Protein AF-A0A6A6R2J4-F1 (afdb_monomer_lite)

Radius of gyration: 54.69 Å; chains: 1; bounding box: 117×114×154 Å

Organism: NCBI:txid390894

Structure (mmCIF, N/CA/C/O backbone):
data_AF-A0A6A6R2J4-F1
#
_entry.id   AF-A0A6A6R2J4-F1
#
loop_
_atom_site.group_PDB
_atom_site.id
_atom_site.type_symbol
_atom_site.label_atom_id
_atom_site.label_alt_id
_atom_site.label_comp_id
_atom_site.label_asym_id
_atom_site.label_entity_id
_atom_site.label_seq_id
_atom_site.pdbx_PDB_ins_code
_atom_site.Cartn_x
_atom_site.Cartn_y
_atom_site.Cartn_z
_atom_site.occupancy
_atom_site.B_iso_or_equiv
_atom_site.auth_seq_id
_atom_site.auth_comp_id
_atom_site.auth_asym_id
_atom_site.auth_atom_id
_atom_site.pdbx_PDB_model_num
ATOM 1 N N . MET A 1 1 ? 21.125 38.835 16.818 1.00 38.75 1 MET A N 1
ATOM 2 C CA . MET A 1 1 ? 21.304 39.547 15.526 1.00 38.75 1 MET A CA 1
ATOM 3 C C . MET A 1 1 ? 19.953 40.160 15.132 1.00 38.75 1 MET A C 1
ATOM 5 O O . MET A 1 1 ? 18.976 39.767 15.754 1.00 38.75 1 MET A O 1
ATOM 9 N N . ARG A 1 2 ? 19.899 41.139 14.209 1.00 29.28 2 ARG A N 1
ATOM 10 C CA . ARG A 1 2 ? 18.685 41.886 13.757 1.00 29.28 2 ARG A CA 1
ATOM 11 C C . ARG A 1 2 ? 17.414 41.002 13.708 1.00 29.28 2 ARG A C 1
ATOM 13 O O . ARG A 1 2 ? 17.502 39.888 13.213 1.00 29.28 2 ARG A O 1
ATOM 20 N N . ALA A 1 3 ? 16.296 41.375 14.345 1.00 28.48 3 ALA A N 1
ATOM 21 C CA . ALA A 1 3 ? 15.300 42.379 13.908 1.00 28.48 3 ALA A CA 1
ATOM 22 C C . ALA A 1 3 ? 14.670 42.024 12.539 1.00 28.48 3 ALA A C 1
ATOM 24 O O . ALA A 1 3 ? 15.398 41.667 11.622 1.00 28.48 3 ALA A O 1
ATOM 25 N N . SER A 1 4 ? 13.357 42.125 12.311 1.00 30.30 4 SER A N 1
ATOM 26 C CA . SER A 1 4 ? 12.294 42.861 13.033 1.00 30.30 4 SER A CA 1
ATOM 27 C C . SER A 1 4 ? 10.970 42.030 13.019 1.00 30.30 4 SER A C 1
ATOM 29 O O . SER A 1 4 ? 11.052 40.840 12.746 1.00 30.30 4 SER A O 1
ATOM 31 N N . LEU A 1 5 ? 9.736 42.484 13.306 1.00 30.88 5 LEU A N 1
ATOM 32 C CA . LEU A 1 5 ? 9.168 43.844 13.373 1.00 30.88 5 LEU A CA 1
ATOM 33 C C . LEU A 1 5 ? 8.123 44.011 14.516 1.00 30.88 5 LEU A C 1
ATOM 35 O O . LEU A 1 5 ? 8.490 43.871 15.679 1.00 30.88 5 LEU A O 1
ATOM 39 N N . ARG A 1 6 ? 6.867 44.391 14.223 1.00 30.00 6 ARG A N 1
ATOM 40 C CA . ARG A 1 6 ? 5.805 44.809 15.168 1.00 30.00 6 ARG A CA 1
ATOM 41 C C . ARG A 1 6 ? 4.408 44.402 14.678 1.00 30.00 6 ARG A C 1
ATOM 43 O O . ARG A 1 6 ? 4.131 44.547 13.493 1.00 30.00 6 ARG A O 1
ATOM 50 N N . ALA A 1 7 ? 3.496 44.152 15.615 1.00 31.61 7 ALA A N 1
ATOM 51 C CA . ALA A 1 7 ? 2.206 44.853 15.641 1.00 31.61 7 ALA A CA 1
ATOM 52 C C . ALA A 1 7 ? 2.247 45.818 16.844 1.00 31.61 7 ALA A C 1
ATOM 54 O O . ALA A 1 7 ? 2.864 45.479 17.853 1.00 31.61 7 ALA A O 1
ATOM 55 N N . ASN A 1 8 ? 1.685 47.027 16.744 1.00 30.41 8 ASN A N 1
ATOM 56 C CA . ASN A 1 8 ? 1.771 48.032 17.814 1.00 30.41 8 ASN A CA 1
ATOM 57 C C . ASN A 1 8 ? 0.432 48.739 18.048 1.00 30.41 8 ASN A C 1
ATOM 59 O O . ASN A 1 8 ? -0.289 49.027 17.098 1.00 30.41 8 ASN A O 1
ATOM 63 N N . SER A 1 9 ? 0.144 49.049 19.311 1.00 35.53 9 SER A N 1
ATOM 64 C CA . SER A 1 9 ? -1.051 49.784 19.727 1.00 35.53 9 SER A CA 1
ATOM 65 C C . SER A 1 9 ? -0.841 51.303 19.683 1.00 35.53 9 SER A C 1
ATOM 67 O O . SER A 1 9 ? 0.232 51.788 20.042 1.00 35.53 9 SER A O 1
ATOM 69 N N . GLY A 1 10 ? -1.906 52.038 19.349 1.00 30.34 10 GLY A N 1
ATOM 70 C CA . GLY A 1 10 ? -2.184 53.339 19.961 1.00 30.34 10 GLY A CA 1
ATOM 71 C C . GLY A 1 10 ? -1.897 54.622 19.165 1.00 30.34 10 GLY A C 1
ATOM 72 O O . GLY A 1 10 ? -0.778 54.865 18.722 1.00 30.34 10 GLY A O 1
ATOM 73 N N . ALA A 1 11 ? -2.916 55.492 19.209 1.00 33.59 11 ALA A N 1
ATOM 74 C CA . ALA A 1 11 ? -2.858 56.947 19.433 1.00 33.59 11 ALA A CA 1
ATOM 75 C C . ALA A 1 11 ? -3.054 57.947 18.265 1.00 33.59 11 ALA A C 1
ATOM 77 O O . ALA A 1 11 ? -2.568 57.787 17.153 1.00 33.59 11 ALA A O 1
ATOM 78 N N . ASN A 1 12 ? -3.702 59.051 18.669 1.00 29.78 12 ASN A N 1
ATOM 79 C CA . ASN A 1 12 ? -3.783 60.405 18.105 1.00 29.78 12 ASN A CA 1
ATOM 80 C C . ASN A 1 12 ? -4.654 60.710 16.867 1.00 29.78 12 ASN A C 1
ATOM 82 O O . ASN A 1 12 ? -4.200 60.722 15.730 1.00 29.78 12 ASN A O 1
ATOM 86 N N . THR A 1 13 ? -5.885 61.141 17.167 1.00 33.53 13 THR A N 1
ATOM 87 C CA . THR A 1 13 ? -6.282 62.569 17.148 1.00 33.53 13 THR A CA 1
ATOM 88 C C . THR A 1 13 ? -5.869 63.444 15.959 1.00 33.53 13 THR A C 1
ATOM 90 O O . THR A 1 13 ? -4.702 63.809 15.830 1.00 33.53 13 THR A O 1
ATOM 93 N N . LEU A 1 14 ? -6.875 64.011 15.283 1.00 29.25 14 LEU A N 1
ATOM 94 C CA . LEU A 1 14 ? -6.868 65.424 14.883 1.00 29.25 14 LEU A CA 1
ATOM 95 C C . LEU A 1 14 ? -8.306 65.974 14.834 1.00 29.25 14 LEU A C 1
ATOM 97 O O . LEU A 1 14 ? -9.202 65.327 14.300 1.00 29.25 14 LEU A O 1
ATOM 101 N N . VAL A 1 15 ? -8.518 67.151 15.428 1.00 33.59 15 VAL A N 1
ATOM 102 C CA . VAL A 1 15 ? -9.792 67.892 15.414 1.00 33.59 15 VAL A CA 1
ATOM 103 C C . VAL A 1 15 ? -9.766 68.889 14.260 1.00 33.59 15 VAL A C 1
ATOM 105 O O . VAL A 1 15 ? -8.762 69.577 14.087 1.00 33.59 15 VAL A O 1
ATOM 108 N N . LEU A 1 16 ? -10.872 69.011 13.523 1.00 30.09 16 LEU A N 1
ATOM 109 C CA . LEU A 1 16 ? -11.118 70.103 12.578 1.00 30.09 16 LEU A CA 1
ATOM 110 C C . LEU A 1 16 ? -12.603 70.494 12.615 1.00 30.09 16 LEU A C 1
ATOM 112 O O . LEU A 1 16 ? -13.452 69.790 12.075 1.00 30.09 16 LEU A O 1
ATOM 116 N N . GLU A 1 17 ? -12.906 71.621 13.257 1.00 32.00 17 GLU A N 1
ATOM 117 C CA . GLU A 1 17 ? -14.198 72.303 13.131 1.00 32.00 17 GLU A CA 1
ATOM 118 C C . GLU A 1 17 ? -14.174 73.243 11.918 1.00 32.00 17 GLU A C 1
ATOM 120 O O . GLU A 1 17 ? -13.258 74.056 11.805 1.00 32.00 17 GLU A O 1
ATOM 125 N N . ALA A 1 18 ? -15.196 73.179 11.057 1.00 30.73 18 ALA A N 1
ATOM 126 C CA . ALA A 1 18 ? -15.646 74.296 10.216 1.00 30.73 18 ALA A CA 1
ATOM 127 C C . ALA A 1 18 ? -16.977 73.953 9.514 1.00 30.73 18 ALA A C 1
ATOM 129 O O . ALA A 1 18 ? -16.988 73.237 8.514 1.00 30.73 18 ALA A O 1
ATOM 130 N N . SER A 1 19 ? -18.093 74.508 9.991 1.00 34.75 19 SER A N 1
ATOM 131 C CA . SER A 1 19 ? -19.322 74.631 9.184 1.00 34.75 19 SER A CA 1
ATOM 132 C C . SER A 1 19 ? -19.205 75.859 8.270 1.00 34.75 19 SER A C 1
ATOM 134 O O . SER A 1 19 ? -18.601 76.857 8.673 1.00 34.75 19 SER A O 1
ATOM 136 N N . PRO A 1 20 ? -19.799 75.836 7.065 1.00 39.41 20 PRO A N 1
ATOM 137 C CA . PRO A 1 20 ? -21.112 76.474 6.920 1.00 39.41 20 PRO A CA 1
ATOM 138 C C . PRO A 1 20 ? -22.092 75.673 6.032 1.00 39.41 20 PRO A C 1
ATOM 140 O O . PRO A 1 20 ? -21.892 74.492 5.766 1.00 39.41 20 PRO A O 1
ATOM 143 N N . THR A 1 21 ? -23.211 76.296 5.658 1.00 32.06 21 THR A N 1
ATOM 144 C CA . THR A 1 21 ? -24.460 75.639 5.232 1.00 32.06 21 THR A CA 1
ATOM 145 C C . THR A 1 21 ? -24.829 75.832 3.751 1.00 32.06 21 THR A C 1
ATOM 147 O O . THR A 1 21 ? -24.280 76.690 3.063 1.00 32.06 21 THR A O 1
ATOM 150 N N . THR A 1 22 ? -25.950 75.186 3.389 1.00 34.56 22 THR A N 1
ATOM 151 C CA . THR A 1 22 ? -26.988 75.587 2.401 1.00 34.56 22 THR A CA 1
ATOM 152 C C . THR A 1 22 ? -26.898 75.053 0.960 1.00 34.56 22 THR A C 1
ATOM 154 O O . THR A 1 22 ? -25.822 74.928 0.398 1.00 34.56 22 THR A O 1
ATOM 157 N N . GLU A 1 23 ? -28.094 74.788 0.403 1.00 32.44 23 GLU A N 1
ATOM 158 C CA . GLU A 1 23 ? -28.454 74.552 -1.016 1.00 32.44 23 GLU A CA 1
ATOM 159 C C . GLU A 1 23 ? -27.808 73.312 -1.687 1.00 32.44 23 GLU A C 1
ATOM 161 O O . GLU A 1 23 ? -26.627 73.291 -1.998 1.00 32.44 23 GLU A O 1
ATOM 166 N N . ALA A 1 24 ? -28.465 72.156 -1.860 1.00 37.97 24 ALA A N 1
ATOM 167 C CA . ALA A 1 24 ? -29.804 71.815 -2.378 1.00 37.97 24 ALA A CA 1
ATOM 168 C C . ALA A 1 24 ? -29.984 71.973 -3.903 1.00 37.97 24 ALA A C 1
ATOM 170 O O . ALA A 1 24 ? -30.253 73.067 -4.392 1.00 37.97 24 ALA A O 1
ATOM 171 N N . ASN A 1 25 ? -30.003 70.845 -4.630 1.00 39.75 25 ASN A N 1
ATOM 172 C CA . ASN A 1 25 ? -31.215 70.408 -5.343 1.00 39.75 25 ASN A CA 1
ATOM 173 C C . ASN A 1 25 ? -31.113 68.980 -5.919 1.00 39.75 25 ASN A C 1
ATOM 175 O O . ASN A 1 25 ? -30.018 68.508 -6.194 1.00 39.75 25 ASN A O 1
ATOM 179 N N . ASN A 1 26 ? -32.290 68.358 -6.087 1.00 38.53 26 ASN A N 1
ATOM 180 C CA . ASN A 1 26 ? -32.775 67.443 -7.145 1.00 38.53 26 ASN A CA 1
ATOM 181 C C . ASN A 1 26 ? -31.745 66.610 -7.955 1.00 38.53 26 ASN A C 1
ATOM 183 O O . ASN A 1 26 ? -30.738 67.114 -8.431 1.00 38.53 26 ASN A O 1
ATOM 187 N N . ASN A 1 27 ? -32.026 65.360 -8.339 1.00 40.66 27 ASN A N 1
ATOM 188 C CA . ASN A 1 27 ? -33.308 64.873 -8.872 1.00 40.66 27 ASN A CA 1
ATOM 189 C C . ASN A 1 27 ? -33.219 63.323 -8.996 1.00 40.66 27 ASN A C 1
ATOM 191 O O . ASN A 1 27 ? -32.240 62.840 -9.554 1.00 40.66 27 ASN A O 1
ATOM 195 N N . GLU A 1 28 ? -34.088 62.494 -8.403 1.00 39.44 28 GLU A N 1
ATOM 196 C CA . GLU A 1 28 ? -35.211 61.735 -9.025 1.00 39.44 28 GLU A CA 1
ATOM 197 C C . GLU A 1 28 ? -35.308 60.363 -8.300 1.00 39.44 28 GLU A C 1
ATOM 199 O O . GLU A 1 28 ? -34.306 59.931 -7.741 1.00 39.44 28 GLU A O 1
ATOM 204 N N . ARG A 1 29 ? -36.391 59.565 -8.274 1.00 40.84 29 ARG A N 1
ATOM 205 C CA . ARG A 1 29 ? -37.854 59.731 -8.458 1.00 40.84 29 ARG A CA 1
ATOM 206 C C . ARG A 1 29 ? -38.534 58.446 -7.918 1.00 40.84 29 ARG A C 1
ATOM 208 O O . ARG A 1 29 ? -37.981 57.367 -8.073 1.00 40.84 29 ARG A O 1
ATOM 215 N N . TYR A 1 30 ? -39.754 58.552 -7.383 1.00 47.88 30 TYR A N 1
ATOM 216 C CA . TYR A 1 30 ? -40.706 57.439 -7.162 1.00 47.88 30 TYR A CA 1
ATOM 217 C C . TYR A 1 30 ? -40.200 56.146 -6.471 1.00 47.88 30 TYR A C 1
ATOM 219 O O . TYR A 1 30 ? -40.321 55.056 -7.030 1.00 47.88 30 TYR A O 1
ATOM 227 N N . ALA A 1 31 ? -39.796 56.230 -5.200 1.00 49.91 31 ALA A N 1
ATOM 228 C CA . ALA A 1 31 ? -40.120 55.137 -4.275 1.00 49.91 31 ALA A CA 1
ATOM 229 C C . ALA A 1 31 ? -41.629 55.204 -3.966 1.00 49.91 31 ALA A C 1
ATOM 231 O O . ALA A 1 31 ? -42.170 56.298 -3.771 1.00 49.91 31 ALA A O 1
ATOM 232 N N . THR A 1 32 ? -42.340 54.073 -3.981 1.00 55.25 32 THR A N 1
ATOM 233 C CA . THR A 1 32 ? -43.749 54.037 -3.556 1.00 55.25 32 THR A CA 1
ATOM 234 C C . THR A 1 32 ? -43.817 53.725 -2.061 1.00 55.25 32 THR A C 1
ATOM 236 O O . THR A 1 32 ? -43.095 52.837 -1.612 1.00 55.25 32 THR A O 1
ATOM 239 N N . PRO A 1 33 ? -44.729 54.343 -1.281 1.00 59.50 33 PRO A N 1
ATOM 240 C CA . PRO A 1 33 ? -44.857 54.033 0.147 1.00 59.50 33 PRO A CA 1
ATOM 241 C C . PRO A 1 33 ? -45.115 52.546 0.432 1.00 59.50 33 PRO A C 1
ATOM 243 O O . PRO A 1 33 ? -44.737 52.048 1.483 1.00 59.50 33 PRO A O 1
ATOM 246 N N . GLN A 1 34 ? -45.723 51.833 -0.525 1.00 56.56 34 GLN A N 1
ATOM 247 C CA . GLN A 1 34 ? -45.931 50.384 -0.472 1.00 56.56 34 GLN A CA 1
ATOM 248 C C . GLN A 1 34 ? -44.645 49.568 -0.671 1.00 56.56 34 GLN A C 1
ATOM 250 O O . GLN A 1 34 ? -44.551 48.480 -0.112 1.00 56.56 34 GLN A O 1
ATOM 255 N N . ALA A 1 35 ? -43.669 50.058 -1.445 1.00 58.34 35 ALA A N 1
ATOM 256 C CA . ALA A 1 35 ? -42.359 49.421 -1.557 1.00 58.34 35 ALA A CA 1
ATOM 257 C C . ALA A 1 35 ? -41.569 49.587 -0.254 1.00 58.34 35 ALA A C 1
ATOM 259 O O . ALA A 1 35 ? -41.029 48.605 0.245 1.00 58.34 35 ALA A O 1
ATOM 260 N N . ASP A 1 36 ? -41.581 50.785 0.335 1.00 64.00 36 ASP A N 1
ATOM 261 C CA . ASP A 1 36 ? -40.883 51.057 1.595 1.00 64.00 36 ASP A CA 1
ATOM 262 C C . ASP A 1 36 ? -41.477 50.245 2.762 1.00 64.00 36 ASP A C 1
ATOM 264 O O . ASP A 1 36 ? -40.728 49.619 3.512 1.00 64.00 36 ASP A O 1
ATOM 268 N N . THR A 1 37 ? -42.811 50.146 2.882 1.00 72.50 37 THR A N 1
ATOM 269 C CA . THR A 1 37 ? -43.425 49.248 3.882 1.00 72.50 37 THR A CA 1
ATOM 270 C C . THR A 1 37 ? -43.149 47.774 3.593 1.00 72.50 37 THR A C 1
ATOM 272 O O . THR A 1 37 ? -42.812 47.038 4.511 1.00 72.50 37 THR A O 1
ATOM 275 N N . ALA A 1 38 ? -43.208 47.336 2.329 1.00 74.88 38 ALA A N 1
ATOM 276 C CA . ALA A 1 38 ? -42.918 45.942 1.982 1.00 74.88 38 ALA A CA 1
ATOM 277 C C . ALA A 1 38 ? -41.435 45.562 2.164 1.00 74.88 38 ALA A C 1
ATOM 279 O O . ALA A 1 38 ? -41.130 44.379 2.306 1.00 74.88 38 ALA A O 1
ATOM 280 N N . LEU A 1 39 ? -40.514 46.532 2.164 1.00 75.19 39 LEU A N 1
ATOM 281 C CA . LEU A 1 39 ? -39.124 46.328 2.575 1.00 75.19 39 LEU A CA 1
ATOM 282 C C . LEU A 1 39 ? -39.032 46.178 4.097 1.00 75.19 39 LEU A C 1
ATOM 284 O O . LEU A 1 39 ? -38.517 45.165 4.557 1.00 75.19 39 LEU A O 1
ATOM 288 N N . VAL A 1 40 ? -39.626 47.095 4.869 1.00 81.44 40 VAL A N 1
ATOM 289 C CA . VAL A 1 40 ? -39.657 47.020 6.345 1.00 81.44 40 VAL A CA 1
ATOM 290 C C . VAL A 1 40 ? -40.284 45.710 6.846 1.00 81.44 40 VAL A C 1
ATOM 292 O O . VAL A 1 40 ? -39.716 45.067 7.727 1.00 81.44 40 VAL A O 1
ATOM 295 N N . ASP A 1 41 ? -41.394 45.261 6.253 1.00 82.44 41 ASP A N 1
ATOM 296 C CA . ASP A 1 41 ? -42.036 43.984 6.599 1.00 82.44 41 ASP A CA 1
ATOM 297 C C . ASP A 1 41 ? -41.122 42.777 6.300 1.00 82.44 41 ASP A C 1
ATOM 299 O O . ASP A 1 41 ? -41.066 41.814 7.070 1.00 82.44 41 ASP A O 1
ATOM 303 N N . ARG A 1 42 ? -40.367 42.825 5.193 1.00 81.19 42 ARG A N 1
ATOM 304 C CA . ARG A 1 42 ? -39.412 41.768 4.815 1.00 81.19 42 ARG A CA 1
ATOM 305 C C . ARG A 1 42 ? -38.151 41.779 5.667 1.00 81.19 42 ARG A C 1
ATOM 307 O O . ARG A 1 42 ? -37.603 40.709 5.916 1.00 81.19 42 ARG A O 1
ATOM 314 N N . ASP A 1 43 ? -37.699 42.941 6.117 1.00 83.75 43 ASP A N 1
ATOM 315 C CA . ASP A 1 43 ? -36.548 43.060 7.009 1.00 83.75 43 ASP A CA 1
ATOM 316 C C . ASP A 1 43 ? -36.911 42.601 8.430 1.00 83.75 43 ASP A C 1
ATOM 318 O O . ASP A 1 43 ? -36.156 41.840 9.038 1.00 83.75 43 ASP A O 1
ATOM 322 N N . ALA A 1 44 ? -38.120 42.915 8.909 1.00 87.81 44 ALA A N 1
ATOM 323 C CA . ALA A 1 44 ? -38.656 42.386 10.164 1.00 87.81 44 ALA A CA 1
ATOM 324 C C . ALA A 1 44 ? -38.804 40.847 10.154 1.00 87.81 44 ALA A C 1
ATOM 326 O O . ALA A 1 44 ? -38.444 40.185 11.135 1.00 87.81 44 ALA A O 1
ATOM 327 N N . GLU A 1 45 ? -39.282 40.258 9.050 1.00 88.25 45 GLU A N 1
ATOM 328 C CA . GLU A 1 45 ? -39.350 38.795 8.903 1.00 88.25 45 GLU A CA 1
ATOM 329 C C . GLU A 1 45 ? -37.953 38.175 8.691 1.00 88.25 45 GLU A C 1
ATOM 331 O O . GLU A 1 45 ? -37.686 37.098 9.220 1.00 88.25 45 GLU A O 1
ATOM 336 N N . ASN A 1 46 ? -37.010 38.857 8.023 1.00 84.38 46 ASN A N 1
ATOM 337 C CA . ASN A 1 46 ? -35.604 38.429 7.954 1.00 84.38 46 ASN A CA 1
ATOM 338 C C . ASN A 1 46 ? -34.967 38.351 9.347 1.00 84.38 46 ASN A C 1
ATOM 340 O O . ASN A 1 46 ? -34.366 37.330 9.681 1.00 84.38 46 ASN A O 1
ATOM 344 N N . GLU A 1 47 ? -35.106 39.387 10.180 1.00 89.38 47 GLU A N 1
ATOM 345 C CA . GLU A 1 47 ? -34.613 39.340 11.560 1.00 89.38 47 GLU A CA 1
ATOM 346 C C . GLU A 1 47 ? -35.267 38.206 12.357 1.00 89.38 47 GLU A C 1
ATOM 348 O O . GLU A 1 47 ? -34.607 37.548 13.165 1.00 89.38 47 GLU A O 1
ATOM 353 N N . ARG A 1 48 ? -36.569 37.972 12.154 1.00 93.50 48 ARG A N 1
ATOM 354 C CA . ARG A 1 48 ? -37.290 36.888 12.821 1.00 93.50 48 ARG A CA 1
ATOM 355 C C . ARG A 1 48 ? -36.758 35.522 12.396 1.00 93.50 48 ARG A C 1
ATOM 357 O O . ARG A 1 48 ? -36.438 34.720 13.268 1.00 93.50 48 ARG A O 1
ATOM 364 N N . LEU A 1 49 ? -36.595 35.280 11.099 1.00 90.44 49 LEU A N 1
ATOM 365 C CA . LEU A 1 49 ? -36.026 34.040 10.570 1.00 90.44 49 LEU A CA 1
ATOM 366 C C . LEU A 1 49 ? -34.571 33.846 11.021 1.00 90.44 49 LEU A C 1
ATOM 368 O O . LEU A 1 49 ? -34.180 32.725 11.334 1.00 90.44 49 LEU A O 1
ATOM 372 N N . GLN A 1 50 ? -33.781 34.918 11.140 1.00 90.00 50 GLN A N 1
ATOM 373 C CA . GLN A 1 50 ? -32.434 34.859 11.719 1.00 90.00 50 GLN A CA 1
ATOM 374 C C . GLN A 1 50 ? -32.457 34.480 13.209 1.00 90.00 50 GLN A C 1
ATOM 376 O O . GLN A 1 50 ? -31.650 33.648 13.622 1.00 90.00 50 GLN A O 1
ATOM 381 N N . ARG A 1 51 ? -33.397 35.023 13.998 1.00 93.06 51 ARG A N 1
ATOM 382 C CA . ARG A 1 51 ? -33.600 34.678 15.421 1.00 93.06 51 ARG A CA 1
ATOM 383 C C . ARG A 1 51 ? -34.102 33.242 15.619 1.00 93.06 51 ARG A C 1
ATOM 385 O O . ARG A 1 51 ? -33.630 32.546 16.515 1.00 93.06 51 ARG A O 1
ATOM 392 N N . GLU A 1 52 ? -35.018 32.768 14.777 1.00 91.62 52 GLU A N 1
ATOM 393 C CA . GLU A 1 52 ? -35.475 31.371 14.790 1.00 91.62 52 GLU A CA 1
ATOM 394 C C . GLU A 1 52 ? -34.336 30.415 14.375 1.00 91.62 52 GLU A C 1
ATOM 396 O O . GLU A 1 52 ? -34.139 29.373 15.000 1.00 91.62 52 GLU A O 1
ATOM 401 N N . LEU A 1 53 ? -33.507 30.802 13.398 1.00 86.88 53 LEU A N 1
ATOM 402 C CA . LEU A 1 53 ? -32.350 30.028 12.938 1.00 86.88 53 LEU A CA 1
ATOM 403 C C . LEU A 1 53 ? -31.177 30.023 13.937 1.00 86.88 53 LEU A C 1
ATOM 405 O O . LEU A 1 53 ? -30.481 29.010 14.035 1.00 86.88 53 LEU A O 1
ATOM 409 N N . SER A 1 54 ? -30.948 31.099 14.700 1.00 90.62 54 SER A N 1
ATOM 410 C CA . SER A 1 54 ? -29.963 31.092 15.792 1.00 90.62 54 SER A CA 1
ATOM 411 C C . SER A 1 54 ? -30.431 30.206 16.947 1.00 90.62 54 SER A C 1
ATOM 413 O O . SER A 1 54 ? -29.676 29.335 17.375 1.00 90.62 54 SER A O 1
ATOM 415 N N . ALA A 1 55 ? -31.697 30.323 17.363 1.00 92.25 55 ALA A N 1
ATOM 416 C CA . ALA A 1 55 ? -32.284 29.460 18.388 1.00 92.25 55 ALA A CA 1
ATOM 417 C C . ALA A 1 55 ? -32.260 27.972 17.982 1.00 92.25 55 ALA A C 1
ATOM 419 O O . ALA A 1 55 ? -31.925 27.114 18.798 1.00 92.25 55 ALA A O 1
ATOM 420 N N . ALA A 1 56 ? -32.533 27.650 16.712 1.00 89.06 56 ALA A N 1
ATOM 421 C CA . ALA A 1 56 ? -32.421 26.285 16.197 1.00 89.06 56 ALA A CA 1
ATOM 422 C C . ALA A 1 56 ? -30.970 25.761 16.223 1.00 89.06 56 ALA A C 1
ATOM 424 O O . ALA A 1 56 ? -30.737 24.614 16.604 1.00 89.06 56 ALA A O 1
ATOM 425 N N . LYS A 1 57 ? -29.973 26.592 15.879 1.00 85.38 57 LYS A N 1
ATOM 426 C CA . LYS A 1 57 ? -28.543 26.230 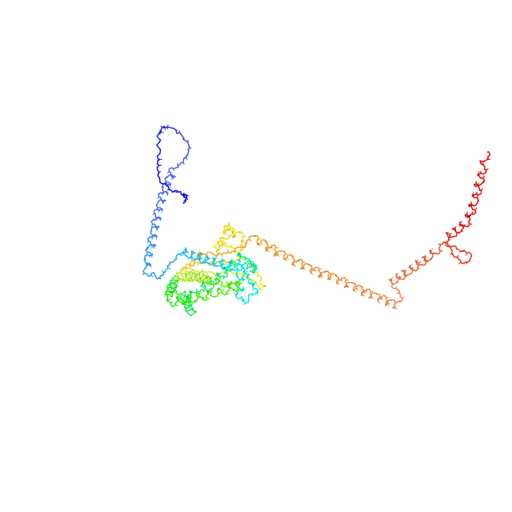15.986 1.00 85.38 57 LYS A CA 1
ATOM 427 C C . LYS A 1 57 ? -28.103 26.012 17.435 1.00 85.38 57 LYS A C 1
ATOM 429 O O . LYS A 1 57 ? -27.364 25.065 17.707 1.00 85.38 57 LYS A O 1
ATOM 434 N N . GLU A 1 58 ? -28.574 26.837 18.364 1.00 90.75 58 GLU A N 1
ATOM 435 C CA . GLU A 1 58 ? -28.331 26.661 19.800 1.00 90.75 58 GLU A CA 1
ATOM 436 C C . GLU A 1 58 ? -28.970 25.365 20.316 1.00 90.75 58 GLU A C 1
ATOM 438 O O . GLU A 1 58 ? -28.300 24.596 21.002 1.00 90.75 58 GLU A O 1
ATOM 443 N N . GLN A 1 59 ? -30.205 25.048 19.911 1.00 89.31 59 GLN A N 1
ATOM 444 C CA . GLN A 1 59 ? -30.856 23.772 20.238 1.00 89.31 59 GLN A CA 1
ATOM 445 C C . GLN A 1 59 ? -30.108 22.564 19.659 1.00 89.31 59 GLN A C 1
ATOM 447 O O . GLN A 1 59 ? -29.902 21.587 20.375 1.00 89.31 59 GLN A O 1
ATOM 452 N N . ILE A 1 60 ? -29.641 22.627 18.407 1.00 83.75 60 ILE A N 1
ATOM 453 C CA . ILE A 1 60 ? -28.810 21.571 17.804 1.00 83.75 60 ILE A CA 1
ATOM 454 C C . ILE A 1 60 ? -27.511 21.390 18.602 1.00 83.75 60 ILE A C 1
ATOM 456 O O . ILE A 1 60 ? -27.151 20.262 18.927 1.00 83.75 60 ILE A O 1
ATOM 460 N N . THR A 1 61 ? -26.848 22.482 18.990 1.00 84.50 61 THR A N 1
ATOM 461 C CA . THR A 1 61 ? -25.607 22.442 19.788 1.00 84.50 61 THR A CA 1
ATOM 462 C C . THR A 1 61 ? -25.852 21.892 21.203 1.00 84.50 61 THR A C 1
ATOM 464 O O . THR A 1 61 ? -25.062 21.102 21.731 1.00 84.50 61 THR A O 1
ATOM 467 N N . ALA A 1 62 ? -26.982 22.247 21.821 1.00 82.88 62 ALA A N 1
ATOM 468 C CA . ALA A 1 62 ? -27.409 21.721 23.115 1.00 82.88 62 ALA A CA 1
ATOM 469 C C . ALA A 1 62 ? -27.728 20.216 23.043 1.00 82.88 62 ALA A C 1
ATOM 471 O O . ALA A 1 62 ? -27.271 19.450 23.887 1.00 82.88 62 ALA A O 1
ATOM 472 N N . LEU A 1 63 ? -28.440 19.762 22.009 1.00 83.19 63 LEU A N 1
ATOM 473 C CA . LEU A 1 63 ? -28.726 18.341 21.792 1.00 83.19 63 LEU A CA 1
ATOM 474 C C . LEU A 1 63 ? -27.451 17.546 21.478 1.00 83.19 63 LEU A C 1
ATOM 476 O O . LEU A 1 63 ? -27.252 16.474 22.042 1.00 83.19 63 LEU A O 1
ATOM 480 N N . GLN A 1 64 ? -26.543 18.083 20.657 1.00 69.88 64 GLN A N 1
ATOM 481 C CA . GLN A 1 64 ? -25.238 17.469 20.387 1.00 69.88 64 GLN A CA 1
ATOM 482 C C . GLN A 1 64 ? -24.402 17.316 21.664 1.00 69.88 64 GLN A C 1
ATOM 484 O O . GLN A 1 64 ? -23.844 16.246 21.899 1.00 69.88 64 GLN A O 1
ATOM 489 N N . SER A 1 65 ? -24.351 18.337 22.527 1.00 73.25 65 SER A N 1
ATOM 490 C CA . SER A 1 65 ? -23.638 18.238 23.810 1.00 73.25 65 SER A CA 1
ATOM 491 C C . SER A 1 65 ? -24.322 17.288 24.804 1.00 73.25 65 SER A C 1
ATOM 493 O O . SER A 1 65 ? -23.628 16.540 25.490 1.00 73.25 65 SER A O 1
ATOM 495 N N . GLN A 1 66 ? -25.658 17.210 24.830 1.00 71.44 66 GLN A N 1
ATOM 496 C CA . GLN A 1 66 ? -26.382 16.204 25.621 1.00 71.44 66 GLN A CA 1
ATOM 497 C C . GLN A 1 66 ? -26.122 14.772 25.125 1.00 71.44 66 GLN A C 1
ATOM 499 O O . GLN A 1 66 ? -25.865 13.890 25.940 1.00 71.44 66 GLN A O 1
ATOM 504 N N . ILE A 1 67 ? -26.103 14.539 23.808 1.00 68.69 67 ILE A N 1
ATOM 505 C CA . ILE A 1 67 ? -25.731 13.247 23.201 1.00 68.69 67 ILE A CA 1
ATOM 506 C C . ILE A 1 67 ? -24.268 12.900 23.520 1.00 68.69 67 ILE A C 1
ATOM 508 O O . ILE A 1 67 ? -23.958 11.747 23.829 1.00 68.69 67 ILE A O 1
ATOM 512 N N . LEU A 1 68 ? -23.367 13.886 23.491 1.00 57.38 68 LEU A N 1
ATOM 513 C CA . LEU A 1 68 ? -21.958 13.701 23.840 1.00 57.38 68 LEU A CA 1
ATOM 514 C C . LEU A 1 68 ? -21.779 13.328 25.320 1.00 57.38 68 LEU A C 1
ATOM 516 O O . LEU A 1 68 ? -20.929 12.496 25.625 1.00 57.38 68 LEU A O 1
ATOM 520 N N . VAL A 1 69 ? -22.567 13.905 26.233 1.00 58.62 69 VAL A N 1
ATOM 521 C CA . VAL A 1 69 ? -22.548 13.573 27.671 1.00 58.62 69 VAL A CA 1
ATOM 522 C C . VAL A 1 69 ? -23.211 12.221 27.950 1.00 58.62 69 VAL A C 1
ATOM 524 O O . VAL A 1 69 ? -22.654 11.418 28.694 1.00 58.62 69 VAL A O 1
ATOM 527 N N . ALA A 1 70 ? -24.343 11.911 27.313 1.00 56.47 70 ALA A N 1
ATOM 528 C CA . ALA A 1 70 ? -25.026 10.625 27.475 1.00 56.47 70 ALA A CA 1
ATOM 529 C C . ALA A 1 70 ? -24.151 9.429 27.046 1.00 56.47 70 ALA A C 1
ATOM 531 O O . ALA A 1 70 ? -24.187 8.378 27.682 1.00 56.47 70 ALA A O 1
ATOM 532 N N . ASN A 1 71 ? -23.315 9.600 26.015 1.00 54.03 71 ASN A N 1
ATOM 533 C CA . ASN A 1 71 ? -22.399 8.560 25.531 1.00 54.03 71 ASN A CA 1
ATOM 534 C C . ASN A 1 71 ? -21.085 8.426 26.335 1.00 54.03 71 ASN A C 1
ATOM 536 O O . ASN A 1 71 ? -20.293 7.530 26.044 1.00 54.03 71 ASN A O 1
ATOM 540 N N . GLN A 1 72 ? -20.817 9.269 27.342 1.00 51.66 72 GLN A N 1
ATOM 541 C CA . GLN A 1 72 ? -19.552 9.214 28.100 1.00 51.66 72 GLN A CA 1
ATOM 542 C C . GLN A 1 72 ? -19.467 8.073 29.128 1.00 51.66 72 GLN A C 1
ATOM 544 O O . GLN A 1 72 ? -18.370 7.785 29.603 1.00 51.66 72 GLN A O 1
ATOM 549 N N . GLY A 1 73 ? -20.582 7.407 29.457 1.00 45.16 73 GLY A N 1
ATOM 550 C CA . GLY A 1 73 ? -20.647 6.428 30.552 1.00 45.16 73 GLY A CA 1
ATOM 551 C C . GLY A 1 73 ? -19.697 5.227 30.431 1.00 45.16 73 GLY A C 1
ATOM 552 O O . GLY A 1 73 ? -19.197 4.754 31.447 1.00 45.16 73 GLY A O 1
ATOM 553 N N . GLU A 1 74 ? -19.408 4.760 29.210 1.00 49.75 74 GLU A N 1
ATOM 554 C CA . GLU A 1 74 ? -18.581 3.566 28.955 1.00 49.75 74 GLU A CA 1
ATOM 555 C C . GLU A 1 74 ? -17.633 3.743 27.748 1.00 49.75 74 GLU A C 1
ATOM 557 O O . GLU A 1 74 ? -17.582 2.922 26.828 1.00 49.75 74 GLU A O 1
ATOM 562 N N . SER A 1 75 ? -16.856 4.833 27.716 1.00 59.97 75 SER A N 1
ATOM 563 C CA . SER A 1 75 ? -15.922 5.097 26.606 1.00 59.97 75 SER A CA 1
ATOM 564 C C . SER A 1 75 ? -14.659 4.212 26.647 1.00 59.97 75 SER A C 1
ATOM 566 O O . SER A 1 75 ? -13.550 4.655 26.948 1.00 59.97 75 SER A O 1
ATOM 568 N N . PHE A 1 76 ? -14.815 2.922 26.327 1.00 70.56 76 PHE A N 1
ATOM 569 C CA . PHE A 1 76 ? -13.707 1.962 26.187 1.00 70.56 76 PHE A CA 1
ATOM 570 C C . PHE A 1 76 ? -12.806 2.235 24.965 1.00 70.56 76 PHE A C 1
ATOM 572 O O . PHE A 1 76 ? -11.689 1.702 24.891 1.00 70.56 76 PHE A O 1
ATOM 579 N N . LEU A 1 77 ? -13.307 3.026 24.007 1.00 81.75 77 LEU A N 1
ATOM 580 C CA . LEU A 1 77 ? -12.694 3.339 22.716 1.00 81.75 77 LEU A CA 1
ATOM 581 C C . LEU A 1 77 ? -11.929 4.664 22.755 1.00 81.75 77 LEU A C 1
ATOM 583 O O . LEU A 1 77 ? -12.419 5.668 23.263 1.00 81.75 77 LEU A O 1
ATOM 587 N N . THR A 1 78 ? -10.760 4.700 22.117 1.00 85.12 78 THR A N 1
ATOM 588 C CA . THR A 1 78 ? -10.073 5.959 21.804 1.00 85.12 78 THR A CA 1
ATOM 589 C C . THR A 1 78 ? -10.468 6.397 20.399 1.00 85.12 78 THR A C 1
ATOM 591 O O . THR A 1 78 ? -9.845 5.992 19.416 1.00 85.12 78 THR A O 1
ATOM 594 N N . VAL A 1 79 ? -11.527 7.206 20.319 1.00 85.88 79 VAL A N 1
ATOM 595 C CA . VAL A 1 79 ? -11.958 7.848 19.069 1.00 85.88 79 VAL A CA 1
ATOM 596 C C . VAL A 1 79 ? -10.856 8.789 18.574 1.00 85.88 79 VAL A C 1
ATOM 598 O O . VAL A 1 79 ? -10.200 9.460 19.375 1.00 85.88 79 VAL A O 1
ATOM 601 N N . ARG A 1 80 ? -10.645 8.818 17.258 1.00 89.31 80 ARG A N 1
ATOM 602 C CA . ARG A 1 80 ? -9.740 9.741 16.561 1.00 89.31 80 ARG A CA 1
ATOM 603 C C . ARG A 1 80 ? -10.477 10.403 15.399 1.00 89.31 80 ARG A C 1
ATOM 605 O O . ARG A 1 80 ? -11.358 9.785 14.800 1.00 89.31 80 ARG A O 1
ATOM 612 N N . ASP A 1 81 ? -10.109 11.647 15.125 1.00 89.06 81 ASP A N 1
ATOM 613 C CA . ASP A 1 81 ? -10.566 12.435 13.981 1.00 89.06 81 ASP A CA 1
ATOM 614 C C . ASP A 1 81 ? -9.808 12.077 12.688 1.00 89.06 81 ASP A C 1
ATOM 616 O O . ASP A 1 81 ? -8.885 11.256 12.681 1.00 89.06 81 ASP A O 1
ATOM 620 N N . ASP A 1 82 ? -10.252 12.669 11.580 1.00 91.44 82 ASP A N 1
ATOM 621 C CA . ASP A 1 82 ? -9.721 12.403 10.242 1.00 91.44 82 ASP A CA 1
ATOM 622 C C . ASP A 1 82 ? -8.346 13.057 10.047 1.00 91.44 82 ASP A C 1
ATOM 624 O O . ASP A 1 82 ? -7.416 12.387 9.590 1.00 91.44 82 ASP A O 1
ATOM 628 N N . ASP A 1 83 ? -8.176 14.295 10.520 1.00 92.75 83 ASP A N 1
ATOM 629 C CA . ASP A 1 83 ? -6.914 15.042 10.588 1.00 92.75 83 ASP A CA 1
ATOM 630 C C . ASP A 1 83 ? -5.790 14.232 11.264 1.00 92.75 83 ASP A C 1
ATOM 632 O O . ASP A 1 83 ? -4.639 14.233 10.805 1.00 92.75 83 ASP A O 1
ATOM 636 N N . TYR A 1 84 ? -6.094 13.497 12.346 1.00 95.50 84 TYR A N 1
ATOM 637 C CA . TYR A 1 84 ? -5.136 12.604 12.998 1.00 95.50 84 TYR A CA 1
ATOM 638 C C . TYR A 1 84 ? -4.655 11.498 12.052 1.00 95.50 84 TYR A C 1
ATOM 640 O O . TYR A 1 84 ? -3.452 11.199 12.026 1.00 95.50 84 TYR A O 1
ATOM 648 N N . PHE A 1 85 ? -5.570 10.873 11.304 1.00 96.62 85 PHE A N 1
ATOM 649 C CA . PHE A 1 85 ? -5.254 9.772 10.395 1.00 96.62 85 PHE A CA 1
ATOM 650 C C . PHE A 1 85 ? -4.557 10.251 9.119 1.00 96.62 85 PHE A C 1
ATOM 652 O O . PHE A 1 85 ? -3.577 9.616 8.723 1.00 96.62 85 PHE A O 1
ATOM 659 N N . GLU A 1 86 ? -4.958 11.387 8.542 1.00 95.56 86 GLU A N 1
ATOM 660 C CA . GLU A 1 86 ? -4.217 12.063 7.467 1.00 95.56 86 GLU A CA 1
ATOM 661 C C . GLU A 1 86 ? -2.777 12.341 7.927 1.00 95.56 86 GLU A C 1
ATOM 663 O O . GLU A 1 86 ? -1.805 11.882 7.317 1.00 95.56 86 GLU A O 1
ATOM 668 N N . SER A 1 87 ? -2.630 12.989 9.087 1.00 96.69 87 SER A N 1
ATOM 669 C CA . SER A 1 87 ? -1.330 13.297 9.688 1.00 96.69 87 SER A CA 1
ATOM 670 C C . SER A 1 87 ? -0.505 12.041 9.991 1.00 96.69 87 SER A C 1
ATOM 672 O O . SER A 1 87 ? 0.726 12.080 9.939 1.00 96.69 87 SER A O 1
ATOM 674 N N . ALA A 1 88 ? -1.140 10.917 10.333 1.00 97.38 88 ALA A N 1
ATOM 675 C CA . ALA A 1 88 ? -0.457 9.647 10.568 1.00 97.38 88 ALA A CA 1
ATOM 676 C C . ALA A 1 88 ? 0.025 8.992 9.266 1.00 97.38 88 ALA A C 1
ATOM 678 O O . ALA A 1 88 ? 1.158 8.504 9.224 1.00 97.38 88 ALA A O 1
ATOM 679 N N . CYS A 1 89 ? -0.780 9.045 8.201 1.00 97.38 89 CYS A N 1
ATOM 680 C CA . CYS A 1 89 ? -0.389 8.598 6.865 1.00 97.38 89 CYS A CA 1
ATOM 681 C C . CYS A 1 89 ? 0.775 9.444 6.330 1.00 97.38 89 CYS A C 1
ATOM 683 O O . CYS A 1 89 ? 1.799 8.889 5.934 1.00 97.38 89 CYS A O 1
ATOM 685 N N . GLN A 1 90 ? 0.692 10.775 6.447 1.00 96.06 90 GLN A N 1
ATOM 686 C CA . GLN A 1 90 ? 1.776 11.687 6.073 1.00 96.06 90 GLN A CA 1
ATOM 687 C C . GLN A 1 90 ? 3.071 11.415 6.858 1.00 96.06 90 GLN A C 1
ATOM 689 O O . GLN A 1 90 ? 4.157 11.423 6.271 1.00 96.06 90 GLN A O 1
ATOM 694 N N . ARG A 1 91 ? 2.993 11.136 8.171 1.00 97.38 91 ARG A N 1
ATOM 695 C CA . ARG A 1 91 ? 4.164 10.728 8.976 1.00 97.38 91 ARG A CA 1
ATOM 696 C C . ARG A 1 91 ? 4.783 9.424 8.466 1.00 97.38 91 ARG A C 1
ATOM 698 O O . ARG A 1 91 ? 6.001 9.376 8.301 1.00 97.38 91 ARG A O 1
ATOM 705 N N . LEU A 1 92 ? 3.975 8.396 8.194 1.00 97.81 92 LEU A N 1
ATOM 706 C CA . LEU A 1 92 ? 4.457 7.111 7.674 1.00 97.81 92 LEU A CA 1
ATOM 707 C C . LEU A 1 92 ? 5.103 7.266 6.286 1.00 97.81 92 LEU A C 1
ATOM 709 O O . LEU A 1 92 ? 6.204 6.765 6.066 1.00 97.81 92 LEU A O 1
ATOM 713 N N . TYR A 1 93 ? 4.469 8.017 5.382 1.00 96.38 93 TYR A N 1
ATOM 714 C CA . TYR A 1 93 ? 5.019 8.325 4.062 1.00 96.38 93 TYR A CA 1
ATOM 715 C C . TYR A 1 93 ? 6.366 9.056 4.163 1.00 96.38 93 TYR A C 1
ATOM 717 O O . TYR A 1 93 ? 7.338 8.654 3.526 1.00 96.38 93 TYR A O 1
ATOM 725 N N . SER A 1 94 ? 6.461 10.062 5.039 1.00 96.12 94 SER A N 1
ATOM 726 C CA . SER A 1 94 ? 7.697 10.826 5.264 1.00 96.12 94 SER A CA 1
ATOM 727 C C . SER A 1 94 ? 8.831 9.947 5.818 1.00 96.12 94 SER A C 1
ATOM 729 O O . SER A 1 94 ? 9.979 10.067 5.387 1.00 96.12 94 SER A O 1
ATOM 731 N N . GLN A 1 95 ? 8.521 9.022 6.738 1.00 96.88 95 GLN A N 1
ATOM 732 C CA . GLN A 1 95 ? 9.482 8.031 7.244 1.00 96.88 95 GLN A CA 1
ATOM 733 C C . GLN A 1 95 ? 9.964 7.083 6.134 1.00 96.88 95 GLN A C 1
ATOM 735 O O . GLN A 1 95 ? 11.160 6.797 6.053 1.00 96.88 95 GLN A O 1
ATOM 740 N N . ALA A 1 96 ? 9.057 6.611 5.272 1.00 96.25 96 ALA A N 1
ATOM 741 C CA . ALA A 1 96 ? 9.387 5.738 4.148 1.00 96.25 96 ALA A CA 1
ATOM 742 C C . ALA A 1 96 ? 10.279 6.451 3.117 1.00 96.25 96 ALA A C 1
ATOM 744 O O . ALA A 1 96 ? 11.335 5.925 2.753 1.00 96.25 96 ALA A O 1
ATOM 745 N N . GLN A 1 97 ? 9.923 7.679 2.723 1.00 94.94 97 GLN A N 1
ATOM 746 C CA . GLN A 1 97 ? 10.737 8.535 1.852 1.00 94.94 97 GLN A CA 1
ATOM 747 C C . GLN A 1 97 ? 12.154 8.738 2.407 1.00 94.94 97 GLN A C 1
ATOM 749 O O . GLN A 1 97 ? 13.137 8.518 1.692 1.00 94.94 97 GLN A O 1
ATOM 754 N N . GLU A 1 98 ? 12.284 9.123 3.682 1.00 94.62 98 GLU A N 1
ATOM 755 C CA . GLU A 1 98 ? 13.595 9.333 4.299 1.00 94.62 98 GLU A CA 1
ATOM 756 C C . GLU A 1 98 ? 14.410 8.031 4.372 1.00 94.62 98 GLU A C 1
ATOM 758 O O . GLU A 1 98 ? 15.603 8.032 4.048 1.00 94.62 98 GLU A O 1
ATOM 763 N N . TRP A 1 99 ? 13.789 6.914 4.763 1.00 95.00 99 TRP A N 1
ATOM 764 C CA . TRP A 1 99 ? 14.472 5.624 4.843 1.00 95.00 99 TRP A CA 1
ATOM 765 C C . TRP A 1 99 ? 15.024 5.193 3.483 1.00 95.00 99 TRP A C 1
ATOM 767 O O . TRP A 1 99 ? 16.216 4.896 3.380 1.00 95.00 99 TRP A O 1
ATOM 777 N N . VAL A 1 100 ? 14.201 5.236 2.429 1.00 93.06 100 VAL A N 1
ATOM 778 C CA . VAL A 1 100 ? 14.621 4.850 1.074 1.00 93.06 100 VAL A CA 1
ATOM 779 C C . VAL A 1 100 ? 15.691 5.802 0.528 1.00 93.06 100 VAL A C 1
ATOM 781 O O . VAL A 1 100 ? 16.669 5.349 -0.072 1.00 93.06 100 VAL A O 1
ATOM 784 N N . ALA A 1 101 ? 15.575 7.110 0.776 1.00 91.00 101 ALA A N 1
ATOM 785 C CA . ALA A 1 101 ? 16.592 8.080 0.372 1.00 91.00 101 ALA A CA 1
ATOM 786 C C . ALA A 1 101 ? 17.949 7.809 1.049 1.00 91.00 101 ALA A C 1
ATOM 788 O O . ALA A 1 101 ? 18.987 7.833 0.381 1.00 91.00 101 ALA A O 1
ATOM 789 N N . ARG A 1 102 ? 17.954 7.500 2.355 1.00 90.56 102 ARG A N 1
ATOM 790 C CA . ARG A 1 102 ? 19.168 7.138 3.109 1.00 90.56 102 ARG A CA 1
ATOM 791 C C . ARG A 1 102 ? 19.744 5.786 2.654 1.00 90.56 102 ARG A C 1
ATOM 793 O O . ARG A 1 102 ? 20.958 5.689 2.471 1.00 90.56 102 ARG A O 1
ATOM 800 N N . PHE A 1 103 ? 18.895 4.779 2.434 1.00 89.62 103 PHE A N 1
ATOM 801 C CA . PHE A 1 103 ? 19.275 3.441 1.962 1.00 89.62 103 PHE A CA 1
ATOM 802 C C . PHE A 1 103 ? 19.921 3.491 0.568 1.00 89.62 103 PHE A C 1
ATOM 804 O O . PHE A 1 103 ? 21.043 3.016 0.379 1.00 89.62 103 PHE A O 1
ATOM 811 N N . SER A 1 104 ? 19.246 4.136 -0.393 1.00 87.38 104 SER A N 1
ATOM 812 C CA . SER A 1 104 ? 19.736 4.303 -1.767 1.00 87.38 104 SER A CA 1
ATOM 813 C C . SER A 1 104 ? 21.082 5.033 -1.778 1.00 87.38 104 SER A C 1
ATOM 815 O O . SER A 1 104 ? 22.033 4.548 -2.391 1.00 87.38 104 SER A O 1
ATOM 817 N N . LYS A 1 105 ? 21.206 6.134 -1.020 1.00 86.88 105 LYS A N 1
ATOM 818 C CA . LYS A 1 105 ? 22.439 6.934 -0.934 1.00 86.88 105 LYS A CA 1
ATOM 819 C C . LYS A 1 105 ? 23.634 6.151 -0.378 1.00 86.88 105 LYS A C 1
ATOM 821 O O . LYS A 1 105 ? 24.747 6.282 -0.881 1.00 86.88 105 LYS A O 1
ATOM 826 N N . ALA A 1 106 ? 23.434 5.309 0.638 1.00 81.38 106 ALA A N 1
ATOM 827 C CA . ALA A 1 106 ? 24.518 4.481 1.182 1.00 81.38 106 ALA A CA 1
ATOM 828 C C . ALA A 1 106 ? 25.037 3.421 0.193 1.00 81.38 106 ALA A C 1
ATOM 830 O O . ALA A 1 106 ? 26.149 2.921 0.359 1.00 81.38 106 ALA A O 1
ATOM 831 N N . SER A 1 107 ? 24.265 3.140 -0.857 1.00 76.69 107 SER A N 1
ATOM 832 C CA . SER A 1 107 ? 24.624 2.256 -1.965 1.00 76.69 107 SER A CA 1
ATOM 833 C C . SER A 1 107 ? 24.757 3.022 -3.293 1.00 76.69 107 SER A C 1
ATOM 835 O O . SER A 1 107 ? 24.536 2.458 -4.361 1.00 76.69 107 SER A O 1
ATOM 837 N N . ASP A 1 108 ? 25.134 4.309 -3.271 1.00 76.12 108 ASP A N 1
ATOM 838 C CA . ASP A 1 108 ? 25.386 5.105 -4.491 1.00 76.12 108 ASP A CA 1
ATOM 839 C C . ASP A 1 108 ? 26.562 4.568 -5.331 1.00 76.12 108 ASP A C 1
ATOM 841 O O . ASP A 1 108 ? 26.612 4.800 -6.542 1.00 76.12 108 ASP A O 1
ATOM 845 N N . ASN A 1 109 ? 27.487 3.829 -4.707 1.00 74.44 109 ASN A N 1
ATOM 846 C CA . ASN A 1 109 ? 28.601 3.146 -5.376 1.00 74.44 109 ASN A CA 1
ATOM 847 C C . ASN A 1 109 ? 28.251 1.719 -5.845 1.00 74.44 109 ASN A C 1
ATOM 849 O O . ASN A 1 109 ? 29.034 1.123 -6.584 1.00 74.44 109 ASN A O 1
ATOM 853 N N . THR A 1 110 ? 27.092 1.175 -5.454 1.00 73.94 110 THR A N 1
ATOM 854 C CA . THR A 1 110 ? 26.620 -0.144 -5.898 1.00 73.94 110 THR A CA 1
ATOM 855 C C . THR A 1 110 ? 25.553 0.022 -6.981 1.00 73.94 110 THR A C 1
ATOM 857 O O . THR A 1 110 ? 24.610 0.804 -6.839 1.00 73.94 110 THR A O 1
ATOM 860 N N . ARG A 1 111 ? 25.678 -0.737 -8.074 1.00 77.25 111 ARG A N 1
ATOM 861 C CA . ARG A 1 111 ? 24.608 -0.870 -9.074 1.00 77.25 111 ARG A CA 1
ATOM 862 C C . ARG A 1 111 ? 23.561 -1.867 -8.575 1.00 77.25 111 ARG A C 1
ATOM 864 O O . ARG A 1 111 ? 23.919 -2.845 -7.922 1.00 77.25 111 ARG A O 1
ATOM 871 N N . CYS A 1 112 ? 22.292 -1.644 -8.906 1.00 81.69 112 CYS A N 1
ATOM 872 C CA . CYS A 1 112 ? 21.271 -2.674 -8.722 1.00 81.69 112 CYS A CA 1
ATOM 873 C C . CYS A 1 112 ? 21.625 -3.931 -9.527 1.00 81.69 112 CYS A C 1
ATOM 875 O O . CYS A 1 112 ? 22.301 -3.857 -10.559 1.00 81.69 112 CYS A O 1
ATOM 877 N N . ARG A 1 113 ? 21.149 -5.086 -9.062 1.00 82.62 113 ARG A N 1
ATOM 878 C CA . ARG A 1 113 ? 21.013 -6.261 -9.923 1.00 82.62 113 ARG A CA 1
ATOM 879 C C . ARG A 1 113 ? 19.897 -5.978 -10.925 1.00 82.62 113 ARG A C 1
ATOM 881 O O . ARG A 1 113 ? 18.869 -5.444 -10.524 1.00 82.62 113 ARG A O 1
ATOM 888 N N . LEU A 1 114 ? 20.117 -6.349 -12.185 1.00 80.06 114 LEU A N 1
ATOM 889 C CA . LEU A 1 114 ? 19.055 -6.341 -13.192 1.00 80.06 114 LEU A CA 1
ATOM 890 C C . LEU A 1 114 ? 17.930 -7.293 -12.765 1.00 80.06 114 LEU A C 1
ATOM 892 O O . LEU A 1 114 ? 18.234 -8.366 -12.234 1.00 80.06 114 LEU A O 1
ATOM 896 N N . SER A 1 115 ? 16.685 -6.935 -13.056 1.00 75.00 115 SER A N 1
ATOM 897 C CA . SER A 1 115 ? 15.463 -7.733 -12.878 1.00 75.00 115 SER A CA 1
ATOM 898 C C . SER A 1 115 ? 15.673 -9.212 -13.239 1.00 75.00 115 SER A C 1
ATOM 900 O O . SER A 1 115 ? 15.546 -10.093 -12.388 1.00 75.00 115 SER A O 1
ATOM 902 N N . ALA A 1 116 ? 16.132 -9.492 -14.461 1.00 75.75 116 ALA A N 1
ATOM 903 C CA . ALA A 1 116 ? 16.397 -10.836 -14.983 1.00 75.75 116 ALA A CA 1
ATOM 904 C C . ALA A 1 116 ? 17.504 -11.616 -14.236 1.00 75.75 116 ALA A C 1
ATOM 906 O O . ALA A 1 116 ? 17.557 -12.842 -14.307 1.00 75.75 116 ALA A O 1
ATOM 907 N N . ASN A 1 117 ? 18.385 -10.926 -13.501 1.00 80.25 117 ASN A N 1
ATOM 908 C CA . ASN A 1 117 ? 19.445 -11.529 -12.682 1.00 80.25 117 ASN A CA 1
ATOM 909 C C . ASN A 1 117 ? 19.027 -11.739 -11.212 1.00 80.25 117 ASN A C 1
ATOM 911 O O . ASN A 1 117 ? 19.835 -12.191 -10.395 1.00 80.25 117 ASN A O 1
ATOM 915 N N . ILE A 1 118 ? 17.788 -11.403 -10.847 1.00 83.56 118 ILE A N 1
ATOM 916 C CA . ILE A 1 118 ? 17.215 -11.714 -9.539 1.00 83.56 118 ILE A CA 1
ATOM 917 C C . ILE A 1 118 ? 16.538 -13.082 -9.636 1.00 83.56 118 ILE A C 1
ATOM 919 O O . ILE A 1 118 ? 15.447 -13.213 -10.173 1.00 83.56 118 ILE A O 1
ATOM 923 N N . HIS A 1 119 ? 17.178 -14.117 -9.087 1.00 81.56 119 HIS A N 1
ATOM 924 C CA . HIS A 1 119 ? 16.609 -15.469 -8.994 1.00 81.56 119 HIS A CA 1
ATOM 925 C C . HIS A 1 119 ? 15.541 -15.558 -7.883 1.00 81.56 119 HIS A C 1
ATOM 927 O O . HIS A 1 119 ? 15.696 -16.296 -6.908 1.00 81.56 119 HIS A O 1
ATOM 933 N N . ASP A 1 120 ? 14.501 -14.730 -7.986 1.00 87.56 120 ASP A N 1
ATOM 934 C CA . ASP A 1 120 ? 13.342 -14.679 -7.092 1.00 87.56 120 ASP A CA 1
ATOM 935 C C . ASP A 1 120 ? 12.158 -14.034 -7.825 1.00 87.56 120 ASP A C 1
ATOM 937 O O . ASP A 1 120 ? 12.036 -12.809 -7.875 1.00 87.56 120 ASP A O 1
ATOM 941 N N . GLU A 1 121 ? 11.301 -14.884 -8.388 1.00 89.56 121 GLU A N 1
ATOM 942 C CA . GLU A 1 121 ? 10.071 -14.539 -9.117 1.00 89.56 121 GLU A CA 1
ATOM 943 C C . GLU A 1 121 ? 9.234 -13.496 -8.353 1.00 89.56 121 GLU A C 1
ATOM 945 O O . GLU A 1 121 ? 8.875 -12.461 -8.896 1.00 89.56 121 GLU A O 1
ATOM 950 N N . LYS A 1 122 ? 9.090 -13.649 -7.029 1.00 92.19 122 LYS A N 1
ATOM 951 C CA . LYS A 1 122 ? 8.312 -12.730 -6.175 1.00 92.19 122 LYS A CA 1
ATOM 952 C C . LYS A 1 122 ? 8.942 -11.354 -5.973 1.00 92.19 122 LYS A C 1
ATOM 954 O O . LYS A 1 122 ? 8.301 -10.469 -5.404 1.00 92.19 122 LYS A O 1
ATOM 959 N N . VAL A 1 123 ? 10.211 -11.180 -6.331 1.00 92.38 123 VAL A N 1
ATOM 960 C CA . VAL A 1 123 ? 10.888 -9.876 -6.332 1.00 92.38 123 VAL A CA 1
ATOM 961 C C . VAL A 1 123 ? 10.825 -9.250 -7.723 1.00 92.38 123 VAL A C 1
ATOM 963 O O . VAL A 1 123 ? 10.697 -8.033 -7.804 1.00 92.38 123 VAL A O 1
ATOM 966 N N . GLN A 1 124 ? 10.830 -10.062 -8.783 1.00 90.44 124 GLN A N 1
ATOM 967 C CA . GLN A 1 124 ? 10.542 -9.625 -10.153 1.00 90.44 124 GLN A CA 1
ATOM 968 C C . GLN A 1 124 ? 9.092 -9.119 -10.243 1.00 90.44 124 GLN A C 1
ATOM 970 O O . GLN A 1 124 ? 8.894 -7.928 -10.464 1.00 90.44 124 GLN A O 1
ATOM 975 N N . ASP A 1 125 ? 8.112 -9.939 -9.837 1.00 91.31 125 ASP A N 1
ATOM 976 C CA . ASP A 1 125 ? 6.692 -9.573 -9.719 1.00 91.31 125 ASP A CA 1
ATOM 977 C C . ASP A 1 125 ? 6.490 -8.221 -9.017 1.00 91.31 125 ASP A C 1
ATOM 979 O O . ASP A 1 125 ? 5.670 -7.410 -9.434 1.00 91.31 125 ASP A O 1
ATOM 983 N N . ARG A 1 126 ? 7.218 -7.962 -7.921 1.00 94.12 126 ARG A N 1
ATOM 984 C CA . ARG A 1 126 ? 7.092 -6.717 -7.141 1.00 94.12 126 ARG A CA 1
ATOM 985 C C . ARG A 1 126 ? 7.698 -5.504 -7.828 1.00 94.12 126 ARG A C 1
ATOM 987 O O . ARG A 1 126 ? 7.214 -4.402 -7.591 1.00 94.12 126 ARG A O 1
ATOM 994 N N . LEU A 1 127 ? 8.763 -5.693 -8.601 1.00 93.00 127 LEU A N 1
ATOM 995 C CA . LEU A 1 127 ? 9.380 -4.632 -9.389 1.00 93.00 127 LEU A CA 1
ATOM 996 C C . LEU A 1 127 ? 8.488 -4.275 -10.580 1.00 93.00 127 LEU A C 1
ATOM 998 O O . LEU A 1 127 ? 8.230 -3.095 -10.798 1.00 93.00 127 LEU A O 1
ATOM 1002 N N . ASP A 1 128 ? 7.954 -5.278 -11.272 1.00 90.75 128 ASP A N 1
ATOM 1003 C CA . ASP A 1 128 ? 7.130 -5.085 -12.465 1.00 90.75 128 ASP A CA 1
ATOM 1004 C C . ASP A 1 128 ? 5.749 -4.512 -12.098 1.00 90.75 128 ASP A C 1
ATOM 1006 O O . ASP A 1 128 ? 5.334 -3.490 -12.644 1.00 90.75 128 ASP A O 1
ATOM 1010 N N . ASN A 1 129 ? 5.081 -5.055 -11.067 1.00 92.38 129 ASN A N 1
ATOM 1011 C CA . ASN A 1 129 ? 3.798 -4.526 -10.577 1.00 92.38 129 ASN A CA 1
ATOM 1012 C C . ASN A 1 129 ? 3.885 -3.118 -9.953 1.00 92.38 129 ASN A C 1
ATOM 1014 O O . ASN A 1 129 ? 2.845 -2.527 -9.657 1.00 92.38 129 ASN A O 1
ATOM 1018 N N . ALA A 1 130 ? 5.085 -2.572 -9.727 1.00 93.56 130 ALA A N 1
ATOM 1019 C CA . ALA A 1 130 ? 5.247 -1.191 -9.276 1.00 93.56 130 ALA A CA 1
ATOM 1020 C C . ALA A 1 130 ? 5.123 -0.169 -10.423 1.00 93.56 130 ALA A C 1
ATOM 1022 O O . ALA A 1 130 ? 4.895 1.011 -10.147 1.00 93.56 130 ALA A O 1
ATOM 1023 N N . ILE A 1 131 ? 5.279 -0.583 -11.690 1.00 93.94 131 ILE A N 1
ATOM 1024 C CA . ILE A 1 131 ? 5.380 0.323 -12.844 1.00 93.94 131 ILE A CA 1
ATOM 1025 C C . ILE A 1 131 ? 4.099 0.297 -13.692 1.00 93.94 131 ILE A C 1
ATOM 1027 O O . ILE A 1 131 ? 3.743 -0.706 -14.299 1.00 93.94 131 ILE A O 1
ATOM 1031 N N . LEU A 1 132 ? 3.414 1.439 -13.765 1.00 92.69 132 LEU A N 1
ATOM 1032 C CA . LEU A 1 132 ? 2.065 1.604 -14.330 1.00 92.69 132 LEU A CA 1
ATOM 1033 C C . LEU A 1 132 ? 2.029 2.234 -15.732 1.00 92.69 132 LEU A C 1
ATOM 1035 O O . LEU A 1 132 ? 0.976 2.256 -16.373 1.00 92.69 132 LEU A O 1
ATOM 1039 N N . ASP A 1 133 ? 3.159 2.751 -16.222 1.00 89.62 133 ASP A N 1
ATOM 1040 C CA . ASP A 1 133 ? 3.277 3.359 -17.556 1.00 89.62 133 ASP A CA 1
ATOM 1041 C C . ASP A 1 133 ? 3.903 2.428 -18.614 1.00 89.62 133 ASP A C 1
ATOM 1043 O O . ASP A 1 133 ? 3.955 2.795 -19.794 1.00 89.62 133 ASP A O 1
ATOM 1047 N N . GLY A 1 134 ? 4.360 1.239 -18.200 1.00 86.00 134 GLY A N 1
ATOM 1048 C CA . GLY A 1 134 ? 5.096 0.283 -19.030 1.00 86.00 134 GLY A CA 1
ATOM 1049 C C . GLY A 1 134 ? 6.580 0.623 -19.233 1.00 86.00 134 GLY A C 1
ATOM 1050 O O . GLY A 1 134 ? 7.183 0.132 -20.188 1.00 86.00 134 GLY A O 1
ATOM 1051 N N . SER A 1 135 ? 7.173 1.486 -18.398 1.00 88.88 135 SER A N 1
ATOM 1052 C CA . SER A 1 135 ? 8.620 1.741 -18.404 1.00 88.88 135 SER A CA 1
ATOM 1053 C C . SER A 1 135 ? 9.429 0.516 -17.956 1.00 88.88 135 SER A C 1
ATOM 1055 O O . SER A 1 135 ? 9.038 -0.211 -17.051 1.00 88.88 135 SER A O 1
ATOM 1057 N N . ASP A 1 136 ? 10.615 0.340 -18.539 1.00 87.88 136 ASP A N 1
ATOM 1058 C CA . ASP A 1 136 ? 11.599 -0.662 -18.111 1.00 87.88 136 ASP A CA 1
ATOM 1059 C C . ASP A 1 136 ? 12.117 -0.340 -16.693 1.00 87.88 136 ASP A C 1
ATOM 1061 O O . ASP A 1 136 ? 12.733 0.708 -16.455 1.00 87.88 136 ASP A O 1
ATOM 1065 N N . VAL A 1 137 ? 11.864 -1.250 -15.746 1.00 90.25 137 VAL A N 1
ATOM 1066 C CA . VAL A 1 137 ? 12.233 -1.083 -14.336 1.00 90.25 137 VAL A CA 1
ATOM 1067 C C . VAL A 1 137 ? 13.748 -1.067 -14.112 1.00 90.25 137 VAL A C 1
ATOM 1069 O O . VAL A 1 137 ? 14.211 -0.376 -13.204 1.00 90.25 137 VAL A O 1
ATOM 1072 N N . ASP A 1 138 ? 14.550 -1.720 -14.959 1.00 89.44 138 ASP A N 1
ATOM 1073 C CA . ASP A 1 138 ? 16.012 -1.700 -14.838 1.00 89.44 138 ASP A CA 1
ATOM 1074 C C . ASP A 1 138 ? 16.612 -0.353 -15.262 1.00 89.44 138 ASP A C 1
ATOM 1076 O O . ASP A 1 138 ? 17.624 0.076 -14.697 1.00 89.44 138 ASP A O 1
ATOM 1080 N N . ILE A 1 139 ? 15.959 0.375 -16.176 1.00 89.12 139 ILE A N 1
ATOM 1081 C CA . ILE A 1 139 ? 16.318 1.770 -16.483 1.00 89.12 139 ILE A CA 1
ATOM 1082 C C . ILE A 1 139 ? 16.037 2.666 -15.267 1.00 89.12 139 ILE A C 1
ATOM 1084 O O . ILE A 1 139 ? 16.877 3.494 -14.904 1.00 89.12 139 ILE A O 1
ATOM 1088 N N . LEU A 1 140 ? 14.896 2.477 -14.595 1.00 89.69 140 LEU A N 1
ATOM 1089 C CA . LEU A 1 140 ? 14.532 3.243 -13.396 1.00 89.69 140 LEU A CA 1
ATOM 1090 C C . LEU A 1 140 ? 15.429 2.895 -12.192 1.00 89.69 140 LEU A C 1
ATOM 1092 O O . LEU A 1 140 ? 15.826 3.784 -11.442 1.00 89.69 140 LEU A O 1
ATOM 1096 N N . LEU A 1 141 ? 15.818 1.627 -12.028 1.00 90.94 141 LEU A N 1
ATOM 1097 C CA . LEU A 1 141 ? 16.767 1.174 -11.002 1.00 90.94 141 LEU A CA 1
ATOM 1098 C C . LEU A 1 141 ? 18.218 1.614 -11.271 1.00 90.94 141 LEU A C 1
ATOM 1100 O O . LEU A 1 141 ? 19.025 1.639 -10.334 1.00 90.94 141 LEU A O 1
ATOM 1104 N N . ALA A 1 142 ? 18.570 1.947 -12.516 1.00 87.88 142 ALA A N 1
ATOM 1105 C CA . ALA A 1 142 ? 19.880 2.493 -12.868 1.00 87.88 142 ALA A CA 1
ATOM 1106 C C . ALA A 1 142 ? 20.017 3.991 -12.531 1.00 87.88 142 ALA A C 1
ATOM 1108 O O . ALA A 1 142 ? 21.122 4.441 -12.208 1.00 87.88 142 ALA A O 1
ATOM 1109 N N . ASP A 1 143 ? 18.922 4.756 -12.572 1.00 88.19 143 ASP A N 1
ATOM 1110 C CA . ASP A 1 143 ? 18.916 6.174 -12.206 1.00 88.19 143 ASP A CA 1
ATOM 1111 C C . ASP A 1 143 ? 18.880 6.381 -10.676 1.00 88.19 143 ASP A C 1
ATOM 1113 O O . ASP A 1 143 ? 18.142 5.731 -9.940 1.00 88.19 143 ASP A O 1
ATOM 1117 N N . ARG A 1 144 ? 19.694 7.310 -10.160 1.00 81.56 144 ARG A N 1
ATOM 1118 C CA . ARG A 1 144 ? 19.869 7.521 -8.707 1.00 81.56 144 ARG A CA 1
ATOM 1119 C C . ARG A 1 144 ? 18.703 8.241 -8.021 1.00 81.56 144 ARG A C 1
ATOM 1121 O O . ARG A 1 144 ? 18.656 8.242 -6.782 1.00 81.56 144 ARG A O 1
ATOM 1128 N N . VAL A 1 145 ? 17.816 8.874 -8.783 1.00 84.19 145 VAL A N 1
ATOM 1129 C CA . VAL A 1 145 ? 16.581 9.515 -8.319 1.00 84.19 145 VAL A CA 1
ATOM 1130 C C . VAL A 1 145 ? 15.431 8.520 -8.450 1.00 84.19 145 VAL A C 1
ATOM 1132 O O . VAL A 1 145 ? 14.856 8.152 -7.425 1.00 84.19 145 VAL A O 1
ATOM 1135 N N . GLU A 1 146 ? 15.181 7.991 -9.651 1.00 89.00 146 GLU A N 1
ATOM 1136 C CA . GLU A 1 146 ? 14.040 7.098 -9.925 1.00 89.00 146 GLU A CA 1
ATOM 1137 C C . GLU A 1 146 ? 14.088 5.809 -9.096 1.00 89.00 146 GLU A C 1
ATOM 1139 O O . GLU A 1 146 ? 13.068 5.390 -8.546 1.00 89.00 146 GLU A O 1
ATOM 1144 N N . ARG A 1 147 ? 15.283 5.240 -8.875 1.00 90.75 147 ARG A N 1
ATOM 1145 C CA . ARG A 1 147 ? 15.510 4.088 -7.982 1.00 90.75 147 ARG A CA 1
ATOM 1146 C C . ARG A 1 147 ? 14.901 4.275 -6.590 1.00 90.75 147 ARG A C 1
ATOM 1148 O O . ARG A 1 147 ? 14.516 3.299 -5.952 1.00 90.75 147 ARG A O 1
ATOM 1155 N N . ARG A 1 148 ? 14.825 5.514 -6.091 1.00 92.50 148 ARG A N 1
ATOM 1156 C CA . ARG A 1 148 ? 14.219 5.826 -4.784 1.00 92.50 148 ARG A CA 1
ATOM 1157 C C . ARG A 1 148 ? 12.704 5.679 -4.836 1.00 92.50 148 ARG A C 1
ATOM 1159 O O . ARG A 1 148 ? 12.123 5.158 -3.897 1.00 92.50 148 ARG A O 1
ATOM 1166 N N . ASN A 1 149 ? 12.085 6.095 -5.932 1.00 92.81 149 ASN A N 1
ATOM 1167 C CA . ASN A 1 149 ? 10.643 6.010 -6.115 1.00 92.81 149 ASN A CA 1
ATOM 1168 C C . ASN A 1 149 ? 10.216 4.550 -6.335 1.00 92.81 149 ASN A C 1
ATOM 1170 O O . ASN A 1 149 ? 9.284 4.097 -5.674 1.00 92.81 149 ASN A O 1
ATOM 1174 N N . VAL A 1 150 ? 10.982 3.775 -7.120 1.00 94.94 150 VAL A N 1
ATOM 1175 C CA . VAL A 1 150 ? 10.784 2.318 -7.270 1.00 94.94 150 VAL A CA 1
ATOM 1176 C C . VAL A 1 150 ? 10.858 1.614 -5.910 1.00 94.94 150 VAL A C 1
ATOM 1178 O O . VAL A 1 150 ? 9.934 0.896 -5.532 1.00 94.94 150 VAL A O 1
ATOM 1181 N N . PHE A 1 151 ? 11.912 1.854 -5.118 1.00 95.25 151 PHE A N 1
ATOM 1182 C CA . PHE A 1 151 ? 12.017 1.247 -3.786 1.00 95.25 151 PHE A CA 1
ATOM 1183 C C . PHE A 1 151 ? 10.933 1.721 -2.812 1.00 95.25 151 PHE A C 1
ATOM 1185 O O . PHE A 1 151 ? 10.471 0.920 -2.006 1.00 95.25 151 PHE A O 1
ATOM 1192 N N . LEU A 1 152 ? 10.507 2.982 -2.881 1.00 95.81 152 LEU A N 1
ATOM 1193 C CA . LEU A 1 152 ? 9.414 3.508 -2.063 1.00 95.81 152 LEU A CA 1
ATOM 1194 C C . LEU A 1 152 ? 8.084 2.823 -2.397 1.00 95.81 152 LEU A C 1
ATOM 1196 O O . LEU A 1 152 ? 7.391 2.384 -1.481 1.00 95.81 152 LEU A O 1
ATOM 1200 N N . SER A 1 153 ? 7.787 2.649 -3.687 1.00 96.38 153 SER A N 1
ATOM 1201 C CA . SER A 1 153 ? 6.617 1.911 -4.170 1.00 96.38 153 SER A CA 1
ATOM 1202 C C . SER A 1 153 ? 6.620 0.459 -3.677 1.00 96.38 153 SER A C 1
ATOM 1204 O O . SER A 1 153 ? 5.683 0.035 -2.999 1.00 96.38 153 SER A O 1
ATOM 1206 N N . VAL A 1 154 ? 7.718 -0.277 -3.898 1.00 96.69 154 VAL A N 1
ATOM 1207 C CA . VAL A 1 154 ? 7.864 -1.679 -3.459 1.00 96.69 154 VAL A CA 1
ATOM 1208 C C . VAL A 1 154 ? 7.751 -1.816 -1.936 1.00 96.69 154 VAL A C 1
ATOM 1210 O O . VAL A 1 154 ? 7.027 -2.686 -1.449 1.00 96.69 154 VAL A O 1
ATOM 1213 N N . VAL A 1 155 ? 8.421 -0.954 -1.163 1.00 97.06 155 VAL A N 1
ATOM 1214 C CA . VAL A 1 155 ? 8.370 -0.993 0.309 1.00 97.06 155 VAL A CA 1
ATOM 1215 C C . VAL A 1 155 ? 6.966 -0.673 0.819 1.00 97.06 155 VAL A C 1
ATOM 1217 O O . VAL A 1 155 ? 6.470 -1.391 1.686 1.00 97.06 155 VAL A O 1
ATOM 1220 N N . MET A 1 156 ? 6.286 0.337 0.269 1.00 96.94 156 MET A N 1
ATOM 1221 C CA . MET A 1 156 ? 4.915 0.659 0.676 1.00 96.94 156 MET A CA 1
ATOM 1222 C C . MET A 1 156 ? 3.907 -0.419 0.260 1.00 96.94 156 MET A C 1
ATOM 1224 O O . MET A 1 156 ? 3.005 -0.721 1.041 1.00 96.94 156 MET A O 1
ATOM 1228 N N . ALA A 1 157 ? 4.090 -1.072 -0.892 1.00 97.00 157 ALA A N 1
ATOM 1229 C CA . ALA A 1 157 ? 3.295 -2.232 -1.293 1.00 97.00 157 ALA A CA 1
ATOM 1230 C C . ALA A 1 157 ? 3.490 -3.428 -0.338 1.00 97.00 157 ALA A C 1
ATOM 1232 O O . ALA A 1 157 ? 2.515 -4.069 0.052 1.00 97.00 157 ALA A O 1
ATOM 1233 N N . MET A 1 158 ? 4.724 -3.696 0.112 1.00 97.81 158 MET A N 1
ATOM 1234 C CA . MET A 1 158 ? 5.010 -4.736 1.114 1.00 97.81 158 MET A CA 1
ATOM 1235 C C . MET A 1 158 ? 4.455 -4.388 2.504 1.00 97.81 158 MET A C 1
ATOM 1237 O O . MET A 1 158 ? 3.937 -5.265 3.198 1.00 97.81 158 MET A O 1
ATOM 1241 N N . ILE A 1 159 ? 4.520 -3.116 2.915 1.00 97.88 159 ILE A N 1
ATOM 1242 C CA . ILE A 1 159 ? 3.899 -2.631 4.157 1.00 97.88 159 ILE A CA 1
ATOM 1243 C C . ILE A 1 159 ? 2.376 -2.796 4.085 1.00 97.88 159 ILE A C 1
ATOM 1245 O O . ILE A 1 159 ? 1.775 -3.314 5.027 1.00 97.88 159 ILE A O 1
ATOM 1249 N N . TRP A 1 160 ? 1.750 -2.435 2.962 1.00 97.50 160 TRP A N 1
ATOM 1250 C CA . TRP A 1 160 ? 0.328 -2.679 2.738 1.00 97.50 160 TRP A CA 1
ATOM 1251 C C . TRP A 1 160 ? -0.013 -4.175 2.834 1.00 97.50 160 TRP A C 1
ATOM 1253 O O . TRP A 1 160 ? -0.837 -4.565 3.665 1.00 97.50 160 TRP A O 1
ATOM 1263 N N . GLU A 1 161 ? 0.672 -5.022 2.058 1.00 96.69 161 GLU A N 1
ATOM 1264 C CA . GLU A 1 161 ? 0.418 -6.465 1.981 1.00 96.69 161 GLU A CA 1
ATOM 1265 C C . GLU A 1 161 ? 0.545 -7.150 3.346 1.00 96.69 161 GLU A C 1
ATOM 1267 O O . GLU A 1 161 ? -0.316 -7.949 3.728 1.00 96.69 161 GLU A O 1
ATOM 1272 N N . TYR A 1 162 ? 1.604 -6.851 4.101 1.00 97.12 162 TYR A N 1
ATOM 1273 C CA . TYR A 1 162 ? 1.889 -7.562 5.344 1.00 97.12 162 TYR A CA 1
ATOM 1274 C C . TYR A 1 162 ? 1.239 -6.951 6.585 1.00 97.12 162 TYR A C 1
ATOM 1276 O O . TYR A 1 162 ? 0.914 -7.716 7.502 1.00 97.12 162 TYR A O 1
ATOM 1284 N N . VAL A 1 163 ? 1.017 -5.631 6.612 1.00 97.56 163 VAL A N 1
ATOM 1285 C CA . VAL A 1 163 ? 0.446 -4.911 7.762 1.00 97.56 163 VAL A CA 1
ATOM 1286 C C . VAL A 1 163 ? -1.030 -4.570 7.547 1.00 97.56 163 VAL A C 1
ATOM 1288 O O . VAL A 1 163 ? -1.869 -4.988 8.343 1.00 97.56 163 VAL A O 1
ATOM 1291 N N . PHE A 1 164 ? -1.378 -3.866 6.466 1.00 96.69 164 PHE A N 1
ATOM 1292 C CA . PHE A 1 164 ? -2.721 -3.295 6.292 1.00 96.69 164 PHE A CA 1
ATOM 1293 C C . PHE A 1 164 ? -3.773 -4.268 5.730 1.00 96.69 164 PHE A C 1
ATOM 1295 O O . PHE A 1 164 ? -4.951 -4.104 6.039 1.00 96.69 164 PHE A O 1
ATOM 1302 N N . THR A 1 165 ? -3.398 -5.347 5.025 1.00 93.38 165 THR A N 1
ATOM 1303 C CA . THR A 1 165 ? -4.368 -6.415 4.659 1.00 93.38 165 THR A CA 1
ATOM 1304 C C . THR A 1 165 ? -4.871 -7.229 5.860 1.00 93.38 165 THR A C 1
ATOM 1306 O O . THR A 1 165 ? -5.771 -8.071 5.732 1.00 93.38 165 THR A O 1
ATOM 1309 N N . ARG A 1 166 ? -4.261 -7.062 7.041 1.00 91.81 166 ARG A N 1
ATOM 1310 C CA . ARG A 1 166 ? -4.590 -7.862 8.223 1.00 91.81 166 ARG A CA 1
ATOM 1311 C C . ARG A 1 166 ? -5.880 -7.352 8.862 1.00 91.81 166 ARG A C 1
ATOM 1313 O O . ARG A 1 166 ? -6.116 -6.158 8.975 1.00 91.81 166 ARG A O 1
ATOM 1320 N N . TYR A 1 167 ? -6.712 -8.283 9.329 1.00 92.25 167 TYR A N 1
ATOM 1321 C CA . TYR A 1 167 ? -7.939 -7.944 10.062 1.00 92.25 167 TYR A CA 1
ATOM 1322 C C . TYR A 1 167 ? -7.628 -7.175 11.359 1.00 92.25 167 TYR A C 1
ATOM 1324 O O . TYR A 1 167 ? -8.267 -6.181 11.681 1.00 92.25 167 TYR A O 1
ATOM 1332 N N . LEU A 1 168 ? -6.587 -7.636 12.051 1.00 94.44 168 LEU A N 1
ATOM 1333 C CA . LEU A 1 168 ? -5.773 -6.891 12.999 1.00 94.44 168 LEU A CA 1
ATOM 1334 C C . LEU A 1 168 ? -4.373 -7.523 12.910 1.00 94.44 168 LEU A C 1
ATOM 1336 O O . LEU A 1 168 ? -4.261 -8.753 12.808 1.00 94.44 168 LEU A O 1
ATOM 1340 N N . PHE A 1 169 ? -3.317 -6.710 12.867 1.00 96.06 169 PHE A N 1
ATOM 1341 C CA . PHE A 1 169 ? -1.934 -7.205 12.875 1.00 96.06 169 PHE A CA 1
ATOM 1342 C C . PHE A 1 169 ? -1.647 -7.971 14.181 1.00 96.06 169 PHE A C 1
ATOM 1344 O O . PHE A 1 169 ? -2.284 -7.683 15.187 1.00 96.06 169 PHE A O 1
ATOM 1351 N N . GLY A 1 170 ? -0.770 -8.981 14.178 1.00 93.19 170 GLY A N 1
ATOM 1352 C CA . GLY A 1 170 ? -0.498 -9.811 15.366 1.00 93.19 170 GLY A CA 1
ATOM 1353 C C . GLY A 1 170 ? -1.602 -10.794 15.791 1.00 93.19 170 GLY A C 1
ATOM 1354 O O . GLY A 1 170 ? -1.411 -11.533 16.754 1.00 93.19 170 GLY A O 1
ATOM 1355 N N . LEU A 1 171 ? -2.751 -10.859 15.099 1.00 93.12 171 LEU A N 1
ATOM 1356 C CA . LEU A 1 171 ? -3.702 -11.968 15.273 1.00 93.12 171 LEU A CA 1
ATOM 1357 C C . LEU A 1 171 ? -3.313 -13.173 14.417 1.00 93.12 171 LEU A C 1
ATOM 1359 O O . LEU A 1 171 ? -3.167 -13.047 13.196 1.00 93.12 171 LEU A O 1
ATOM 1363 N N . ASP A 1 172 ? -3.277 -14.353 15.039 1.00 90.19 172 ASP A N 1
ATOM 1364 C CA . ASP A 1 172 ? -3.106 -15.629 14.344 1.00 90.19 172 ASP A CA 1
ATOM 1365 C C . ASP A 1 172 ? -4.251 -15.936 13.353 1.00 90.19 172 ASP A C 1
ATOM 1367 O O . ASP A 1 172 ? -5.271 -15.239 13.266 1.00 90.19 172 ASP A O 1
ATOM 1371 N N . ARG A 1 173 ? -4.065 -16.995 12.558 1.00 90.75 173 ARG A N 1
ATOM 1372 C CA . ARG A 1 173 ? -5.007 -17.404 11.508 1.00 90.75 173 ARG A CA 1
ATOM 1373 C C . ARG A 1 173 ? -6.371 -17.838 12.058 1.00 90.75 173 ARG A C 1
ATOM 1375 O O . ARG A 1 173 ? -7.383 -17.528 11.434 1.00 90.75 173 ARG A O 1
ATOM 1382 N N . GLU A 1 174 ? -6.408 -18.526 13.193 1.00 93.31 174 GLU A N 1
ATOM 1383 C CA . GLU A 1 174 ? -7.620 -19.117 13.764 1.00 93.31 174 GLU A CA 1
ATOM 1384 C C . GLU A 1 174 ? -8.480 -18.054 14.461 1.00 93.31 174 GLU A C 1
ATOM 1386 O O . GLU A 1 174 ? -9.674 -17.944 14.176 1.00 93.31 174 GLU A O 1
ATOM 1391 N N . GLN A 1 175 ? -7.872 -17.202 15.296 1.00 92.56 175 GLN A N 1
ATOM 1392 C CA . GLN A 1 175 ? -8.526 -16.033 15.901 1.00 92.56 175 GLN A CA 1
ATOM 1393 C C . GLN A 1 175 ? -9.110 -15.119 14.814 1.00 92.56 175 GLN A C 1
ATOM 1395 O O . GLN A 1 175 ? -10.262 -14.692 14.906 1.00 92.56 175 GLN A O 1
ATOM 1400 N N . ARG A 1 176 ? -8.353 -14.882 13.735 1.00 93.38 176 ARG A N 1
ATOM 1401 C CA . ARG A 1 176 ? -8.798 -14.096 12.575 1.00 93.38 176 ARG A CA 1
ATOM 1402 C C . ARG A 1 176 ? -9.987 -14.727 11.846 1.00 93.38 176 ARG A C 1
ATOM 1404 O O . ARG A 1 176 ? -10.905 -14.004 11.469 1.00 93.38 176 ARG A O 1
ATOM 1411 N N . GLN A 1 177 ? -9.986 -16.046 11.644 1.00 94.75 177 GLN A N 1
ATOM 1412 C CA . GLN A 1 177 ? -11.106 -16.755 11.014 1.00 94.75 177 GLN A CA 1
ATOM 1413 C C . GLN A 1 177 ? -12.361 -16.737 11.899 1.00 94.75 177 GLN A C 1
ATOM 1415 O O . GLN A 1 177 ? -13.443 -16.443 11.394 1.00 94.75 177 GLN A O 1
ATOM 1420 N N . LYS A 1 178 ? -12.218 -16.957 13.213 1.00 95.12 178 LYS A N 1
ATOM 1421 C CA . LYS A 1 178 ? -13.325 -16.872 14.182 1.00 95.12 178 LYS A CA 1
ATOM 1422 C C . LYS A 1 178 ? -13.957 -15.479 14.208 1.00 95.12 178 LYS A C 1
ATOM 1424 O O . LYS A 1 178 ? -15.174 -15.373 14.095 1.00 95.12 178 LYS A O 1
ATOM 1429 N N . LEU A 1 179 ? -13.145 -14.421 14.287 1.00 95.69 179 LEU A N 1
ATOM 1430 C CA . LEU A 1 179 ? -13.644 -13.041 14.289 1.00 95.69 179 LEU A CA 1
ATOM 1431 C C . LEU A 1 179 ? -14.346 -12.675 12.977 1.00 95.69 179 LEU A C 1
ATOM 1433 O O . LEU A 1 179 ? -15.449 -12.147 13.039 1.00 95.69 179 LEU A O 1
ATOM 1437 N N . LYS A 1 180 ? -13.775 -13.012 11.810 1.00 94.62 180 LYS A N 1
ATOM 1438 C CA . LYS A 1 180 ? -14.434 -12.766 10.512 1.00 94.62 180 LYS A CA 1
ATOM 1439 C C . LYS A 1 180 ? -15.742 -13.546 10.344 1.00 94.62 180 LYS A C 1
ATOM 1441 O O . LYS A 1 180 ? -16.687 -13.026 9.761 1.00 94.62 180 LYS A O 1
ATOM 1446 N N . SER A 1 181 ? -15.810 -14.783 10.842 1.00 95.94 181 SER A N 1
ATOM 1447 C CA . SER A 1 181 ? -17.047 -15.572 10.793 1.00 95.94 181 SER A CA 1
ATOM 1448 C C . SER A 1 181 ? -18.132 -14.968 11.684 1.00 95.94 181 SER A C 1
ATOM 1450 O O . SER A 1 181 ? -19.283 -14.893 11.267 1.00 95.94 181 SER A O 1
ATOM 1452 N N . LEU A 1 182 ? -17.766 -14.518 12.888 1.00 95.81 182 LEU A N 1
ATOM 1453 C CA . LEU A 1 182 ? -18.691 -13.879 13.822 1.00 95.81 182 LEU A CA 1
ATOM 1454 C C . LEU A 1 182 ? -19.158 -12.508 13.310 1.00 95.81 182 LEU A C 1
ATOM 1456 O O . LEU A 1 182 ? -20.350 -12.231 13.357 1.00 95.81 182 LEU A O 1
ATOM 1460 N N . GLU A 1 183 ? -18.258 -11.693 12.752 1.00 94.69 183 GLU A N 1
ATOM 1461 C CA . GLU A 1 183 ? -18.597 -10.415 12.106 1.00 94.69 183 GLU A CA 1
ATOM 1462 C C . GLU A 1 183 ? -19.637 -10.616 10.991 1.00 94.69 183 GLU A C 1
ATOM 1464 O O . GLU A 1 183 ? -20.644 -9.913 10.975 1.00 94.69 183 GLU A O 1
ATOM 1469 N N . LYS A 1 184 ? -19.467 -11.631 10.128 1.00 95.06 184 LYS A N 1
ATOM 1470 C CA . LYS A 1 184 ? -20.444 -11.965 9.077 1.00 95.06 184 LYS A CA 1
ATOM 1471 C C . LYS A 1 184 ? -21.814 -12.362 9.643 1.00 95.06 184 LYS A C 1
ATOM 1473 O O . LYS A 1 184 ? -22.827 -11.841 9.193 1.00 95.06 184 LYS A O 1
ATOM 1478 N N . THR A 1 185 ? -21.868 -13.246 10.640 1.00 95.44 185 THR A N 1
ATOM 1479 C CA . THR A 1 185 ? -23.145 -13.657 11.258 1.00 95.44 185 THR A CA 1
ATOM 1480 C C . THR A 1 185 ? -23.830 -12.505 12.009 1.00 95.44 185 THR A C 1
ATOM 1482 O O . THR A 1 185 ? -25.058 -12.440 12.064 1.00 95.44 185 THR A O 1
ATOM 1485 N N . LEU A 1 186 ? -23.060 -11.551 12.541 1.00 93.94 186 LEU A N 1
ATOM 1486 C CA . LEU A 1 186 ? -23.604 -10.316 13.110 1.00 93.94 186 LEU A CA 1
ATOM 1487 C C . LEU A 1 186 ? -24.124 -9.362 12.019 1.00 93.94 186 LEU A C 1
ATOM 1489 O O . LEU A 1 186 ? -25.193 -8.792 12.196 1.00 93.94 186 LEU A O 1
ATOM 1493 N N . GLN A 1 187 ? -23.454 -9.240 10.867 1.00 92.19 187 GLN A N 1
ATOM 1494 C CA . GLN A 1 187 ? -23.954 -8.470 9.710 1.00 92.19 187 GLN A CA 1
ATOM 1495 C C . GLN A 1 187 ? -25.268 -9.029 9.135 1.00 92.19 187 GLN A C 1
ATOM 1497 O O . GLN A 1 187 ? -26.064 -8.279 8.581 1.00 92.19 187 GLN A O 1
ATOM 1502 N N . GLU A 1 188 ? -25.519 -10.332 9.286 1.00 93.81 188 GLU A N 1
ATOM 1503 C CA . GLU A 1 188 ? -26.772 -10.987 8.879 1.00 93.81 188 GLU A CA 1
ATOM 1504 C C . GLU A 1 188 ? -27.956 -10.692 9.828 1.00 93.81 188 GLU A C 1
ATOM 1506 O O . GLU A 1 188 ? -29.096 -11.005 9.484 1.00 93.81 188 GLU A O 1
ATOM 1511 N N . THR A 1 189 ? -27.717 -10.125 11.022 1.00 92.44 189 THR A N 1
ATOM 1512 C CA . THR A 1 189 ? -28.725 -10.054 12.106 1.00 92.44 189 THR A CA 1
ATOM 1513 C C . THR A 1 189 ? -28.799 -8.734 12.884 1.00 92.44 189 THR A C 1
ATOM 1515 O O . THR A 1 189 ? -29.819 -8.479 13.525 1.00 92.44 189 THR A O 1
ATOM 1518 N N . ALA A 1 190 ? -27.769 -7.884 12.844 1.00 90.38 190 ALA A N 1
ATOM 1519 C CA . ALA A 1 190 ? -27.671 -6.647 13.620 1.00 90.38 190 ALA A CA 1
ATOM 1520 C C . ALA A 1 190 ? -27.391 -5.414 12.729 1.00 90.38 190 ALA A C 1
ATOM 1522 O O . ALA A 1 190 ? -26.767 -5.549 11.676 1.00 90.38 190 ALA A O 1
ATOM 1523 N N . PRO A 1 191 ? -27.801 -4.194 13.142 1.00 90.75 191 PRO A N 1
ATOM 1524 C CA . PRO A 1 191 ? -27.508 -2.964 12.401 1.00 90.75 191 PRO A CA 1
ATOM 1525 C C . PRO A 1 191 ? -26.004 -2.725 12.216 1.00 90.75 191 PRO A C 1
ATOM 1527 O O . PRO A 1 191 ? -25.220 -2.985 13.131 1.00 90.75 191 PRO A O 1
ATOM 1530 N N . ALA A 1 192 ? -25.608 -2.156 11.071 1.00 88.75 192 ALA A N 1
ATOM 1531 C CA . ALA A 1 192 ? -24.205 -1.935 10.705 1.00 88.75 192 ALA A CA 1
ATOM 1532 C C . ALA A 1 192 ? -23.401 -1.213 11.806 1.00 88.75 192 ALA A C 1
ATOM 1534 O O . ALA A 1 192 ? -22.375 -1.735 12.249 1.00 88.75 192 ALA A O 1
ATOM 1535 N N . GLY A 1 193 ? -23.926 -0.108 12.352 1.00 88.00 193 GLY A N 1
ATOM 1536 C CA . GLY A 1 193 ? -23.304 0.625 13.459 1.00 88.00 193 GLY A CA 1
ATOM 1537 C C . GLY A 1 193 ? -23.096 -0.196 14.739 1.00 88.00 193 GLY A C 1
ATOM 1538 O O . GLY A 1 193 ? -22.086 -0.028 15.426 1.00 88.00 193 GLY A O 1
ATOM 1539 N N . ALA A 1 194 ? -23.985 -1.150 15.039 1.00 90.69 194 ALA A N 1
ATOM 1540 C CA . ALA A 1 194 ? -23.833 -2.044 16.188 1.00 90.69 194 ALA A CA 1
ATOM 1541 C C . ALA A 1 194 ? -22.714 -3.077 15.962 1.00 90.69 194 ALA A C 1
ATOM 1543 O O . ALA A 1 194 ? -21.924 -3.338 16.873 1.00 90.69 194 ALA A O 1
ATOM 1544 N N . VAL A 1 195 ? -22.586 -3.616 14.742 1.00 92.88 195 VAL A N 1
ATOM 1545 C CA . VAL A 1 195 ? -21.473 -4.512 14.377 1.00 92.88 195 VAL A CA 1
ATOM 1546 C C . VAL A 1 195 ? -20.143 -3.751 14.363 1.00 92.88 195 VAL A C 1
ATOM 1548 O O . VAL A 1 195 ? -19.149 -4.240 14.901 1.00 92.88 195 VAL A O 1
ATOM 1551 N N . ALA A 1 196 ? -20.129 -2.527 13.831 1.00 91.00 196 ALA A N 1
ATOM 1552 C CA . ALA A 1 196 ? -18.968 -1.640 13.828 1.00 91.00 196 ALA A CA 1
ATOM 1553 C C . ALA A 1 196 ? -18.495 -1.297 15.254 1.00 91.00 196 ALA A C 1
ATOM 1555 O O . ALA A 1 196 ? -17.298 -1.369 15.546 1.00 91.00 196 ALA A O 1
ATOM 1556 N N . GLN A 1 197 ? -19.423 -1.004 16.172 1.00 91.12 197 GLN A N 1
ATOM 1557 C CA . GLN A 1 197 ? -19.123 -0.789 17.590 1.00 91.12 197 GLN A CA 1
ATOM 1558 C C . GLN A 1 197 ? -18.614 -2.066 18.280 1.00 91.12 197 GLN A C 1
ATOM 1560 O O . GLN A 1 197 ? -17.595 -2.014 18.972 1.00 91.12 197 GLN A O 1
ATOM 1565 N N . TRP A 1 198 ? -19.261 -3.219 18.065 1.00 93.62 198 TRP A N 1
ATOM 1566 C CA . TRP A 1 198 ? -18.793 -4.511 18.588 1.00 93.62 198 TRP A CA 1
ATOM 1567 C C . TRP A 1 198 ? -17.359 -4.822 18.134 1.00 93.62 198 TRP A C 1
ATOM 1569 O O . TRP A 1 198 ? -16.512 -5.207 18.949 1.00 93.62 198 TRP A O 1
ATOM 1579 N N . ARG A 1 199 ? -17.068 -4.604 16.847 1.00 94.38 199 ARG A N 1
ATOM 1580 C CA . ARG A 1 199 ? -15.746 -4.783 16.242 1.00 94.38 199 ARG A CA 1
ATOM 1581 C C . ARG A 1 199 ? -14.711 -3.873 16.892 1.00 94.38 199 ARG A C 1
ATOM 1583 O O . ARG A 1 199 ? -13.690 -4.370 17.369 1.00 94.38 199 ARG A O 1
ATOM 1590 N N . ALA A 1 200 ? -14.990 -2.571 16.954 1.00 93.06 200 ALA A N 1
ATOM 1591 C CA . ALA A 1 200 ? -14.115 -1.570 17.558 1.00 93.06 200 ALA A CA 1
ATOM 1592 C C . ALA A 1 200 ? -13.739 -1.945 19.002 1.00 93.06 200 ALA A C 1
ATOM 1594 O O . ALA A 1 200 ? -12.557 -1.975 19.357 1.00 93.06 200 ALA A O 1
ATOM 1595 N N . ILE A 1 201 ? -14.734 -2.306 19.822 1.00 93.06 201 ILE A N 1
ATOM 1596 C CA . ILE A 1 201 ? -14.549 -2.669 21.235 1.00 93.06 201 ILE A CA 1
ATOM 1597 C C . ILE A 1 201 ? -13.748 -3.973 21.360 1.00 93.06 201 ILE A C 1
ATOM 1599 O O . ILE A 1 201 ? -12.758 -4.028 22.092 1.00 93.06 201 ILE A O 1
ATOM 1603 N N . THR A 1 202 ? -14.114 -5.005 20.595 1.00 94.69 202 THR A N 1
ATOM 1604 C CA . THR A 1 202 ? -13.443 -6.315 20.619 1.00 94.69 202 THR A CA 1
ATOM 1605 C C . THR A 1 202 ? -11.970 -6.202 20.225 1.00 94.69 202 THR A C 1
ATOM 1607 O O . THR A 1 202 ? -11.099 -6.730 20.920 1.00 94.69 202 THR A O 1
ATOM 1610 N N . LEU A 1 203 ? -11.660 -5.470 19.150 1.00 95.06 203 LEU A N 1
ATOM 1611 C CA . LEU A 1 203 ? -10.281 -5.255 18.705 1.00 95.06 203 LEU A CA 1
ATOM 1612 C C . LEU A 1 203 ? -9.492 -4.373 19.689 1.00 95.06 203 LEU A C 1
ATOM 1614 O O . LEU A 1 203 ? -8.314 -4.642 19.925 1.00 95.06 203 LEU A O 1
ATOM 1618 N N . THR A 1 204 ? -10.142 -3.402 20.343 1.00 93.81 204 THR A N 1
ATOM 1619 C CA . THR A 1 204 ? -9.537 -2.562 21.396 1.00 93.81 204 THR A CA 1
ATOM 1620 C C . THR A 1 204 ? -9.185 -3.352 22.660 1.00 93.81 204 THR A C 1
ATOM 1622 O O . THR A 1 204 ? -8.180 -3.060 23.310 1.00 93.81 204 THR A O 1
ATOM 1625 N N . PHE A 1 205 ? -9.973 -4.363 23.036 1.00 93.69 205 PHE A N 1
ATOM 1626 C CA . PHE A 1 205 ? -9.620 -5.248 24.151 1.00 93.69 205 PHE A CA 1
ATOM 1627 C C . PHE A 1 205 ? -8.555 -6.280 23.765 1.00 93.69 205 PHE A C 1
ATOM 1629 O O . PHE A 1 205 ? -7.672 -6.574 24.573 1.00 93.69 205 PHE A O 1
ATOM 1636 N N . LEU A 1 206 ? -8.579 -6.795 22.531 1.00 94.12 206 LEU A N 1
ATOM 1637 C CA . LEU A 1 206 ? -7.539 -7.704 22.040 1.00 94.12 206 LEU A CA 1
ATOM 1638 C C . LEU A 1 206 ? -6.168 -7.016 21.956 1.00 94.12 206 LEU A C 1
ATOM 1640 O O . LEU A 1 206 ? -5.182 -7.609 22.397 1.00 94.12 206 LEU A O 1
ATOM 1644 N N . SER A 1 207 ? -6.104 -5.765 21.483 1.00 94.38 207 SER A N 1
ATOM 1645 C CA . SER A 1 207 ? -4.840 -5.030 21.320 1.00 94.38 207 SER A CA 1
ATOM 1646 C C . SER A 1 207 ? -4.138 -4.672 22.639 1.00 94.38 207 SER A C 1
ATOM 1648 O O . SER A 1 207 ? -2.914 -4.518 22.682 1.00 94.38 207 SER A O 1
ATOM 1650 N N . LYS A 1 208 ? -4.892 -4.610 23.743 1.00 92.69 208 LYS A N 1
ATOM 1651 C CA . LYS A 1 208 ? -4.385 -4.360 25.105 1.00 92.69 208 LYS A CA 1
ATOM 1652 C C . LYS A 1 208 ? -3.775 -5.604 25.780 1.00 92.69 208 LYS A C 1
ATOM 1654 O O . LYS A 1 208 ? -3.216 -5.486 26.868 1.00 92.69 208 LYS A O 1
ATOM 1659 N N . ARG A 1 209 ? -3.852 -6.802 25.177 1.00 94.44 209 ARG A N 1
ATOM 1660 C CA . ARG A 1 209 ? -3.293 -8.044 25.756 1.00 94.44 209 ARG A CA 1
ATOM 1661 C C . ARG A 1 209 ? -1.769 -8.095 25.586 1.00 94.44 209 ARG A C 1
ATOM 1663 O O . ARG A 1 209 ? -1.274 -8.045 24.466 1.00 94.44 209 ARG A O 1
ATOM 1670 N N . ALA A 1 210 ? -1.021 -8.333 26.666 1.00 94.69 210 ALA A N 1
ATOM 1671 C CA . ALA A 1 210 ? 0.446 -8.443 26.616 1.00 94.69 210 ALA A CA 1
ATOM 1672 C C . ALA A 1 210 ? 0.951 -9.510 25.615 1.00 94.69 210 ALA A C 1
ATOM 1674 O O . ALA A 1 210 ? 1.882 -9.257 24.857 1.00 94.69 210 ALA A O 1
ATOM 1675 N N . ALA A 1 211 ? 0.285 -10.669 25.537 1.00 94.06 211 ALA A N 1
ATOM 1676 C CA . ALA A 1 211 ? 0.611 -11.714 24.559 1.00 94.06 211 ALA A CA 1
ATOM 1677 C C . ALA A 1 211 ? 0.394 -11.266 23.097 1.00 94.06 211 ALA A C 1
ATOM 1679 O O . ALA A 1 211 ? 1.163 -11.637 22.218 1.00 94.06 211 ALA A O 1
ATOM 1680 N N . PHE A 1 212 ? -0.617 -10.428 22.837 1.00 94.94 212 PHE A N 1
ATOM 1681 C CA . PHE A 1 212 ? -0.839 -9.833 21.517 1.00 94.94 212 PHE A CA 1
ATOM 1682 C C . PHE A 1 212 ? 0.254 -8.809 21.183 1.00 94.94 212 PHE A C 1
ATOM 1684 O O . PHE A 1 212 ? 0.779 -8.815 20.078 1.00 94.94 212 PHE A O 1
ATOM 1691 N N . GLN A 1 213 ? 0.660 -7.977 22.146 1.00 95.00 213 GLN A N 1
ATOM 1692 C CA . GLN A 1 213 ? 1.760 -7.022 21.961 1.00 95.00 213 GLN A CA 1
ATOM 1693 C C . GLN A 1 213 ? 3.092 -7.737 21.672 1.00 95.00 213 GLN A C 1
ATOM 1695 O O . GLN A 1 213 ? 3.850 -7.303 20.804 1.00 95.00 213 GLN A O 1
ATOM 1700 N N . GLN A 1 214 ? 3.345 -8.869 22.336 1.00 95.38 214 GLN A N 1
ATOM 1701 C CA . GLN A 1 214 ? 4.489 -9.737 22.052 1.00 95.38 214 GLN A CA 1
ATOM 1702 C C . GLN A 1 214 ? 4.414 -10.348 20.642 1.00 95.38 214 GLN A C 1
ATOM 1704 O O . GLN A 1 214 ? 5.420 -10.333 19.933 1.00 95.38 214 GLN A O 1
ATOM 1709 N N . GLN A 1 215 ? 3.240 -10.822 20.205 1.00 95.44 215 GLN A N 1
ATOM 1710 C CA . GLN A 1 215 ? 3.053 -11.337 18.843 1.00 95.44 215 GLN A CA 1
ATOM 1711 C C . GLN A 1 215 ? 3.237 -10.236 17.790 1.00 95.44 215 GLN A C 1
ATOM 1713 O O . GLN A 1 215 ? 3.974 -10.435 16.833 1.00 95.44 215 GLN A O 1
ATOM 1718 N N . CYS A 1 216 ? 2.671 -9.041 17.995 1.00 96.00 216 CYS A N 1
ATOM 1719 C CA . CYS A 1 216 ? 2.902 -7.880 17.132 1.00 96.00 216 CYS A CA 1
ATOM 1720 C C . CYS A 1 216 ? 4.390 -7.541 17.003 1.00 96.00 216 CYS A C 1
ATOM 1722 O O . CYS A 1 216 ? 4.844 -7.223 15.906 1.00 96.00 216 CYS A O 1
ATOM 1724 N N . ALA A 1 217 ? 5.165 -7.618 18.089 1.00 95.88 217 ALA A N 1
ATOM 1725 C CA . ALA A 1 217 ? 6.607 -7.398 18.027 1.00 95.88 217 ALA A CA 1
ATOM 1726 C C . ALA A 1 217 ? 7.313 -8.468 17.171 1.00 95.88 217 ALA A C 1
ATOM 1728 O O . ALA A 1 217 ? 8.113 -8.115 16.310 1.00 95.88 217 ALA A O 1
ATOM 1729 N N . GLN A 1 218 ? 6.977 -9.750 17.344 1.00 96.75 218 GLN A N 1
ATOM 1730 C CA . GLN A 1 218 ? 7.539 -10.850 16.546 1.00 96.75 218 GLN A CA 1
ATOM 1731 C C . GLN A 1 218 ? 7.164 -10.746 15.059 1.00 96.75 218 GLN A C 1
ATOM 1733 O O . GLN A 1 218 ? 8.040 -10.818 14.197 1.00 96.75 218 GLN A O 1
ATOM 1738 N N . ASP A 1 219 ? 5.888 -10.499 14.757 1.00 96.81 219 ASP A N 1
ATOM 1739 C CA . ASP A 1 219 ? 5.389 -10.284 13.397 1.00 96.81 219 ASP A CA 1
ATOM 1740 C C . ASP A 1 219 ? 6.062 -9.056 12.748 1.00 96.81 219 ASP A C 1
ATOM 1742 O O . ASP A 1 219 ? 6.377 -9.083 11.559 1.00 96.81 219 ASP A O 1
ATOM 1746 N N . THR A 1 220 ? 6.348 -7.996 13.518 1.00 97.75 220 THR A N 1
ATOM 1747 C CA . THR A 1 220 ? 7.070 -6.805 13.026 1.00 97.75 220 THR A CA 1
ATOM 1748 C C . THR A 1 220 ? 8.497 -7.145 12.593 1.00 97.75 220 THR A C 1
ATOM 1750 O O . THR A 1 220 ? 8.925 -6.702 11.528 1.00 97.75 220 THR A O 1
ATOM 1753 N N . GLU A 1 221 ? 9.233 -7.955 13.364 1.00 97.38 221 GLU A N 1
ATOM 1754 C CA . GLU A 1 221 ? 10.574 -8.413 12.963 1.00 97.38 221 GLU A CA 1
ATOM 1755 C C . GLU A 1 221 ? 10.519 -9.339 11.733 1.00 97.38 221 GLU A C 1
ATOM 1757 O O . GLU A 1 221 ? 11.382 -9.257 10.860 1.00 97.38 221 GLU A O 1
ATOM 1762 N N . ALA A 1 222 ? 9.483 -10.176 11.603 1.00 97.31 222 ALA A N 1
ATOM 1763 C CA . ALA A 1 222 ? 9.291 -11.013 10.416 1.00 97.31 222 ALA A CA 1
ATOM 1764 C C . ALA A 1 222 ? 9.038 -10.175 9.144 1.00 97.31 222 ALA A C 1
ATOM 1766 O O . ALA A 1 222 ? 9.623 -10.452 8.094 1.00 97.31 222 ALA A O 1
ATOM 1767 N N . VAL A 1 223 ? 8.224 -9.115 9.239 1.00 97.81 223 VAL A N 1
ATOM 1768 C CA . VAL A 1 223 ? 7.994 -8.161 8.137 1.00 97.81 223 VAL A CA 1
ATOM 1769 C C . VAL A 1 223 ? 9.255 -7.354 7.818 1.00 97.81 223 VAL A C 1
ATOM 1771 O O . VAL A 1 223 ? 9.575 -7.165 6.644 1.00 97.81 223 VAL A O 1
ATOM 1774 N N . LEU A 1 224 ? 10.014 -6.942 8.839 1.00 97.31 224 LEU A N 1
ATOM 1775 C CA . LEU A 1 224 ? 11.314 -6.289 8.674 1.00 97.31 224 LEU A CA 1
ATOM 1776 C C . LEU A 1 224 ? 12.270 -7.172 7.872 1.00 97.31 224 LEU A C 1
ATOM 1778 O O . LEU A 1 224 ? 12.830 -6.703 6.886 1.00 97.31 224 LEU A O 1
ATOM 1782 N N . HIS A 1 225 ? 12.424 -8.444 8.247 1.00 96.06 225 HIS A N 1
ATOM 1783 C CA . HIS A 1 225 ? 13.295 -9.375 7.531 1.00 96.06 225 HIS A CA 1
ATOM 1784 C C . HIS A 1 225 ? 12.831 -9.649 6.094 1.00 96.06 225 HIS A C 1
ATOM 1786 O O . HIS A 1 225 ? 13.680 -9.779 5.212 1.00 96.06 225 HIS A O 1
ATOM 1792 N N . ALA A 1 226 ? 11.520 -9.692 5.832 1.00 96.62 226 ALA A N 1
ATOM 1793 C CA . ALA A 1 226 ? 10.996 -9.823 4.473 1.00 96.62 226 ALA A CA 1
ATOM 1794 C C . ALA A 1 226 ? 11.371 -8.610 3.601 1.00 96.62 226 ALA A C 1
ATOM 1796 O O . ALA A 1 226 ? 11.932 -8.784 2.521 1.00 96.62 226 ALA A O 1
ATOM 1797 N N . ILE A 1 227 ? 11.136 -7.387 4.090 1.00 96.12 227 ILE A N 1
ATOM 1798 C CA . ILE A 1 227 ? 11.466 -6.148 3.366 1.00 96.12 227 ILE A CA 1
ATOM 1799 C C . ILE A 1 227 ? 12.984 -5.999 3.191 1.00 96.12 227 ILE A C 1
ATOM 1801 O O . ILE A 1 227 ? 13.451 -5.780 2.075 1.00 96.12 227 ILE A O 1
ATOM 1805 N N . ASP A 1 228 ? 13.767 -6.173 4.257 1.00 93.31 228 ASP A N 1
ATOM 1806 C CA . ASP A 1 228 ? 15.232 -6.080 4.223 1.00 93.31 228 ASP A CA 1
ATOM 1807 C C . ASP A 1 228 ? 15.830 -7.104 3.239 1.00 93.31 228 ASP A C 1
ATOM 1809 O O . ASP A 1 228 ? 16.669 -6.748 2.409 1.00 93.31 228 ASP A O 1
ATOM 1813 N N . SER A 1 229 ? 15.337 -8.351 3.231 1.00 93.12 229 SER A N 1
ATOM 1814 C CA . SER A 1 229 ? 15.778 -9.375 2.273 1.00 93.12 229 SER A CA 1
ATOM 1815 C C . SER A 1 229 ? 15.389 -9.057 0.826 1.00 93.12 229 SER A C 1
ATOM 1817 O O . SER A 1 229 ? 16.191 -9.300 -0.075 1.00 93.12 229 SER A O 1
ATOM 1819 N N . THR A 1 230 ? 14.209 -8.480 0.580 1.00 94.19 230 THR A N 1
ATOM 1820 C CA . THR A 1 230 ? 13.790 -8.062 -0.767 1.00 94.19 230 THR A CA 1
ATOM 1821 C C . THR A 1 230 ? 14.637 -6.897 -1.276 1.00 94.19 230 THR A C 1
ATOM 1823 O O . THR A 1 230 ? 15.250 -6.998 -2.340 1.00 94.19 230 THR A O 1
ATOM 1826 N N . VAL A 1 231 ? 14.749 -5.809 -0.510 1.00 92.25 231 VAL A N 1
ATOM 1827 C CA . VAL A 1 231 ? 15.449 -4.595 -0.959 1.00 92.25 231 VAL A CA 1
ATOM 1828 C C . VAL A 1 231 ? 16.960 -4.849 -1.111 1.00 92.25 231 VAL A C 1
ATOM 1830 O O . VAL A 1 231 ? 17.548 -4.451 -2.119 1.00 92.25 231 VAL A O 1
ATOM 1833 N N . THR A 1 232 ? 17.594 -5.599 -0.197 1.00 90.56 232 THR A N 1
ATOM 1834 C CA . THR A 1 232 ? 19.021 -5.980 -0.327 1.00 90.56 232 THR A CA 1
ATOM 1835 C C . THR A 1 232 ? 19.290 -7.017 -1.428 1.00 90.56 232 THR A C 1
ATOM 1837 O O . THR A 1 232 ? 20.424 -7.128 -1.913 1.00 90.56 232 THR A O 1
ATOM 1840 N N . ARG A 1 233 ? 18.266 -7.759 -1.882 1.00 90.88 233 ARG A N 1
ATOM 1841 C CA . ARG A 1 233 ? 18.360 -8.645 -3.055 1.00 90.88 233 ARG A CA 1
ATOM 1842 C C . ARG A 1 233 ? 18.402 -7.856 -4.365 1.00 90.88 233 ARG A C 1
ATOM 1844 O O . ARG A 1 233 ? 19.146 -8.262 -5.258 1.00 90.88 233 ARG A O 1
ATOM 1851 N N . VAL A 1 234 ? 17.717 -6.716 -4.454 1.00 90.75 234 VAL A N 1
ATOM 1852 C CA . VAL A 1 234 ? 17.821 -5.793 -5.600 1.00 90.75 234 VAL A CA 1
ATOM 1853 C C . VAL A 1 234 ? 19.114 -4.967 -5.535 1.00 90.75 234 VAL A C 1
ATOM 1855 O O . VAL A 1 234 ? 19.869 -4.925 -6.508 1.00 90.75 234 VAL A O 1
ATOM 1858 N N . LEU A 1 235 ? 19.412 -4.344 -4.388 1.00 88.25 235 LEU A N 1
ATOM 1859 C CA . LEU A 1 235 ? 20.568 -3.456 -4.202 1.00 88.25 235 LEU A CA 1
ATOM 1860 C C . LEU A 1 235 ? 21.443 -3.903 -3.014 1.00 88.25 235 LEU A C 1
ATOM 1862 O O . LEU A 1 235 ? 21.117 -3.608 -1.863 1.00 88.25 235 LEU A O 1
ATOM 1866 N N . PRO A 1 236 ? 22.577 -4.585 -3.270 1.00 82.19 236 PRO A N 1
ATOM 1867 C CA . PRO A 1 236 ? 23.491 -5.022 -2.217 1.00 82.19 236 PRO A CA 1
ATOM 1868 C C . PRO A 1 236 ? 24.130 -3.847 -1.458 1.00 82.19 236 PRO A C 1
ATOM 1870 O O . PRO A 1 236 ? 24.844 -3.023 -2.036 1.00 82.19 236 PRO A O 1
ATOM 1873 N N . VAL A 1 237 ? 23.915 -3.802 -0.143 1.00 74.00 237 VAL A N 1
ATOM 1874 C CA . VAL A 1 237 ? 24.464 -2.768 0.748 1.00 74.00 237 VAL A CA 1
ATOM 1875 C C . VAL A 1 237 ? 25.790 -3.239 1.347 1.00 74.00 237 VAL A C 1
ATOM 1877 O O . VAL A 1 237 ? 25.922 -4.390 1.765 1.00 74.00 237 VAL A O 1
ATOM 1880 N N . SER A 1 238 ? 26.779 -2.349 1.432 1.00 68.12 238 SER A N 1
ATOM 1881 C CA . SER A 1 238 ? 28.029 -2.621 2.149 1.00 68.12 238 SER A CA 1
ATOM 1882 C C . SER A 1 238 ? 27.812 -2.591 3.672 1.00 68.12 238 SER A C 1
ATOM 1884 O O . SER A 1 238 ? 27.046 -1.790 4.208 1.00 68.12 238 SER A O 1
ATOM 1886 N N . SER A 1 239 ? 28.486 -3.486 4.397 1.00 66.19 239 SER A N 1
ATOM 1887 C CA . SER A 1 239 ? 28.122 -3.907 5.765 1.00 66.19 239 SER A CA 1
ATOM 1888 C C . SER A 1 239 ? 28.187 -2.835 6.868 1.00 66.19 239 SER A C 1
ATOM 1890 O O . SER A 1 239 ? 27.748 -3.090 7.987 1.00 66.19 239 SER A O 1
ATOM 1892 N N . VAL A 1 240 ? 28.687 -1.632 6.576 1.00 67.56 240 VAL A N 1
ATOM 1893 C CA . VAL A 1 240 ? 29.026 -0.591 7.565 1.00 67.56 240 VAL A CA 1
ATOM 1894 C C . VAL A 1 240 ? 27.804 -0.010 8.297 1.00 67.56 240 VAL A C 1
ATOM 1896 O O . VAL A 1 240 ? 27.927 0.392 9.449 1.00 67.56 240 VAL A O 1
ATOM 1899 N N . ASN A 1 241 ? 26.622 0.027 7.665 1.00 74.00 241 ASN A N 1
ATOM 1900 C CA . ASN A 1 241 ? 25.443 0.738 8.198 1.00 74.00 241 ASN A CA 1
ATOM 1901 C C . ASN A 1 241 ? 24.167 -0.117 8.353 1.00 74.00 241 ASN A C 1
ATOM 1903 O O . ASN A 1 241 ? 23.122 0.419 8.723 1.00 74.00 241 ASN A O 1
ATOM 1907 N N . VAL A 1 242 ? 24.228 -1.435 8.119 1.00 81.62 242 VAL A N 1
ATOM 1908 C CA . VAL A 1 242 ? 23.048 -2.332 8.072 1.00 81.62 242 VAL A CA 1
ATOM 1909 C C . VAL A 1 242 ? 22.161 -2.215 9.320 1.00 81.62 242 VAL A C 1
ATOM 1911 O O . VAL A 1 242 ? 20.953 -2.020 9.203 1.00 81.62 242 VAL A O 1
ATOM 1914 N N . TYR A 1 243 ? 22.757 -2.215 10.517 1.00 86.38 243 TYR A N 1
ATOM 1915 C CA . TYR A 1 243 ? 22.021 -2.072 11.781 1.00 86.38 243 TYR A CA 1
ATOM 1916 C C . TYR A 1 243 ? 21.236 -0.749 11.888 1.00 86.38 243 TYR A C 1
ATOM 1918 O O . TYR A 1 243 ? 20.140 -0.724 12.451 1.00 86.38 243 TYR A O 1
ATOM 1926 N N . GLN A 1 244 ? 21.752 0.350 11.324 1.00 88.56 244 GLN A N 1
ATOM 1927 C CA . GLN A 1 244 ? 21.053 1.639 11.332 1.00 88.56 244 GLN A CA 1
ATOM 1928 C C . GLN A 1 244 ? 19.837 1.619 10.396 1.00 88.56 244 GLN A C 1
ATOM 1930 O O . GLN A 1 244 ? 18.772 2.107 10.776 1.00 88.56 244 GLN A O 1
ATOM 1935 N N . PHE A 1 245 ? 19.961 1.002 9.214 1.00 88.75 245 PHE A N 1
ATOM 1936 C CA . PHE A 1 245 ? 18.841 0.839 8.280 1.00 88.75 245 PHE A CA 1
ATOM 1937 C C . PHE A 1 245 ? 17.762 -0.086 8.830 1.00 88.75 245 PHE A C 1
ATOM 1939 O O . PHE A 1 245 ? 16.591 0.286 8.808 1.00 88.75 245 PHE A O 1
ATOM 1946 N N . GLN A 1 246 ? 18.143 -1.231 9.400 1.00 92.19 246 GLN A N 1
ATOM 1947 C CA . GLN A 1 246 ? 17.204 -2.143 10.052 1.00 92.19 246 GLN A CA 1
ATOM 1948 C C . GLN A 1 246 ? 16.518 -1.486 11.258 1.00 92.19 246 GLN A C 1
ATOM 1950 O O . GLN A 1 246 ? 15.322 -1.676 11.456 1.00 92.19 246 GLN A O 1
ATOM 1955 N N . ARG A 1 247 ? 17.221 -0.666 12.055 1.00 94.25 247 ARG A N 1
ATOM 1956 C CA . ARG A 1 247 ? 16.587 0.107 13.137 1.00 94.25 247 ARG A CA 1
ATOM 1957 C C . ARG A 1 247 ? 15.570 1.119 12.604 1.00 94.25 247 ARG A C 1
ATOM 1959 O O . ARG A 1 247 ? 14.447 1.139 13.091 1.00 94.25 247 ARG A O 1
ATOM 1966 N N . ALA A 1 248 ? 15.934 1.919 11.605 1.00 94.62 248 ALA A N 1
ATOM 1967 C CA . ALA A 1 248 ? 15.018 2.903 11.031 1.00 94.62 248 ALA A CA 1
ATOM 1968 C C . ALA A 1 248 ? 13.801 2.240 10.348 1.00 94.62 248 ALA A C 1
ATOM 1970 O O . ALA A 1 248 ? 12.683 2.727 10.496 1.00 94.62 248 ALA A O 1
ATOM 1971 N N . LEU A 1 249 ? 13.990 1.087 9.691 1.00 95.88 249 LEU A N 1
ATOM 1972 C CA . LEU A 1 249 ? 12.900 0.275 9.138 1.00 95.88 249 LEU A CA 1
ATOM 1973 C C . LEU A 1 249 ? 11.983 -0.266 10.244 1.00 95.88 249 LEU A C 1
ATOM 1975 O O . LEU A 1 249 ? 10.766 -0.207 10.114 1.00 95.88 249 LEU A O 1
ATOM 1979 N N . ARG A 1 250 ? 12.547 -0.737 11.363 1.00 97.06 250 ARG A N 1
ATOM 1980 C CA . ARG A 1 250 ? 11.790 -1.201 12.537 1.00 97.06 250 ARG A CA 1
ATOM 1981 C C . ARG A 1 250 ? 10.908 -0.108 13.132 1.00 97.06 250 ARG A C 1
ATOM 1983 O O . ARG A 1 250 ? 9.750 -0.362 13.445 1.00 97.06 250 ARG A O 1
ATOM 1990 N N . ASP A 1 251 ? 11.446 1.097 13.290 1.00 96.56 251 ASP A N 1
ATOM 1991 C CA . ASP A 1 251 ? 10.721 2.216 13.897 1.00 96.56 251 ASP A CA 1
ATOM 1992 C C . ASP A 1 251 ? 9.647 2.792 12.933 1.00 96.56 251 ASP A C 1
ATOM 1994 O O . ASP A 1 251 ? 8.565 3.189 13.379 1.00 96.56 251 ASP A O 1
ATOM 1998 N N . MET A 1 252 ? 9.859 2.700 11.612 1.00 97.56 252 MET A N 1
ATOM 1999 C CA . MET A 1 252 ? 8.817 2.917 10.591 1.00 97.56 252 MET A CA 1
ATOM 2000 C C . MET A 1 252 ? 7.720 1.839 10.640 1.00 97.56 252 MET A C 1
ATOM 2002 O O . MET A 1 252 ? 6.535 2.159 10.705 1.00 97.56 252 MET A O 1
ATOM 2006 N N . LEU A 1 253 ? 8.088 0.554 10.668 1.00 98.00 253 LEU A N 1
ATOM 2007 C CA . LEU A 1 253 ? 7.129 -0.555 10.722 1.00 98.00 253 LEU A CA 1
ATOM 2008 C C . LEU A 1 253 ? 6.290 -0.532 12.004 1.00 98.00 253 LEU A C 1
ATOM 2010 O O . LEU A 1 253 ? 5.089 -0.770 11.945 1.00 98.00 253 LEU A O 1
ATOM 2014 N N . ARG A 1 254 ? 6.874 -0.154 13.146 1.00 97.62 254 ARG A N 1
ATOM 2015 C CA . ARG A 1 254 ? 6.127 0.115 14.387 1.00 97.62 254 ARG A CA 1
ATOM 2016 C C . ARG A 1 254 ? 5.102 1.236 14.213 1.00 97.62 254 ARG A C 1
ATOM 2018 O O . ARG A 1 254 ? 3.989 1.110 14.715 1.00 97.62 254 ARG A O 1
ATOM 2025 N N . SER A 1 255 ? 5.452 2.293 13.479 1.00 97.56 255 SER A N 1
ATOM 2026 C CA . SER A 1 255 ? 4.531 3.391 13.158 1.00 97.56 255 SER A CA 1
ATOM 2027 C C . SER A 1 255 ? 3.379 2.907 12.260 1.00 97.56 255 SER A C 1
ATOM 2029 O O . SER A 1 255 ? 2.221 3.207 12.542 1.00 97.56 255 SER A O 1
ATOM 2031 N N . ALA A 1 256 ? 3.668 2.079 11.248 1.00 98.12 256 ALA A N 1
ATOM 2032 C CA . ALA A 1 256 ? 2.659 1.451 10.387 1.00 98.12 256 ALA A CA 1
ATOM 2033 C C . ALA A 1 256 ? 1.738 0.473 11.142 1.00 98.12 256 ALA A C 1
ATOM 2035 O O . ALA A 1 256 ? 0.527 0.479 10.933 1.00 98.12 256 ALA A O 1
ATOM 2036 N N . VAL A 1 257 ? 2.292 -0.346 12.042 1.00 97.94 257 VAL A N 1
ATOM 2037 C CA . VAL A 1 257 ? 1.535 -1.300 12.869 1.00 97.94 257 VAL A CA 1
ATOM 2038 C C . VAL A 1 257 ? 0.652 -0.570 13.885 1.00 97.94 257 VAL A C 1
ATOM 2040 O O . VAL A 1 257 ? -0.503 -0.959 14.045 1.00 97.94 257 VAL A O 1
ATOM 2043 N N . SER A 1 258 ? 1.138 0.510 14.515 1.00 96.81 258 SER A N 1
ATOM 2044 C CA . SER A 1 258 ? 0.308 1.371 15.376 1.00 96.81 258 SER A CA 1
ATOM 2045 C C . SER A 1 258 ? -0.866 1.943 14.588 1.00 96.81 258 SER A C 1
ATOM 2047 O O . SER A 1 258 ? -2.012 1.709 14.957 1.00 96.81 258 SER A O 1
ATOM 2049 N N . LEU A 1 259 ? -0.588 2.579 13.444 1.00 97.62 259 LEU A N 1
ATOM 2050 C CA . LEU A 1 259 ? -1.602 3.165 12.569 1.00 97.62 259 LEU A CA 1
ATOM 2051 C C . LEU A 1 259 ? -2.645 2.127 12.120 1.00 97.62 259 LEU A C 1
ATOM 2053 O O . LEU A 1 259 ? -3.841 2.374 12.235 1.00 97.62 259 LEU A O 1
ATOM 2057 N N . SER A 1 260 ? -2.208 0.941 11.689 1.00 97.62 260 SER A N 1
ATOM 2058 C CA . SER A 1 260 ? -3.094 -0.170 11.319 1.00 97.62 260 SER A CA 1
ATOM 2059 C C . SER A 1 260 ? -3.994 -0.618 12.479 1.00 97.62 260 SER A C 1
ATOM 2061 O O . SER A 1 260 ? -5.198 -0.787 12.290 1.00 97.62 260 SER A O 1
ATOM 2063 N N . ILE A 1 261 ? -3.454 -0.759 13.695 1.00 96.31 261 ILE A N 1
ATOM 2064 C CA . ILE A 1 261 ? -4.252 -1.094 14.885 1.00 96.31 261 ILE A CA 1
ATOM 2065 C C . ILE A 1 261 ? -5.241 0.038 15.196 1.00 96.31 261 ILE A C 1
ATOM 2067 O O . ILE A 1 261 ? -6.432 -0.226 15.343 1.00 96.31 261 ILE A O 1
ATOM 2071 N N . GLU A 1 262 ? -4.776 1.286 15.242 1.00 95.69 262 GLU A N 1
ATOM 2072 C CA . GLU A 1 262 ? -5.574 2.463 15.601 1.00 95.69 262 GLU A CA 1
ATOM 2073 C C . GLU A 1 262 ? -6.733 2.696 14.619 1.00 95.69 262 GLU A C 1
ATOM 2075 O O . GLU A 1 262 ? -7.853 2.946 15.075 1.00 95.69 262 GLU A O 1
ATOM 2080 N N . MET A 1 263 ? -6.500 2.508 13.311 1.00 95.56 263 MET A N 1
ATOM 2081 C CA . MET A 1 263 ? -7.518 2.487 12.248 1.00 95.56 263 MET A CA 1
ATOM 2082 C C . MET A 1 263 ? -8.554 1.377 12.473 1.00 95.56 263 MET A C 1
ATOM 2084 O O . MET A 1 263 ? -9.756 1.634 12.442 1.00 95.56 263 MET A O 1
ATOM 2088 N N . ARG A 1 264 ? -8.111 0.138 12.738 1.00 94.50 264 ARG A N 1
ATOM 2089 C CA . ARG A 1 264 ? -9.013 -1.019 12.908 1.00 94.50 264 ARG A CA 1
ATOM 2090 C C . ARG A 1 264 ? -9.762 -1.030 14.245 1.00 94.50 264 ARG A C 1
ATOM 2092 O O . ARG A 1 264 ? -10.734 -1.771 14.358 1.00 94.50 264 ARG A O 1
ATOM 2099 N N . THR A 1 265 ? -9.357 -0.217 15.223 1.00 94.19 265 THR A N 1
ATOM 2100 C CA . THR A 1 265 ? -10.084 -0.007 16.492 1.00 94.19 265 THR A CA 1
ATOM 2101 C C . THR A 1 265 ? -11.124 1.119 16.466 1.00 94.19 265 THR A C 1
ATOM 2103 O O . THR A 1 265 ? -11.817 1.309 17.464 1.00 94.19 265 THR A O 1
ATOM 2106 N N . GLN A 1 266 ? -11.276 1.854 15.359 1.00 93.00 266 GLN A N 1
ATOM 2107 C CA . GLN A 1 266 ? -12.373 2.819 15.211 1.00 93.00 266 GLN A CA 1
ATOM 2108 C C . GLN A 1 266 ? -13.706 2.124 14.879 1.00 93.00 266 GLN A C 1
ATOM 2110 O O . GLN A 1 266 ? -13.731 0.980 14.419 1.00 93.00 266 GLN A O 1
ATOM 2115 N N . ARG A 1 267 ? -14.826 2.835 15.091 1.00 90.75 267 ARG A N 1
ATOM 2116 C CA . ARG A 1 267 ? -16.153 2.427 14.588 1.00 90.75 267 ARG A CA 1
ATOM 2117 C C . ARG A 1 267 ? -16.160 2.438 13.056 1.00 90.75 267 ARG A C 1
ATOM 2119 O O . ARG A 1 267 ? -16.299 1.384 12.436 1.00 90.75 267 ARG A O 1
ATOM 2126 N N . ALA A 1 268 ? -15.935 3.619 12.475 1.00 91.19 268 ALA A N 1
ATOM 2127 C CA . ALA A 1 268 ? -15.783 3.812 11.036 1.00 91.19 268 ALA A CA 1
ATOM 2128 C C . ALA A 1 268 ? -14.675 2.913 10.457 1.00 91.19 268 ALA A C 1
ATOM 2130 O O . ALA A 1 268 ? -13.669 2.629 11.113 1.00 91.19 268 ALA A O 1
ATOM 2131 N N . GLU A 1 269 ? -14.866 2.450 9.226 1.00 91.81 269 GLU A N 1
ATOM 2132 C CA . GLU A 1 269 ? -13.936 1.556 8.543 1.00 91.81 269 GLU A CA 1
ATOM 2133 C C . GLU A 1 269 ? -12.888 2.355 7.767 1.00 91.81 269 GLU A C 1
ATOM 2135 O O . GLU A 1 269 ? -13.122 2.785 6.640 1.00 91.81 269 GLU A O 1
ATOM 2140 N N . TYR A 1 270 ? -11.715 2.528 8.375 1.00 94.81 270 TYR A N 1
ATOM 2141 C CA . TYR A 1 270 ? -10.539 3.078 7.708 1.00 94.81 270 TYR A CA 1
ATOM 2142 C C . TYR A 1 270 ? -9.788 1.959 6.973 1.00 94.81 270 TYR A C 1
ATOM 2144 O O . TYR A 1 270 ? -9.307 1.010 7.600 1.00 94.81 270 TYR A O 1
ATOM 2152 N N . THR A 1 271 ? -9.663 2.082 5.651 1.00 93.81 271 THR A N 1
ATOM 2153 C CA . THR A 1 271 ? -9.025 1.091 4.774 1.00 93.81 271 THR A CA 1
ATOM 2154 C C . THR A 1 271 ? -7.938 1.743 3.929 1.00 93.81 271 THR A C 1
ATOM 2156 O O . THR A 1 271 ? -8.200 2.690 3.193 1.00 93.81 271 THR A O 1
ATOM 2159 N N . MET A 1 272 ? -6.720 1.198 3.993 1.00 95.62 272 MET A N 1
ATOM 2160 C CA . MET A 1 272 ? -5.697 1.444 2.976 1.00 95.62 272 MET A CA 1
ATOM 2161 C C . MET A 1 272 ? -5.941 0.473 1.817 1.00 95.62 272 MET A C 1
ATOM 2163 O O . MET A 1 272 ? -5.868 -0.748 1.995 1.00 95.62 272 MET A O 1
ATOM 2167 N N . LEU A 1 273 ? -6.278 1.014 0.651 1.00 93.19 273 LEU A N 1
ATOM 2168 C CA . LEU A 1 273 ? -6.567 0.242 -0.553 1.00 93.19 273 LEU A CA 1
ATOM 2169 C C . LEU A 1 273 ? -5.280 -0.370 -1.138 1.00 93.19 273 LEU A C 1
ATOM 2171 O O . LEU A 1 273 ? -4.186 0.121 -0.841 1.00 93.19 273 LEU A O 1
ATOM 2175 N N . PRO A 1 274 ? -5.378 -1.448 -1.942 1.00 93.31 274 PRO A N 1
ATOM 2176 C CA . PRO A 1 274 ? -4.233 -1.944 -2.701 1.00 93.31 274 PRO A CA 1
ATOM 2177 C C . PRO A 1 274 ? -3.587 -0.817 -3.521 1.00 93.31 274 PRO A C 1
ATOM 2179 O O . PRO A 1 274 ? -4.308 0.019 -4.076 1.00 93.31 274 PRO A O 1
ATOM 2182 N N . PRO A 1 275 ? -2.246 -0.792 -3.648 1.00 91.62 275 PRO A N 1
ATOM 2183 C CA . PRO A 1 275 ? -1.604 -0.048 -4.723 1.00 91.62 275 PRO A CA 1
ATOM 2184 C C . PRO A 1 275 ? -2.215 -0.469 -6.064 1.00 91.62 275 PRO A C 1
ATOM 2186 O O . PRO A 1 275 ? -2.481 -1.653 -6.275 1.00 91.62 275 PRO A O 1
ATOM 2189 N N . LEU A 1 276 ? -2.418 0.488 -6.970 1.00 90.19 276 LEU A N 1
ATOM 2190 C CA . LEU A 1 276 ? -2.763 0.165 -8.353 1.00 90.19 276 LEU A CA 1
ATOM 2191 C C . LEU A 1 276 ? -1.626 -0.653 -8.981 1.00 90.19 276 LEU A C 1
ATOM 2193 O O . LEU A 1 276 ? -0.458 -0.431 -8.658 1.00 90.19 276 LEU A O 1
ATOM 2197 N N . GLN A 1 277 ? -1.988 -1.581 -9.862 1.00 89.75 277 GLN A N 1
ATOM 2198 C CA . GLN A 1 277 ? -1.085 -2.486 -1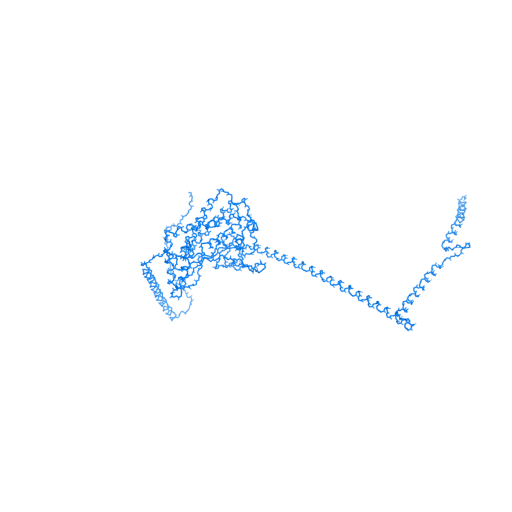0.575 1.00 89.75 277 GLN A CA 1
ATOM 2199 C C . GLN A 1 277 ? -1.289 -2.327 -12.091 1.00 89.75 277 GLN A C 1
ATOM 2201 O O . GLN A 1 277 ? -2.366 -1.888 -12.507 1.00 89.75 277 GLN A O 1
ATOM 2206 N N . PRO A 1 278 ? -0.280 -2.637 -12.921 1.00 90.69 278 PRO A N 1
ATOM 2207 C CA . PRO A 1 278 ? -0.434 -2.644 -14.370 1.00 90.69 278 PRO A CA 1
ATOM 2208 C C . PRO A 1 278 ? -1.311 -3.823 -14.814 1.00 90.69 278 PRO A C 1
ATOM 2210 O O . PRO A 1 278 ? -1.171 -4.940 -14.319 1.00 90.69 278 PRO A O 1
ATOM 2213 N N . GLU A 1 279 ? -2.193 -3.591 -15.785 1.00 87.94 279 GLU A N 1
ATOM 2214 C CA . GLU A 1 279 ? -2.949 -4.659 -16.445 1.00 87.94 279 GLU A CA 1
ATOM 2215 C C . GLU A 1 279 ? -2.238 -5.064 -17.742 1.00 87.94 279 GLU A C 1
ATOM 2217 O O . GLU A 1 279 ? -2.028 -4.228 -18.623 1.00 87.94 279 GLU A O 1
ATOM 2222 N N . TYR A 1 280 ? -1.882 -6.344 -17.868 1.00 85.94 280 TYR A N 1
ATOM 2223 C CA . TYR A 1 280 ? -1.255 -6.920 -19.062 1.00 85.94 280 TYR A CA 1
ATOM 2224 C C . TYR A 1 280 ? -2.211 -7.868 -19.789 1.00 85.94 280 TYR A C 1
ATOM 2226 O O . TYR A 1 280 ? -3.025 -8.553 -19.165 1.00 85.94 280 TYR A O 1
ATOM 2234 N N . ASP A 1 281 ? -2.113 -7.904 -21.116 1.00 86.19 281 ASP A N 1
ATOM 2235 C CA . ASP A 1 281 ? -2.912 -8.785 -21.959 1.00 86.19 281 ASP A CA 1
ATOM 2236 C C . ASP A 1 281 ? -2.304 -10.199 -22.070 1.00 86.19 281 ASP A C 1
ATOM 2238 O O . ASP A 1 281 ? -1.263 -10.515 -21.491 1.00 86.19 281 ASP A O 1
ATOM 2242 N N . ALA A 1 282 ? -2.946 -11.078 -22.845 1.00 87.38 282 ALA A N 1
ATOM 2243 C CA . ALA A 1 282 ? -2.478 -12.452 -23.051 1.00 87.38 282 ALA A CA 1
ATOM 2244 C C . ALA A 1 282 ? -1.145 -12.571 -23.829 1.00 87.38 282 ALA A C 1
ATOM 2246 O O . ALA A 1 282 ? -0.611 -13.676 -23.938 1.00 87.38 282 ALA A O 1
ATOM 2247 N N . ASN A 1 283 ? -0.618 -11.469 -24.371 1.00 80.88 283 ASN A N 1
ATOM 2248 C CA . ASN A 1 283 ? 0.671 -11.384 -25.059 1.00 80.88 283 ASN A CA 1
ATOM 2249 C C . ASN A 1 283 ? 1.773 -10.780 -24.161 1.00 80.88 283 ASN A C 1
ATOM 2251 O O . ASN A 1 283 ? 2.950 -10.862 -24.515 1.00 80.88 283 ASN A O 1
ATOM 2255 N N . GLY A 1 284 ? 1.406 -10.193 -23.014 1.00 76.38 284 GLY A N 1
ATOM 2256 C CA . GLY A 1 284 ? 2.299 -9.434 -22.133 1.00 76.38 284 GLY A CA 1
ATOM 2257 C C . GLY A 1 284 ? 2.394 -7.938 -22.463 1.00 76.38 284 GLY A C 1
ATOM 2258 O O . GLY A 1 284 ? 3.233 -7.247 -21.888 1.00 76.38 284 GLY A O 1
ATOM 2259 N N . ASP A 1 285 ? 1.557 -7.416 -23.366 1.00 82.12 285 ASP A N 1
ATOM 2260 C CA . ASP A 1 285 ? 1.472 -5.979 -23.655 1.00 82.12 285 ASP A CA 1
ATOM 2261 C C . ASP A 1 285 ? 0.575 -5.275 -22.616 1.00 82.12 285 ASP A C 1
ATOM 2263 O O . ASP A 1 285 ? -0.423 -5.825 -22.148 1.00 82.12 285 ASP A O 1
ATOM 2267 N N . LEU A 1 286 ? 0.916 -4.035 -22.246 1.00 86.69 286 LEU A N 1
ATOM 2268 C CA . LEU A 1 286 ? 0.143 -3.239 -21.284 1.00 86.69 286 LEU A CA 1
ATOM 2269 C C . LEU A 1 286 ? -1.222 -2.840 -21.883 1.00 86.69 286 LEU A C 1
ATOM 2271 O O . LEU A 1 286 ? -1.272 -2.087 -22.859 1.00 86.69 286 LEU A O 1
ATOM 2275 N N . VAL A 1 287 ? -2.318 -3.288 -21.262 1.00 86.38 287 VAL A N 1
ATOM 2276 C CA . VAL A 1 287 ? -3.715 -3.068 -21.697 1.00 86.38 287 VAL A CA 1
ATOM 2277 C C . VAL A 1 287 ? -4.073 -1.581 -21.714 1.00 86.38 287 VAL A C 1
ATOM 2279 O O . VAL A 1 287 ? -4.732 -1.098 -22.636 1.00 86.38 287 VAL A O 1
ATOM 2282 N N . GLY A 1 288 ? -3.628 -0.838 -20.700 1.00 84.12 288 GLY A N 1
ATOM 2283 C CA . GLY A 1 288 ? -3.906 0.584 -20.552 1.00 84.12 288 GLY A CA 1
ATOM 2284 C C . GLY A 1 288 ? -2.954 1.259 -19.570 1.00 84.12 288 GLY A C 1
ATOM 2285 O O . GLY A 1 288 ? -2.471 0.645 -18.624 1.00 84.12 288 GLY A O 1
ATOM 2286 N N . LYS A 1 289 ? -2.683 2.546 -19.801 1.00 87.69 289 LYS A N 1
ATOM 2287 C CA . LYS A 1 289 ? -1.895 3.385 -18.890 1.00 87.69 289 LYS A CA 1
ATOM 2288 C C . LYS A 1 289 ? -2.814 4.011 -17.844 1.00 87.69 289 LYS A C 1
ATOM 2290 O O . LYS A 1 289 ? -3.827 4.609 -18.206 1.00 87.69 289 LYS A O 1
ATOM 2295 N N . VAL A 1 290 ? -2.437 3.927 -16.570 1.00 89.25 290 VAL A N 1
ATOM 2296 C CA . VAL A 1 290 ? -3.190 4.555 -15.473 1.00 89.25 290 VAL A CA 1
ATOM 2297 C C . VAL A 1 290 ? -3.124 6.081 -15.608 1.00 89.25 290 VAL A C 1
ATOM 2299 O O . VAL A 1 290 ? -2.040 6.660 -15.692 1.00 89.25 290 VAL A O 1
ATOM 2302 N N . LEU A 1 291 ? -4.284 6.741 -15.630 1.00 89.94 291 LEU A N 1
ATOM 2303 C CA . LEU A 1 291 ? -4.392 8.201 -15.696 1.00 89.94 291 LEU A CA 1
ATOM 2304 C C . LEU A 1 291 ? -4.499 8.812 -14.294 1.00 89.94 291 LEU A C 1
ATOM 2306 O O . LEU A 1 291 ? -5.078 8.219 -13.385 1.00 89.94 291 LEU A O 1
ATOM 2310 N N . PHE A 1 292 ? -3.954 10.016 -14.132 1.00 91.56 292 PHE A N 1
ATOM 2311 C CA . PHE A 1 292 ? -4.051 10.778 -12.893 1.00 91.56 292 PHE A CA 1
ATOM 2312 C C . PHE A 1 292 ? -5.463 11.341 -12.677 1.00 91.56 292 PHE A C 1
ATOM 2314 O O . PHE A 1 292 ? -6.000 12.013 -13.557 1.00 91.56 292 PHE A O 1
ATOM 2321 N N . ASN A 1 293 ? -6.018 11.129 -11.481 1.00 89.00 293 ASN A N 1
ATOM 2322 C CA . ASN A 1 293 ? -7.301 11.683 -11.046 1.00 89.00 293 ASN A CA 1
ATOM 2323 C C . ASN A 1 293 ? -7.113 12.581 -9.812 1.00 89.00 293 ASN A C 1
ATOM 2325 O O . ASN A 1 293 ? -6.584 12.126 -8.796 1.00 89.00 293 ASN A O 1
ATOM 2329 N N . ALA A 1 294 ? -7.569 13.836 -9.874 1.00 88.38 294 ALA A N 1
ATOM 2330 C CA . ALA A 1 294 ? -7.287 14.836 -8.843 1.00 88.38 294 ALA A CA 1
ATOM 2331 C C . ALA A 1 294 ? -8.021 14.600 -7.510 1.00 88.38 294 ALA A C 1
ATOM 2333 O O . ALA A 1 294 ? -7.595 15.139 -6.489 1.00 88.38 294 ALA A O 1
ATOM 2334 N N . SER A 1 295 ? -9.097 13.805 -7.510 1.00 86.75 295 SER A N 1
ATOM 2335 C CA . SER A 1 295 ? -9.892 13.486 -6.314 1.00 86.75 295 SER A CA 1
ATOM 2336 C C . SER A 1 295 ? -9.309 12.336 -5.489 1.00 86.75 295 SER A C 1
ATOM 2338 O O . SER A 1 295 ? -9.520 12.279 -4.280 1.00 86.75 295 SER A O 1
ATOM 2340 N N . LEU A 1 296 ? -8.595 11.405 -6.131 1.00 88.62 296 LEU A N 1
ATOM 2341 C CA . LEU A 1 296 ? -8.059 10.189 -5.506 1.00 88.62 296 LEU A CA 1
ATOM 2342 C C . LEU A 1 296 ? -6.528 10.199 -5.364 1.00 88.62 296 LEU A C 1
ATOM 2344 O O . LEU A 1 296 ? -5.980 9.398 -4.602 1.00 88.62 296 LEU A O 1
ATOM 2348 N N . MET A 1 297 ? -5.828 11.073 -6.096 1.00 92.25 297 MET A N 1
ATOM 2349 C CA . MET A 1 297 ? -4.368 11.060 -6.218 1.00 92.25 297 MET A CA 1
ATOM 2350 C C . MET A 1 297 ? -3.726 12.437 -5.994 1.00 92.25 297 MET A C 1
ATOM 2352 O O . MET A 1 297 ? -4.313 13.489 -6.235 1.00 92.25 297 MET A O 1
ATOM 2356 N N . SER A 1 298 ? -2.462 12.409 -5.581 1.00 90.25 298 SER A N 1
ATOM 2357 C CA . SER A 1 298 ? -1.572 13.556 -5.397 1.00 90.25 298 SER A CA 1
ATOM 2358 C C . SER A 1 298 ? -0.265 13.294 -6.146 1.00 90.25 298 SER A C 1
ATOM 2360 O O . SER A 1 298 ? 0.382 12.271 -5.916 1.00 90.25 298 SER A O 1
ATOM 2362 N N . GLY A 1 299 ? 0.143 14.208 -7.034 1.00 76.81 299 GLY A N 1
ATOM 2363 C CA . GLY A 1 299 ? 1.325 14.044 -7.901 1.00 76.81 299 GLY A CA 1
ATOM 2364 C C . GLY A 1 299 ? 2.688 14.100 -7.191 1.00 76.81 299 GLY A C 1
ATOM 2365 O O . GLY A 1 299 ? 3.723 14.045 -7.852 1.00 76.81 299 GLY A O 1
ATOM 2366 N N . GLY A 1 300 ? 2.693 14.234 -5.859 1.00 65.69 300 GLY A N 1
ATOM 2367 C CA . GLY A 1 300 ? 3.892 14.381 -5.037 1.00 65.69 300 GLY A CA 1
ATOM 2368 C C . GLY A 1 300 ? 4.543 15.767 -5.145 1.00 65.69 300 GLY A C 1
ATOM 2369 O O . GLY A 1 300 ? 4.489 16.442 -6.169 1.00 65.69 300 GLY A O 1
ATOM 2370 N N . SER A 1 301 ? 5.218 16.203 -4.080 1.00 51.69 301 SER A N 1
ATOM 2371 C CA . SER A 1 301 ? 5.874 17.520 -3.995 1.00 51.69 301 SER A CA 1
ATOM 2372 C C . SER A 1 301 ? 7.213 17.598 -4.759 1.00 51.69 301 SER A C 1
ATOM 2374 O O . SER A 1 301 ? 8.173 18.184 -4.259 1.00 51.69 301 SER A O 1
ATOM 2376 N N . GLY A 1 302 ? 7.317 16.916 -5.903 1.00 48.56 302 GLY A N 1
ATOM 2377 C CA . GLY A 1 302 ? 8.567 16.705 -6.636 1.00 48.56 302 GLY A CA 1
ATOM 2378 C C . GLY A 1 302 ? 8.893 17.825 -7.621 1.00 48.56 302 GLY A C 1
ATOM 2379 O O . GLY A 1 302 ? 9.776 18.639 -7.368 1.00 48.56 302 GLY A O 1
ATOM 2380 N N . GLU A 1 303 ? 8.214 17.823 -8.773 1.00 47.16 303 GLU A N 1
ATOM 2381 C CA . GLU A 1 303 ? 8.676 18.555 -9.968 1.00 47.16 303 GLU A CA 1
ATOM 2382 C C . GLU A 1 303 ? 7.576 19.343 -10.708 1.00 47.16 303 GLU A C 1
ATOM 2384 O O . GLU A 1 303 ? 7.884 20.151 -11.584 1.00 47.16 303 GLU A O 1
ATOM 2389 N N . THR A 1 304 ? 6.294 19.160 -10.368 1.00 50.41 304 THR A N 1
ATOM 2390 C CA . THR A 1 304 ? 5.167 19.820 -11.051 1.00 50.41 304 THR A CA 1
ATOM 2391 C C . THR A 1 304 ? 4.551 20.941 -10.217 1.00 50.41 304 THR A C 1
ATOM 2393 O O . THR A 1 304 ? 3.698 20.695 -9.368 1.00 50.41 304 THR A O 1
ATOM 2396 N N . THR A 1 305 ? 4.889 22.193 -10.535 1.00 51.12 305 THR A N 1
ATOM 2397 C CA . THR A 1 305 ? 4.209 23.412 -10.039 1.00 51.12 305 THR A CA 1
ATOM 2398 C C . THR A 1 305 ? 2.836 23.617 -10.711 1.00 51.12 305 THR A C 1
ATOM 2400 O O . THR A 1 305 ? 2.511 24.707 -11.174 1.00 51.12 305 THR A O 1
ATOM 2403 N N . SER A 1 306 ? 2.060 22.546 -10.880 1.00 61.81 306 SER A N 1
ATOM 2404 C CA . SER A 1 306 ? 0.759 22.531 -11.558 1.00 61.81 306 SER A CA 1
ATOM 2405 C C . SER A 1 306 ? -0.287 21.921 -10.639 1.00 61.81 306 SER A C 1
ATOM 2407 O O . SER A 1 306 ? -0.037 20.873 -10.051 1.00 61.81 306 SER A O 1
ATOM 2409 N N . ASP A 1 307 ? -1.455 22.552 -10.556 1.00 78.62 307 ASP A N 1
ATOM 2410 C CA . ASP A 1 307 ? -2.566 22.060 -9.743 1.00 78.62 307 ASP A CA 1
ATOM 2411 C C . ASP A 1 307 ? -3.026 20.665 -10.202 1.00 78.62 307 ASP A C 1
ATOM 2413 O O . ASP A 1 307 ? -3.013 20.356 -11.397 1.00 78.62 307 ASP A O 1
ATOM 2417 N N . ASN A 1 308 ? -3.501 19.828 -9.273 1.00 82.81 308 ASN A N 1
ATOM 2418 C CA . ASN A 1 308 ? -3.935 18.457 -9.581 1.00 82.81 308 ASN A CA 1
ATOM 2419 C C . ASN A 1 308 ? -4.974 18.411 -10.725 1.00 82.81 308 ASN A C 1
ATOM 2421 O O . ASN A 1 308 ? -4.864 17.589 -11.635 1.00 82.81 308 ASN A O 1
ATOM 2425 N N . TYR A 1 309 ? -5.929 19.347 -10.750 1.00 83.88 309 TYR A N 1
ATOM 2426 C CA . TYR A 1 309 ? -6.926 19.452 -11.825 1.00 83.88 309 TYR A CA 1
ATOM 2427 C C . TYR A 1 309 ? -6.320 19.737 -13.207 1.00 83.88 309 TYR A C 1
ATOM 2429 O O . TYR A 1 309 ? -6.865 19.308 -14.221 1.00 83.88 309 TYR A O 1
ATOM 2437 N N . GLU A 1 310 ? -5.190 20.441 -13.271 1.00 83.75 310 GLU A N 1
ATOM 2438 C CA . GLU A 1 310 ? -4.469 20.711 -14.517 1.00 83.75 310 GLU A CA 1
ATOM 2439 C C . GLU A 1 310 ? -3.684 19.488 -15.014 1.00 83.75 310 GLU A C 1
ATOM 2441 O O . GLU A 1 310 ? -3.428 19.378 -16.212 1.00 83.75 310 GLU A O 1
ATOM 2446 N N . LEU A 1 311 ? -3.305 18.569 -14.122 1.00 83.06 311 LEU A N 1
ATOM 2447 C CA . LEU A 1 311 ? -2.640 17.307 -14.464 1.00 83.06 311 LEU A CA 1
ATOM 2448 C C . LEU A 1 311 ? -3.652 16.278 -14.991 1.00 83.06 311 LEU A C 1
ATOM 2450 O O . LEU A 1 311 ? -3.379 15.618 -15.998 1.00 83.06 311 LEU A O 1
ATOM 2454 N N . GLU A 1 312 ? -4.839 16.217 -14.381 1.00 86.06 312 GLU A N 1
ATOM 2455 C CA . GLU A 1 312 ? -5.981 15.412 -14.843 1.00 86.06 312 GLU A CA 1
ATOM 2456 C C . GLU A 1 312 ? -6.514 15.901 -16.202 1.00 86.06 312 GLU A C 1
ATOM 2458 O O . GLU A 1 312 ? -6.626 15.110 -17.138 1.00 86.06 312 GLU A O 1
ATOM 2463 N N . ARG A 1 313 ? -6.722 17.218 -16.380 1.00 85.38 313 ARG A N 1
ATOM 2464 C CA . ARG A 1 313 ? -7.115 17.822 -17.677 1.00 85.38 313 ARG A CA 1
ATOM 2465 C C . ARG A 1 313 ? -6.153 17.508 -18.825 1.00 85.38 313 ARG A C 1
ATOM 2467 O O . ARG A 1 313 ? -6.575 17.483 -19.979 1.00 85.38 313 ARG A O 1
ATOM 2474 N N . LYS A 1 314 ? -4.870 17.287 -18.524 1.00 85.56 314 LYS A N 1
ATOM 2475 C CA . LYS A 1 314 ? -3.829 16.929 -19.503 1.00 85.56 314 LYS A CA 1
ATOM 2476 C C . LYS A 1 314 ? -3.751 15.425 -19.784 1.00 85.56 314 LYS A C 1
ATOM 2478 O O . LYS A 1 314 ? -2.941 15.026 -20.616 1.00 85.56 314 LYS A O 1
ATOM 2483 N N . GLY A 1 315 ? -4.561 14.599 -19.112 1.00 85.19 315 GLY A N 1
ATOM 2484 C CA . GLY A 1 315 ? -4.493 13.139 -19.213 1.00 85.19 315 GLY A CA 1
ATOM 2485 C C . GLY A 1 315 ? -3.132 12.602 -18.767 1.00 85.19 315 GLY A C 1
ATOM 2486 O O . GLY A 1 315 ? -2.576 11.712 -19.409 1.00 85.19 315 GLY A O 1
ATOM 2487 N N . THR A 1 316 ? -2.549 13.194 -17.718 1.00 88.62 316 THR A N 1
ATOM 2488 C CA . THR A 1 316 ? -1.187 12.854 -17.284 1.00 88.62 316 THR A CA 1
ATOM 2489 C C . THR A 1 316 ? -1.140 11.413 -16.782 1.00 88.62 316 THR A C 1
ATOM 2491 O O . THR A 1 316 ? -1.940 11.014 -15.937 1.00 88.62 316 THR A O 1
ATOM 2494 N N . VAL A 1 317 ? -0.195 10.628 -17.301 1.00 91.19 317 VAL A N 1
ATOM 2495 C CA . VAL A 1 317 ? -0.021 9.214 -16.940 1.00 91.19 317 VAL A CA 1
ATOM 2496 C C . VAL A 1 317 ? 0.686 9.089 -15.592 1.00 91.19 317 VAL A C 1
ATOM 2498 O O . VAL A 1 317 ? 1.680 9.773 -15.329 1.00 91.19 317 VAL A O 1
ATOM 2501 N N . VAL A 1 318 ? 0.200 8.175 -14.757 1.00 92.75 318 VAL A N 1
ATOM 2502 C CA . VAL A 1 318 ? 0.863 7.744 -13.525 1.00 92.75 318 VAL A CA 1
ATOM 2503 C C . VAL A 1 318 ? 1.953 6.728 -13.867 1.00 92.75 318 VAL A C 1
ATOM 2505 O O . VAL A 1 318 ? 1.689 5.733 -14.535 1.00 92.75 318 VAL A O 1
ATOM 2508 N N . LYS A 1 319 ? 3.177 6.961 -13.384 1.00 92.75 319 LYS A N 1
ATOM 2509 C CA . LYS A 1 319 ? 4.299 6.020 -13.506 1.00 92.75 319 LYS A CA 1
ATOM 2510 C C . LYS A 1 319 ? 4.257 4.936 -12.431 1.00 92.75 319 LYS A C 1
ATOM 2512 O O . LYS A 1 319 ? 4.498 3.780 -12.743 1.00 92.75 319 LYS A O 1
ATOM 2517 N N . MET A 1 320 ? 4.001 5.304 -11.175 1.00 93.62 320 MET A N 1
ATOM 2518 C CA . MET A 1 320 ? 3.986 4.375 -10.035 1.00 93.62 320 MET A CA 1
ATOM 2519 C C . MET A 1 320 ? 3.270 4.978 -8.819 1.00 93.62 320 MET A C 1
ATOM 2521 O O . MET A 1 320 ? 3.232 6.202 -8.659 1.00 93.62 320 MET A O 1
ATOM 2525 N N . VAL A 1 321 ? 2.749 4.126 -7.932 1.00 95.50 321 VAL A N 1
ATOM 2526 C CA . VAL A 1 321 ? 2.168 4.534 -6.638 1.00 95.50 321 VAL A CA 1
ATOM 2527 C C . VAL A 1 321 ? 3.256 4.536 -5.562 1.00 95.50 321 VAL A C 1
ATOM 2529 O O . VAL A 1 321 ? 3.857 3.502 -5.286 1.00 95.50 321 VAL A O 1
ATOM 2532 N N . LEU A 1 322 ? 3.493 5.688 -4.936 1.00 95.50 322 LEU A N 1
ATOM 2533 C CA . LEU A 1 322 ? 4.476 5.889 -3.862 1.00 95.50 322 LEU A CA 1
ATOM 2534 C C . LEU A 1 322 ? 3.870 5.692 -2.463 1.00 95.50 322 LEU A C 1
ATOM 2536 O O . LEU A 1 322 ? 4.583 5.320 -1.535 1.00 95.50 322 LEU A O 1
ATOM 2540 N N . PHE A 1 323 ? 2.565 5.934 -2.305 1.00 96.75 323 PHE A N 1
ATOM 2541 C CA . PHE A 1 323 ? 1.796 5.621 -1.097 1.00 96.75 323 PHE A CA 1
ATOM 2542 C C . PHE A 1 323 ? 0.337 5.304 -1.477 1.00 96.75 323 PHE A C 1
ATOM 2544 O O . PHE A 1 323 ? -0.225 6.054 -2.280 1.00 96.75 323 PHE A O 1
ATOM 2551 N N . PRO A 1 324 ? -0.301 4.241 -0.944 1.00 96.19 324 PRO A N 1
ATOM 2552 C CA . PRO A 1 324 ? -1.644 3.845 -1.373 1.00 96.19 324 PRO A CA 1
ATOM 2553 C C . PRO A 1 324 ? -2.745 4.773 -0.841 1.00 96.19 324 PRO A C 1
ATOM 2555 O O . PRO A 1 324 ? -2.601 5.390 0.213 1.00 96.19 324 PRO A O 1
ATOM 2558 N N . LEU A 1 325 ? -3.874 4.827 -1.550 1.00 94.94 325 LEU A N 1
ATOM 2559 C CA . LEU A 1 325 ? -5.062 5.582 -1.142 1.00 94.94 325 LEU A CA 1
ATOM 2560 C C . LEU A 1 325 ? -5.625 5.051 0.189 1.00 94.94 325 LEU A C 1
ATOM 2562 O O . LEU A 1 325 ? -5.828 3.843 0.345 1.00 94.94 325 LEU A O 1
ATOM 2566 N N . VAL A 1 326 ? -5.923 5.952 1.127 1.00 96.50 326 VAL A N 1
ATOM 2567 C CA . VAL A 1 326 ? -6.617 5.636 2.384 1.00 96.50 326 VAL A CA 1
ATOM 2568 C C . VAL A 1 326 ? -8.000 6.275 2.384 1.00 96.50 326 VAL A C 1
ATOM 2570 O O . VAL A 1 326 ? -8.129 7.495 2.265 1.00 96.50 326 VAL A O 1
ATOM 2573 N N . VAL A 1 327 ? -9.027 5.442 2.556 1.00 94.56 327 VAL A N 1
ATOM 2574 C CA . VAL A 1 327 ? -10.437 5.846 2.634 1.00 94.56 327 VAL A CA 1
ATOM 2575 C C . VAL A 1 327 ? -11.046 5.513 3.994 1.00 94.56 327 VAL A C 1
ATOM 2577 O O . VAL A 1 327 ? -10.591 4.605 4.694 1.00 94.56 327 VAL A O 1
ATOM 2580 N N . LYS A 1 328 ? -12.109 6.234 4.343 1.00 94.06 328 LYS A N 1
ATOM 2581 C CA . LYS A 1 328 ? -12.993 6.004 5.487 1.00 94.06 328 LYS A CA 1
ATOM 2582 C C . LYS A 1 328 ? -14.405 5.749 4.982 1.00 94.06 328 LYS A C 1
ATOM 2584 O O . LYS A 1 328 ? -14.960 6.586 4.275 1.00 94.06 328 LYS A O 1
ATOM 2589 N N . ARG A 1 329 ? -15.014 4.650 5.421 1.00 89.81 329 ARG A N 1
ATOM 2590 C CA . ARG A 1 329 ? -16.456 4.403 5.285 1.00 89.81 329 ARG A CA 1
ATOM 2591 C C . ARG A 1 329 ? -17.134 4.587 6.645 1.00 89.81 329 ARG A C 1
ATOM 2593 O O . ARG A 1 329 ? -16.634 4.083 7.656 1.00 89.81 329 ARG A O 1
ATOM 2600 N N . GLY A 1 330 ? -18.241 5.326 6.687 1.00 78.12 330 GLY A N 1
ATOM 2601 C CA . GLY A 1 330 ? -19.035 5.518 7.903 1.00 78.12 330 GLY A CA 1
ATOM 2602 C C . GLY A 1 330 ? -19.705 4.226 8.373 1.00 78.12 330 GLY A C 1
ATOM 2603 O O . GLY A 1 330 ? -19.863 3.275 7.607 1.00 78.12 330 GLY A O 1
ATOM 2604 N N . ASP A 1 331 ? -20.111 4.186 9.639 1.00 69.31 331 ASP A N 1
ATOM 2605 C CA . ASP A 1 331 ? -20.687 2.995 10.270 1.00 69.31 331 ASP A CA 1
ATOM 2606 C C . ASP A 1 331 ? -22.157 2.715 9.888 1.00 69.31 331 ASP A C 1
ATOM 2608 O O . ASP A 1 331 ? -22.635 1.603 10.105 1.00 69.31 331 ASP A O 1
ATOM 2612 N N . ASP A 1 332 ? -22.813 3.655 9.197 1.00 64.62 332 ASP A N 1
ATOM 2613 C CA . ASP A 1 332 ? -24.128 3.497 8.549 1.00 64.62 332 ASP A CA 1
ATOM 2614 C C . ASP A 1 332 ? -24.036 3.252 7.019 1.00 64.62 332 ASP A C 1
ATOM 2616 O O . ASP A 1 332 ? -24.982 3.529 6.283 1.00 64.62 332 ASP A O 1
ATOM 2620 N N . ASN A 1 333 ? -22.901 2.742 6.510 1.00 61.19 333 ASN A N 1
ATOM 2621 C CA . ASN A 1 333 ? -22.614 2.600 5.066 1.00 61.19 333 ASN A CA 1
ATOM 2622 C C . ASN A 1 333 ? -22.720 3.927 4.280 1.00 61.19 333 ASN A C 1
ATOM 2624 O O . ASN A 1 333 ? -23.239 3.963 3.163 1.00 61.19 333 ASN A O 1
ATOM 2628 N N . SER A 1 334 ? -22.215 5.023 4.858 1.00 62.94 334 SER A N 1
ATOM 2629 C CA . SER A 1 334 ? -22.087 6.304 4.151 1.00 62.94 334 SER A CA 1
ATOM 2630 C C . SER A 1 334 ? -21.156 6.203 2.936 1.00 62.94 334 SER A C 1
ATOM 2632 O O . SER A 1 334 ? -20.353 5.273 2.830 1.00 62.94 334 SER A O 1
ATOM 2634 N N . GLU A 1 335 ? -21.193 7.227 2.080 1.00 69.88 335 GLU A N 1
ATOM 2635 C CA . GLU A 1 335 ? -20.186 7.441 1.035 1.00 69.88 335 GLU A CA 1
ATOM 2636 C C . GLU A 1 335 ? -18.755 7.407 1.606 1.00 69.88 335 GLU A C 1
ATOM 2638 O O . GLU A 1 335 ? -18.522 7.721 2.782 1.00 69.88 335 GLU A O 1
ATOM 2643 N N . GLU A 1 336 ? -17.801 6.985 0.772 1.00 85.38 336 GLU A N 1
ATOM 2644 C CA . GLU A 1 336 ? -16.398 6.839 1.161 1.00 85.38 336 GLU A CA 1
ATOM 2645 C C . GLU A 1 336 ? -15.657 8.173 1.073 1.00 85.38 336 GLU A C 1
ATOM 2647 O O . GLU A 1 336 ? -15.616 8.820 0.028 1.00 85.38 336 GLU A O 1
ATOM 2652 N N . ILE A 1 337 ? -15.033 8.566 2.181 1.00 88.44 337 ILE A N 1
ATOM 2653 C CA . ILE A 1 337 ? -14.268 9.807 2.302 1.00 88.44 337 ILE A CA 1
ATOM 2654 C C . ILE A 1 337 ? -12.784 9.482 2.127 1.00 88.44 337 ILE A C 1
ATOM 2656 O O . ILE A 1 337 ? -12.258 8.584 2.787 1.00 88.44 337 ILE A O 1
ATOM 2660 N N . VAL A 1 338 ? -12.088 10.223 1.263 1.00 91.94 338 VAL A N 1
ATOM 2661 C CA . VAL A 1 338 ? -10.625 10.151 1.144 1.00 91.94 338 VAL A CA 1
ATOM 2662 C C . VAL A 1 338 ? -9.993 10.793 2.379 1.00 91.94 338 VAL A C 1
ATOM 2664 O O . VAL A 1 338 ? -10.195 11.975 2.632 1.00 91.94 338 VAL A O 1
ATOM 2667 N N . ILE A 1 339 ? -9.223 10.009 3.136 1.00 94.56 339 ILE A N 1
ATOM 2668 C CA . ILE A 1 339 ? -8.488 10.458 4.334 1.00 94.56 339 ILE A CA 1
ATOM 2669 C C . ILE A 1 339 ? -7.038 10.791 3.998 1.00 94.56 339 ILE A C 1
ATOM 2671 O O . ILE A 1 339 ? -6.443 11.675 4.601 1.00 94.56 339 ILE A O 1
ATOM 2675 N N . TYR A 1 340 ? -6.452 10.080 3.035 1.00 95.50 340 TYR A N 1
ATOM 2676 C CA . TYR A 1 340 ? -5.139 10.418 2.501 1.00 95.50 340 TYR A CA 1
ATOM 2677 C C . TYR A 1 340 ? -5.063 9.967 1.035 1.00 95.50 340 TYR A C 1
ATOM 2679 O O . TYR A 1 340 ? -5.150 8.759 0.781 1.00 95.50 340 TYR A O 1
ATOM 2687 N N . PRO A 1 341 ? -4.947 10.891 0.061 1.00 94.19 341 PRO A N 1
ATOM 2688 C CA . PRO A 1 341 ? -4.930 10.540 -1.356 1.00 94.19 341 PRO A CA 1
ATOM 2689 C C . PRO A 1 341 ? -3.677 9.731 -1.706 1.00 94.19 341 PRO A C 1
ATOM 2691 O O . PRO A 1 341 ? -2.620 9.899 -1.086 1.00 94.19 341 PRO A O 1
ATOM 2694 N N . ALA A 1 342 ? -3.775 8.878 -2.730 1.00 94.25 342 ALA A N 1
ATOM 2695 C CA . ALA A 1 342 ? -2.628 8.112 -3.205 1.00 94.25 342 ALA A CA 1
ATOM 2696 C C . ALA A 1 342 ? -1.519 9.065 -3.665 1.00 94.25 342 ALA A C 1
ATOM 2698 O O . ALA A 1 342 ? -1.726 9.882 -4.563 1.00 94.25 342 ALA A O 1
ATOM 2699 N N . GLN A 1 343 ? -0.333 8.953 -3.073 1.00 95.44 343 GLN A N 1
ATOM 2700 C CA . GLN A 1 343 ? 0.828 9.710 -3.532 1.00 95.44 343 GLN A CA 1
ATOM 2701 C C . GLN A 1 343 ? 1.420 8.951 -4.713 1.00 95.44 343 GLN A C 1
ATOM 2703 O O . GLN A 1 343 ? 1.728 7.765 -4.587 1.00 95.44 343 GLN A O 1
ATOM 2708 N N . VAL A 1 344 ? 1.558 9.603 -5.863 1.00 93.81 344 VAL A N 1
ATOM 2709 C CA . VAL A 1 344 ? 1.965 8.957 -7.116 1.00 93.81 344 VAL A CA 1
ATOM 2710 C C . VAL A 1 344 ? 3.094 9.723 -7.791 1.00 93.81 344 VAL A C 1
ATOM 2712 O O . VAL A 1 344 ? 3.160 10.945 -7.697 1.00 93.81 344 VAL A O 1
ATOM 2715 N N . GLN A 1 345 ? 3.970 9.015 -8.505 1.00 91.81 345 GLN A N 1
ATOM 2716 C CA . GLN A 1 345 ? 4.885 9.653 -9.449 1.00 91.81 345 GLN A CA 1
ATOM 2717 C C . GLN A 1 345 ? 4.222 9.728 -10.825 1.00 91.81 345 GLN A C 1
ATOM 2719 O O . GLN A 1 345 ? 3.640 8.751 -11.296 1.00 91.81 345 GLN A O 1
ATOM 2724 N N . LEU A 1 346 ? 4.352 10.873 -11.489 1.00 90.94 346 LEU A N 1
ATOM 2725 C CA . LEU A 1 346 ? 3.808 11.121 -12.822 1.00 90.94 346 LEU A CA 1
ATOM 2726 C C . LEU A 1 346 ? 4.873 10.952 -13.911 1.00 90.94 346 LEU A C 1
ATOM 2728 O O . LEU A 1 346 ? 6.069 11.131 -13.674 1.00 90.94 346 LEU A O 1
ATOM 2732 N N . VAL A 1 347 ? 4.441 10.630 -15.130 1.00 85.75 347 VAL A N 1
ATOM 2733 C CA . VAL A 1 347 ? 5.326 10.628 -16.300 1.00 85.75 347 VAL A CA 1
ATOM 2734 C C . VAL A 1 347 ? 5.524 12.068 -16.771 1.00 85.75 347 VAL A C 1
ATOM 2736 O O . VAL A 1 347 ? 4.589 12.706 -17.250 1.00 85.75 347 VAL A O 1
ATOM 2739 N N . ALA A 1 348 ? 6.754 12.578 -16.667 1.00 73.06 348 ALA A N 1
ATOM 2740 C CA . ALA A 1 348 ? 7.102 13.912 -17.153 1.00 73.06 348 ALA A CA 1
ATOM 2741 C C . ALA A 1 348 ? 6.743 14.083 -18.643 1.00 73.06 348 ALA A C 1
ATOM 2743 O O . ALA A 1 348 ? 7.031 13.213 -19.470 1.00 73.06 348 ALA A O 1
ATOM 2744 N N . SER A 1 349 ? 6.155 15.228 -19.005 1.00 57.09 349 SER A N 1
ATOM 2745 C CA . SER A 1 349 ? 5.520 15.458 -20.316 1.00 57.09 349 SER A CA 1
ATOM 2746 C C . SER A 1 349 ? 6.450 15.241 -21.519 1.00 57.09 349 SER A C 1
ATOM 2748 O O . SER A 1 349 ? 6.015 14.764 -22.567 1.00 57.09 349 SER A O 1
ATOM 2750 N N . ASN A 1 350 ? 7.747 15.527 -21.362 1.00 51.12 350 ASN A N 1
ATOM 2751 C CA . ASN A 1 350 ? 8.763 15.277 -22.392 1.00 51.12 350 ASN A CA 1
ATOM 2752 C C . ASN A 1 350 ? 8.977 13.777 -22.667 1.00 51.12 350 ASN A C 1
ATOM 2754 O O . ASN A 1 350 ? 9.292 13.396 -23.795 1.00 51.12 350 ASN A O 1
ATOM 2758 N N . THR A 1 351 ? 8.801 12.921 -21.660 1.00 50.16 351 THR A N 1
ATOM 2759 C CA . THR A 1 351 ? 9.022 11.474 -21.764 1.00 50.16 351 THR A CA 1
ATOM 2760 C C . THR A 1 351 ? 7.886 10.797 -22.522 1.00 50.16 351 THR A C 1
ATOM 2762 O O . THR A 1 351 ? 8.161 9.962 -23.379 1.00 50.16 351 THR A O 1
ATOM 2765 N N . VAL A 1 352 ? 6.629 11.209 -22.302 1.00 47.47 352 VAL A N 1
ATOM 2766 C CA . VAL A 1 352 ? 5.472 10.705 -23.071 1.00 47.47 352 VAL A CA 1
ATOM 2767 C C . VAL A 1 352 ? 5.689 10.943 -24.568 1.00 47.47 352 VAL A C 1
ATOM 2769 O O . VAL A 1 352 ? 5.590 10.010 -25.363 1.00 47.47 352 VAL A O 1
ATOM 2772 N N . ALA A 1 353 ? 6.096 12.160 -24.947 1.00 45.88 353 ALA A N 1
ATOM 2773 C CA . ALA A 1 353 ? 6.394 12.504 -26.335 1.00 45.88 353 ALA A CA 1
ATOM 2774 C C . ALA A 1 353 ? 7.529 11.651 -26.939 1.00 45.88 353 ALA A C 1
ATOM 2776 O O . ALA A 1 353 ? 7.439 11.256 -28.101 1.00 45.88 353 ALA A O 1
ATOM 2777 N N . GLN A 1 354 ? 8.576 11.325 -26.169 1.00 46.97 354 GLN A N 1
ATOM 2778 C CA . GLN A 1 354 ? 9.675 10.472 -26.641 1.00 46.97 354 GLN A CA 1
ATOM 2779 C C . GLN A 1 354 ? 9.304 8.984 -26.727 1.00 46.97 354 GLN A C 1
ATOM 2781 O O . GLN A 1 354 ? 9.737 8.315 -27.665 1.00 46.97 354 GLN A O 1
ATOM 2786 N N . VAL A 1 355 ? 8.512 8.459 -25.788 1.00 54.00 355 VAL A N 1
ATOM 2787 C CA . VAL A 1 355 ? 8.047 7.060 -25.801 1.00 54.00 355 VAL A CA 1
ATOM 2788 C C . VAL A 1 355 ? 7.073 6.837 -26.957 1.00 54.00 355 VAL A C 1
ATOM 2790 O O . VAL A 1 355 ? 7.268 5.910 -27.742 1.00 54.00 355 VAL A O 1
ATOM 2793 N N . ASP A 1 356 ? 6.102 7.732 -27.142 1.00 55.84 356 ASP A N 1
ATOM 2794 C CA . ASP A 1 356 ? 5.175 7.686 -28.275 1.00 55.84 356 ASP A CA 1
ATOM 2795 C C . ASP A 1 356 ? 5.903 7.867 -29.616 1.00 55.84 356 ASP A C 1
ATOM 2797 O O . ASP A 1 356 ? 5.592 7.170 -30.583 1.00 55.84 356 ASP A O 1
ATOM 2801 N N . ALA A 1 357 ? 6.897 8.762 -29.696 1.00 54.34 357 ALA A N 1
ATOM 2802 C CA . ALA A 1 357 ? 7.718 8.914 -30.897 1.00 54.34 357 ALA A CA 1
ATOM 2803 C C . ALA A 1 357 ? 8.548 7.655 -31.193 1.00 54.34 357 ALA A C 1
ATOM 2805 O O . ALA A 1 357 ? 8.631 7.250 -32.354 1.00 54.34 357 ALA A O 1
ATOM 2806 N N . LYS A 1 358 ? 9.121 7.002 -30.171 1.00 57.38 358 LYS A N 1
ATOM 2807 C CA . LYS A 1 358 ? 9.830 5.723 -30.332 1.00 57.38 358 LYS A CA 1
ATOM 2808 C C . LYS A 1 358 ? 8.891 4.607 -30.787 1.00 57.38 358 LYS A C 1
ATOM 2810 O O . LYS A 1 358 ? 9.210 3.974 -31.790 1.00 57.38 358 LYS A O 1
ATOM 2815 N N . LYS A 1 359 ? 7.734 4.406 -30.136 1.00 64.69 359 LYS A N 1
ATOM 2816 C CA . LYS A 1 359 ? 6.774 3.353 -30.527 1.00 64.69 359 LYS A CA 1
ATOM 2817 C C . LYS A 1 359 ? 6.279 3.588 -31.961 1.00 64.69 359 LYS A C 1
ATOM 2819 O O . LYS A 1 359 ? 6.522 2.743 -32.809 1.00 64.69 359 LYS A O 1
ATOM 2824 N N . ARG A 1 360 ? 5.836 4.809 -32.307 1.00 64.69 360 ARG A N 1
ATOM 2825 C CA . ARG A 1 360 ? 5.464 5.188 -33.694 1.00 64.69 360 ARG A CA 1
ATOM 2826 C C . ARG A 1 360 ? 6.600 5.037 -34.717 1.00 64.69 360 ARG A C 1
ATOM 2828 O O . ARG A 1 360 ? 6.326 4.816 -35.896 1.00 64.69 360 ARG A O 1
ATOM 2835 N N . THR A 1 361 ? 7.863 5.180 -34.312 1.00 67.81 361 THR A N 1
ATOM 2836 C CA . THR A 1 361 ? 9.018 4.944 -35.199 1.00 67.81 361 THR A CA 1
ATOM 2837 C C . THR A 1 361 ? 9.248 3.449 -35.409 1.00 67.81 361 THR A C 1
ATOM 2839 O O . THR A 1 361 ? 9.437 3.031 -36.548 1.00 67.81 361 THR A O 1
ATOM 2842 N N . GLN A 1 362 ? 9.149 2.638 -34.352 1.00 69.44 362 GLN A N 1
ATOM 2843 C CA . GLN A 1 362 ? 9.226 1.180 -34.443 1.00 69.44 362 GLN A CA 1
ATOM 2844 C C . GLN A 1 362 ? 8.055 0.601 -35.252 1.00 69.44 362 GLN A C 1
ATOM 2846 O O . GLN A 1 362 ? 8.277 -0.225 -36.129 1.00 69.44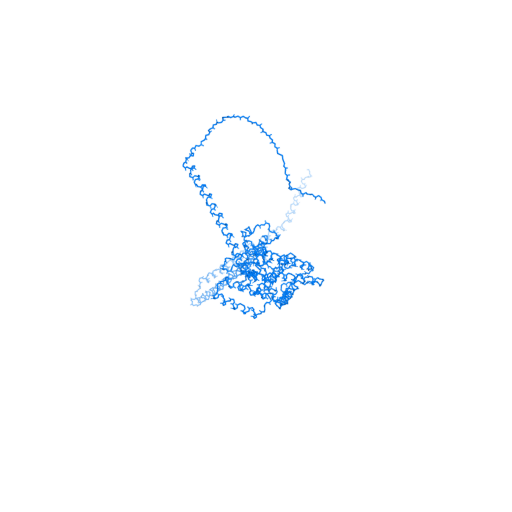 362 GLN A O 1
ATOM 2851 N N . ASP A 1 363 ? 6.832 1.090 -35.046 1.00 72.19 363 ASP A N 1
ATOM 2852 C CA . ASP A 1 363 ? 5.646 0.683 -35.807 1.00 72.19 363 ASP A CA 1
ATOM 2853 C C . ASP A 1 363 ? 5.812 1.000 -37.304 1.00 72.19 363 ASP A C 1
ATOM 2855 O O . ASP A 1 363 ? 5.481 0.183 -38.164 1.00 72.19 363 ASP A O 1
ATOM 2859 N N . ARG A 1 364 ? 6.402 2.160 -37.635 1.00 71.56 364 ARG A N 1
ATOM 2860 C CA . ARG A 1 364 ? 6.782 2.513 -39.015 1.00 71.56 364 ARG A CA 1
ATOM 2861 C C . ARG A 1 364 ? 7.872 1.602 -39.581 1.00 71.56 364 ARG A C 1
ATOM 2863 O O . ARG A 1 364 ? 7.787 1.261 -40.757 1.00 71.56 364 ARG A O 1
ATOM 2870 N N . GLN A 1 365 ? 8.868 1.225 -38.780 1.00 67.88 365 GLN A N 1
ATOM 2871 C CA . GLN A 1 365 ? 9.935 0.299 -39.173 1.00 67.88 365 GLN A CA 1
ATOM 2872 C C . GLN A 1 365 ? 9.338 -1.080 -39.509 1.00 67.88 365 GLN A C 1
ATOM 2874 O O . GLN A 1 365 ? 9.472 -1.561 -40.632 1.00 67.88 365 GLN A O 1
ATOM 2879 N N . ASN A 1 366 ? 8.556 -1.636 -38.579 1.00 73.06 366 ASN A N 1
ATOM 2880 C CA . ASN A 1 366 ? 7.853 -2.911 -38.719 1.00 73.06 366 ASN A CA 1
ATOM 2881 C C . ASN A 1 366 ? 6.922 -2.916 -39.950 1.00 73.06 366 ASN A C 1
ATOM 2883 O O . ASN A 1 366 ? 6.873 -3.894 -40.696 1.00 73.06 366 ASN A O 1
ATOM 2887 N N . LEU A 1 367 ? 6.211 -1.808 -40.205 1.00 69.38 367 LEU A N 1
ATOM 2888 C CA . LEU A 1 367 ? 5.349 -1.647 -41.380 1.00 69.38 367 LEU A CA 1
ATOM 2889 C C . LEU A 1 367 ? 6.142 -1.555 -42.698 1.00 69.38 367 LEU A C 1
ATOM 2891 O O . LEU A 1 367 ? 5.665 -2.039 -43.725 1.00 69.38 367 LEU A O 1
ATOM 2895 N N . MET A 1 368 ? 7.345 -0.972 -42.693 1.00 69.38 368 MET A N 1
ATOM 2896 C CA . MET A 1 368 ? 8.229 -0.965 -43.866 1.00 69.38 368 MET A CA 1
ATOM 2897 C C . MET A 1 368 ? 8.761 -2.366 -44.184 1.00 69.38 368 MET A C 1
ATOM 2899 O O . MET A 1 368 ? 8.736 -2.763 -45.349 1.00 69.38 368 MET A O 1
ATOM 2903 N N . ASP A 1 369 ? 9.156 -3.144 -43.176 1.00 71.06 369 ASP A N 1
ATOM 2904 C CA . ASP A 1 369 ? 9.619 -4.526 -43.366 1.00 71.06 369 ASP A CA 1
ATOM 2905 C C . ASP A 1 369 ? 8.476 -5.461 -43.817 1.00 71.06 369 ASP A C 1
ATOM 2907 O O . ASP A 1 369 ? 8.649 -6.288 -44.723 1.00 71.06 369 ASP A O 1
ATOM 2911 N N . ALA A 1 370 ? 7.262 -5.263 -43.290 1.00 67.12 370 ALA A N 1
ATOM 2912 C CA . ALA A 1 370 ? 6.050 -5.916 -43.790 1.00 67.12 370 ALA A CA 1
ATOM 2913 C C . ALA A 1 370 ? 5.744 -5.528 -45.253 1.00 67.12 370 ALA A C 1
ATOM 2915 O O . ALA A 1 370 ? 5.460 -6.389 -46.086 1.00 67.12 370 ALA A O 1
ATOM 2916 N N . GLY A 1 371 ? 5.864 -4.245 -45.610 1.00 71.44 371 GLY A N 1
ATOM 2917 C CA . GLY A 1 371 ? 5.693 -3.782 -46.991 1.00 71.44 371 GLY A CA 1
ATOM 2918 C C . GLY A 1 371 ? 6.725 -4.376 -47.957 1.00 71.44 371 GLY A C 1
ATOM 2919 O O . GLY A 1 371 ? 6.381 -4.782 -49.068 1.00 71.44 371 GLY A O 1
ATOM 2920 N N . ASN A 1 372 ? 7.982 -4.489 -47.522 1.00 71.00 372 ASN A N 1
ATOM 2921 C CA . ASN A 1 372 ? 9.083 -5.037 -48.314 1.00 71.00 372 ASN A CA 1
ATOM 2922 C C . ASN A 1 372 ? 8.917 -6.550 -48.563 1.00 71.00 372 ASN A C 1
ATOM 2924 O O . ASN A 1 372 ? 9.110 -7.029 -49.683 1.00 71.00 372 ASN A O 1
ATOM 2928 N N . THR A 1 373 ? 8.476 -7.309 -47.554 1.00 67.38 373 THR A N 1
ATOM 2929 C CA . THR A 1 373 ? 8.182 -8.746 -47.709 1.00 67.38 373 THR A CA 1
ATOM 2930 C C . THR A 1 373 ? 6.970 -9.005 -48.612 1.00 67.38 373 THR A C 1
ATOM 2932 O O . THR A 1 373 ? 7.033 -9.894 -49.464 1.00 67.38 373 THR A O 1
ATOM 2935 N N . VAL A 1 374 ? 5.907 -8.192 -48.530 1.00 72.12 374 VAL A N 1
ATOM 2936 C CA . VAL A 1 374 ? 4.776 -8.253 -49.480 1.00 72.12 374 VAL A CA 1
ATOM 2937 C C . VAL A 1 374 ? 5.236 -7.952 -50.913 1.00 72.12 374 VAL A C 1
ATOM 2939 O O . VAL A 1 374 ? 4.912 -8.710 -51.830 1.00 72.12 374 VAL A O 1
ATOM 2942 N N . ALA A 1 375 ? 6.060 -6.917 -51.112 1.00 71.62 375 ALA A N 1
ATOM 2943 C CA . ALA A 1 375 ? 6.600 -6.570 -52.428 1.00 71.62 375 ALA A CA 1
ATOM 2944 C C . ALA A 1 375 ? 7.441 -7.707 -53.045 1.00 71.62 375 ALA A C 1
ATOM 2946 O O . ALA A 1 375 ? 7.302 -7.995 -54.237 1.00 71.62 375 ALA A O 1
ATOM 2947 N N . GLN A 1 376 ? 8.256 -8.410 -52.247 1.00 72.31 376 GLN A N 1
ATOM 2948 C CA . GLN A 1 376 ? 8.992 -9.597 -52.708 1.00 72.31 376 GLN A CA 1
ATOM 2949 C C . GLN A 1 376 ? 8.058 -10.745 -53.129 1.00 72.31 376 GLN A C 1
ATOM 2951 O O . GLN A 1 376 ? 8.295 -11.391 -54.155 1.00 72.31 376 GLN A O 1
ATOM 2956 N N . VAL A 1 377 ? 6.986 -10.996 -52.370 1.00 73.69 377 VAL A N 1
ATOM 2957 C CA . VAL A 1 377 ? 6.007 -12.050 -52.681 1.00 73.69 377 VAL A CA 1
ATOM 2958 C C . VAL A 1 377 ? 5.275 -11.760 -53.994 1.00 73.69 377 VAL A C 1
ATOM 2960 O O . VAL A 1 377 ? 5.140 -12.662 -54.826 1.00 73.69 377 VAL A O 1
ATOM 2963 N N . ASP A 1 378 ? 4.846 -10.519 -54.232 1.00 74.50 378 ASP A N 1
ATOM 2964 C CA . ASP A 1 378 ? 4.141 -10.164 -55.470 1.00 74.50 378 ASP A CA 1
ATOM 2965 C C . ASP A 1 378 ? 5.063 -10.046 -56.692 1.00 74.50 378 ASP A C 1
ATOM 2967 O O . ASP A 1 378 ? 4.657 -10.443 -57.791 1.00 74.50 378 ASP A O 1
ATOM 2971 N N . ALA A 1 379 ? 6.325 -9.637 -56.513 1.00 74.38 379 ALA A N 1
ATOM 2972 C CA . ALA A 1 379 ? 7.346 -9.730 -57.558 1.00 74.38 379 ALA A CA 1
ATOM 2973 C C . ALA A 1 379 ? 7.575 -11.189 -57.997 1.00 74.38 379 ALA A C 1
ATOM 2975 O O . ALA A 1 379 ? 7.552 -11.492 -59.194 1.00 74.38 379 ALA A O 1
ATOM 2976 N N . LYS A 1 380 ? 7.696 -12.120 -57.038 1.00 76.25 380 LYS A N 1
ATOM 2977 C CA . LYS A 1 380 ? 7.821 -13.557 -57.326 1.00 76.25 380 LYS A CA 1
ATOM 2978 C C . LYS A 1 380 ? 6.585 -14.105 -58.048 1.00 76.25 380 LYS A C 1
ATOM 2980 O O . LYS A 1 380 ? 6.715 -14.737 -59.093 1.00 76.25 380 LYS A O 1
ATOM 2985 N N . ARG A 1 381 ? 5.377 -13.782 -57.566 1.00 80.38 381 ARG A N 1
ATOM 2986 C CA . ARG A 1 381 ? 4.110 -14.153 -58.228 1.00 80.38 381 ARG A CA 1
ATOM 2987 C C . ARG A 1 381 ? 4.015 -13.618 -59.663 1.00 80.38 381 ARG A C 1
ATOM 2989 O O . ARG A 1 381 ? 3.414 -14.275 -60.511 1.00 80.38 381 ARG A O 1
ATOM 2996 N N . ALA A 1 382 ? 4.573 -12.442 -59.957 1.00 75.69 382 ALA A N 1
ATOM 2997 C CA . ALA A 1 382 ? 4.626 -11.906 -61.317 1.00 75.69 382 ALA A CA 1
ATOM 2998 C C . ALA A 1 382 ? 5.572 -12.714 -62.223 1.00 75.69 382 ALA A C 1
ATOM 3000 O O . ALA A 1 382 ? 5.182 -13.076 -63.336 1.00 75.69 382 ALA A O 1
ATOM 3001 N N . GLN A 1 383 ? 6.761 -13.059 -61.725 1.00 78.94 383 GLN A N 1
ATOM 3002 C CA . GLN A 1 383 ? 7.732 -13.892 -62.438 1.00 78.94 383 GLN A CA 1
ATOM 3003 C C . GLN A 1 383 ? 7.180 -15.301 -62.725 1.00 78.94 383 GLN A C 1
ATOM 3005 O O . GLN A 1 383 ? 7.277 -15.787 -63.853 1.00 78.94 383 GLN A O 1
ATOM 3010 N N . ASP A 1 384 ? 6.524 -15.928 -61.744 1.00 75.88 384 ASP A N 1
ATOM 3011 C CA . ASP A 1 384 ? 5.912 -17.253 -61.897 1.00 75.88 384 ASP A CA 1
ATOM 3012 C C . ASP A 1 384 ? 4.800 -17.255 -62.965 1.00 75.88 384 ASP A C 1
ATOM 3014 O O . ASP A 1 384 ? 4.750 -18.157 -63.806 1.00 75.88 384 ASP A O 1
ATOM 3018 N N . ARG A 1 385 ? 3.960 -16.206 -63.023 1.00 76.06 385 ARG A N 1
ATOM 3019 C CA . ARG A 1 385 ? 2.961 -16.031 -64.100 1.00 76.06 385 ARG A CA 1
ATOM 3020 C C . ARG A 1 385 ? 3.609 -15.920 -65.484 1.00 76.06 385 ARG A C 1
ATOM 3022 O O . ARG A 1 385 ? 3.125 -16.545 -66.429 1.00 76.06 385 ARG A O 1
ATOM 3029 N N . GLN A 1 386 ? 4.698 -15.161 -65.616 1.00 79.69 386 GLN A N 1
ATOM 3030 C CA . GLN A 1 386 ? 5.400 -14.995 -66.894 1.00 79.69 386 GLN A CA 1
ATOM 3031 C C . GLN A 1 386 ? 6.049 -16.308 -67.364 1.00 79.69 386 GLN A C 1
ATOM 3033 O O . GLN A 1 386 ? 5.939 -16.671 -68.538 1.00 79.69 386 GLN A O 1
ATOM 3038 N N . ASN A 1 387 ? 6.654 -17.062 -66.441 1.00 77.81 387 ASN A N 1
ATOM 3039 C CA . ASN A 1 387 ? 7.213 -18.387 -66.714 1.00 77.81 387 ASN A CA 1
ATOM 3040 C C . ASN A 1 387 ? 6.130 -19.375 -67.182 1.00 77.81 387 ASN A C 1
ATOM 3042 O O . ASN A 1 387 ? 6.323 -20.073 -68.181 1.00 77.81 387 ASN A O 1
ATOM 3046 N N . LEU A 1 388 ? 4.970 -19.403 -66.515 1.00 75.25 388 LEU A N 1
ATOM 3047 C CA . LEU A 1 388 ? 3.841 -20.258 -66.899 1.00 75.25 388 LEU A CA 1
ATOM 3048 C C . LEU A 1 388 ? 3.299 -19.919 -68.295 1.00 75.25 388 LEU A C 1
ATOM 3050 O O . LEU A 1 388 ? 3.081 -20.836 -69.089 1.00 75.25 388 LEU A O 1
ATOM 3054 N N . MET A 1 389 ? 3.152 -18.632 -68.632 1.00 77.06 389 MET A N 1
ATOM 3055 C CA . MET A 1 389 ? 2.746 -18.199 -69.978 1.00 77.06 389 MET A CA 1
ATOM 3056 C C . MET A 1 389 ? 3.753 -18.638 -71.049 1.00 77.06 389 MET A C 1
ATOM 3058 O O . MET A 1 389 ? 3.357 -19.217 -72.060 1.00 77.06 389 MET A O 1
ATOM 3062 N N . MET A 1 390 ? 5.059 -18.469 -70.809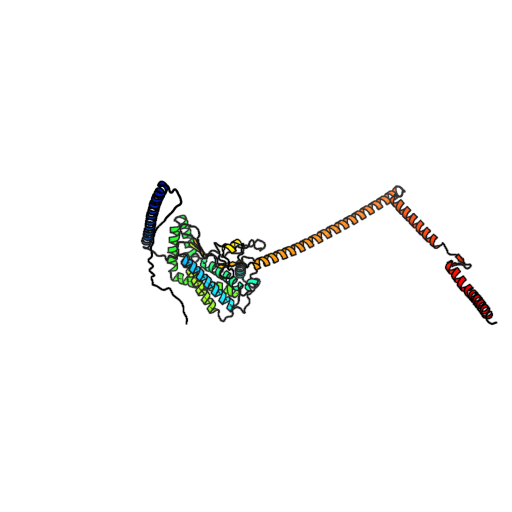 1.00 77.25 390 MET A N 1
ATOM 3063 C CA . MET A 1 390 ? 6.094 -18.903 -71.757 1.00 77.25 390 MET A CA 1
ATOM 3064 C C . MET A 1 390 ? 6.104 -20.431 -71.956 1.00 77.25 390 MET A C 1
ATOM 3066 O O . MET A 1 390 ? 6.304 -20.917 -73.072 1.00 77.25 390 MET A O 1
ATOM 3070 N N . VAL A 1 391 ? 5.863 -21.209 -70.895 1.00 77.69 391 VAL A N 1
ATOM 3071 C CA . VAL A 1 391 ? 5.731 -22.675 -70.977 1.00 77.69 391 VAL A CA 1
ATOM 3072 C C . VAL A 1 391 ? 4.457 -23.081 -71.726 1.00 77.69 391 VAL A C 1
ATOM 3074 O O . VAL A 1 391 ? 4.502 -24.019 -72.527 1.00 77.69 391 VAL A O 1
ATOM 3077 N N . ALA A 1 392 ? 3.341 -22.377 -71.516 1.00 74.94 392 ALA A N 1
ATOM 3078 C CA . ALA A 1 392 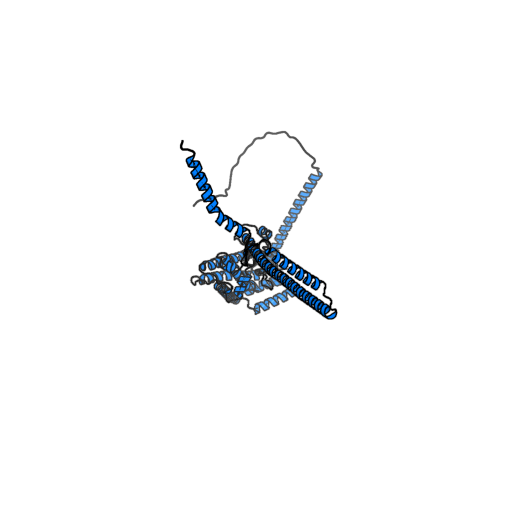? 2.094 -22.604 -72.242 1.00 74.94 392 ALA A CA 1
ATOM 3079 C C . ALA A 1 392 ? 2.259 -22.316 -73.744 1.00 74.94 392 ALA A C 1
ATOM 3081 O O . ALA A 1 392 ? 1.968 -23.189 -74.562 1.00 74.94 392 ALA A O 1
ATOM 3082 N N . GLU A 1 393 ? 2.822 -21.161 -74.113 1.00 73.25 393 GLU A N 1
ATOM 3083 C CA . GLU A 1 393 ? 3.130 -20.815 -75.505 1.00 73.25 393 GLU A CA 1
ATOM 3084 C C . GLU A 1 393 ? 4.006 -21.863 -76.193 1.00 73.25 393 GLU A C 1
ATOM 3086 O O . GLU A 1 393 ? 3.700 -22.280 -77.310 1.00 73.25 393 GLU A O 1
ATOM 3091 N N . ARG A 1 394 ? 5.085 -22.315 -75.537 1.00 76.06 394 ARG A N 1
ATOM 3092 C CA . ARG A 1 394 ? 5.979 -23.346 -76.091 1.00 76.06 394 ARG A CA 1
ATOM 3093 C C . ARG A 1 394 ? 5.237 -24.661 -76.339 1.00 76.06 394 ARG A C 1
ATOM 3095 O O . ARG A 1 394 ? 5.424 -25.260 -77.394 1.00 76.06 394 ARG A O 1
ATOM 3102 N N . LYS A 1 395 ? 4.364 -25.086 -75.417 1.00 77.19 395 LYS A N 1
ATOM 3103 C CA . LYS A 1 395 ? 3.533 -26.293 -75.585 1.00 77.19 395 LYS A CA 1
ATOM 3104 C C . LYS A 1 395 ? 2.498 -26.143 -76.706 1.00 77.19 395 LYS A C 1
ATOM 3106 O O . LYS A 1 395 ? 2.315 -27.082 -77.474 1.00 77.19 395 LYS A O 1
ATOM 3111 N N . VAL A 1 396 ? 1.859 -24.978 -76.837 1.00 78.88 396 VAL A N 1
ATOM 3112 C CA . VAL A 1 396 ? 0.901 -24.703 -77.924 1.00 78.88 396 VAL A CA 1
ATOM 3113 C C . VAL A 1 396 ? 1.611 -24.669 -79.280 1.00 78.88 396 VAL A C 1
ATOM 3115 O O . VAL A 1 396 ? 1.187 -25.370 -80.194 1.00 78.88 396 VAL A O 1
ATOM 3118 N N . LYS A 1 397 ? 2.737 -23.954 -79.401 1.00 75.56 397 LYS A N 1
ATOM 3119 C CA . LYS A 1 397 ? 3.555 -23.897 -80.629 1.00 75.56 397 LYS A CA 1
ATOM 3120 C C . LYS A 1 397 ? 4.060 -25.284 -81.047 1.00 75.56 397 LYS A C 1
ATOM 3122 O O . LYS A 1 397 ? 3.907 -25.652 -82.207 1.00 75.56 397 LYS A O 1
ATOM 3127 N N . ALA A 1 398 ? 4.555 -26.093 -80.107 1.00 77.50 398 ALA A N 1
ATOM 3128 C CA . ALA A 1 398 ? 4.946 -27.479 -80.381 1.00 77.50 398 ALA A CA 1
ATOM 3129 C C . ALA A 1 398 ? 3.767 -28.352 -80.857 1.00 77.50 398 ALA A C 1
ATOM 3131 O O . ALA A 1 398 ? 3.935 -29.168 -81.762 1.00 77.50 398 ALA A O 1
ATOM 3132 N N . ARG A 1 399 ? 2.563 -28.162 -80.295 1.00 74.94 399 ARG A N 1
ATOM 3133 C CA . ARG A 1 399 ? 1.362 -28.887 -80.736 1.00 74.94 399 ARG A CA 1
ATOM 3134 C C . ARG A 1 399 ? 0.886 -28.449 -82.123 1.00 74.94 399 ARG A C 1
ATOM 3136 O O . ARG A 1 399 ? 0.473 -29.312 -82.883 1.00 74.94 399 ARG A O 1
ATOM 3143 N N . MET A 1 400 ? 0.969 -27.161 -82.468 1.00 73.69 400 MET A N 1
ATOM 3144 C CA . MET A 1 400 ? 0.647 -26.679 -83.821 1.00 73.69 400 MET A CA 1
ATOM 3145 C C . MET A 1 400 ? 1.591 -27.289 -84.861 1.00 73.69 400 MET A C 1
ATOM 3147 O O . MET A 1 400 ? 1.117 -27.975 -85.758 1.00 73.69 400 MET A O 1
ATOM 3151 N N . LEU A 1 401 ? 2.910 -27.200 -84.647 1.00 75.19 401 LEU A N 1
ATOM 3152 C CA . LEU A 1 401 ? 3.911 -27.819 -85.531 1.00 75.19 401 LEU A CA 1
ATOM 3153 C C . LEU A 1 401 ? 3.704 -29.337 -85.701 1.00 75.19 401 LEU A C 1
ATOM 3155 O O . LEU A 1 401 ? 3.875 -29.865 -86.796 1.00 75.19 401 LEU A O 1
ATOM 3159 N N . SER A 1 402 ? 3.295 -30.038 -84.636 1.00 78.62 402 SER A N 1
ATOM 3160 C CA . SER A 1 402 ? 2.957 -31.466 -84.701 1.00 78.62 402 SER A CA 1
ATOM 3161 C C . SER A 1 402 ? 1.686 -31.763 -85.506 1.00 78.62 402 SER A C 1
ATOM 3163 O O . SER A 1 402 ? 1.574 -32.865 -86.033 1.00 78.62 402 SER A O 1
ATOM 3165 N N . MET A 1 403 ? 0.733 -30.829 -85.586 1.00 67.81 403 MET A N 1
ATOM 3166 C CA . MET A 1 403 ? -0.467 -30.969 -86.418 1.00 67.81 403 MET A CA 1
ATOM 3167 C C . MET A 1 403 ? -0.168 -30.616 -87.881 1.00 67.81 403 MET A C 1
ATOM 3169 O O . MET A 1 403 ? -0.623 -31.331 -88.767 1.00 67.81 403 MET A O 1
ATOM 3173 N N . ASP A 1 404 ? 0.645 -29.588 -88.152 1.00 69.81 404 ASP A N 1
ATOM 3174 C CA . ASP A 1 404 ? 1.084 -29.249 -89.516 1.00 69.81 404 ASP A CA 1
ATOM 3175 C C . ASP A 1 404 ? 1.873 -30.401 -90.173 1.00 69.81 404 ASP A C 1
ATOM 3177 O O . ASP A 1 404 ? 1.632 -30.738 -91.332 1.00 69.81 404 ASP A O 1
ATOM 3181 N N . ASP A 1 405 ? 2.771 -31.054 -89.427 1.00 72.88 405 ASP A N 1
ATOM 3182 C CA . ASP A 1 405 ? 3.520 -32.238 -89.883 1.00 72.88 405 ASP A CA 1
ATOM 3183 C C . ASP A 1 405 ? 2.607 -33.456 -90.146 1.00 72.88 405 ASP A C 1
ATOM 3185 O O . ASP A 1 405 ? 2.814 -34.185 -91.118 1.00 72.88 405 ASP A O 1
ATOM 3189 N N . GLN A 1 406 ? 1.555 -33.651 -89.341 1.00 71.69 406 GLN A N 1
ATOM 3190 C CA . GLN A 1 406 ? 0.534 -34.680 -89.587 1.00 71.69 406 GLN A CA 1
ATOM 3191 C C . GLN A 1 406 ? -0.289 -34.374 -90.848 1.00 71.69 406 GLN A C 1
ATOM 3193 O O . GLN A 1 406 ? -0.384 -35.223 -91.733 1.00 71.69 406 GLN A O 1
ATOM 3198 N N . VAL A 1 407 ? -0.800 -33.146 -90.991 1.00 69.56 407 VAL A N 1
ATOM 3199 C CA . VAL A 1 407 ? -1.565 -32.709 -92.174 1.00 69.56 407 VAL A CA 1
ATOM 3200 C C . VAL A 1 407 ? -0.733 -32.827 -93.453 1.00 69.56 407 VAL A C 1
ATOM 3202 O O . VAL A 1 407 ? -1.249 -33.279 -94.479 1.00 69.56 407 VAL A O 1
ATOM 3205 N N . PHE A 1 408 ? 0.558 -32.484 -93.407 1.00 69.69 408 PHE A N 1
ATOM 3206 C CA . PHE A 1 408 ? 1.465 -32.658 -94.542 1.00 69.69 408 PHE A CA 1
ATOM 3207 C C . PHE A 1 408 ? 1.623 -34.137 -94.934 1.00 69.69 408 PHE A C 1
ATOM 3209 O O . PHE A 1 408 ? 1.515 -34.469 -96.116 1.00 69.69 408 PHE A O 1
ATOM 3216 N N . LYS A 1 409 ? 1.814 -35.032 -93.955 1.00 71.94 409 LYS A N 1
ATOM 3217 C CA . LYS A 1 409 ? 1.953 -36.485 -94.177 1.00 71.94 409 LYS A CA 1
ATOM 3218 C C . LYS A 1 409 ? 0.679 -37.144 -94.705 1.00 71.94 409 LYS A C 1
ATOM 3220 O O . LYS A 1 409 ? 0.775 -38.036 -95.542 1.00 71.94 409 LYS A O 1
ATOM 3225 N N . GLU A 1 410 ? -0.491 -36.716 -94.240 1.00 68.56 410 GLU A N 1
ATOM 3226 C CA . GLU A 1 410 ? -1.779 -37.303 -94.633 1.00 68.56 410 GLU A CA 1
ATOM 3227 C C . GLU A 1 410 ? -2.313 -36.760 -95.967 1.00 68.56 410 GLU A C 1
ATOM 3229 O O . GLU A 1 410 ? -2.948 -37.497 -96.720 1.00 68.56 410 GLU A O 1
ATOM 3234 N N . THR A 1 411 ? -2.062 -35.484 -96.288 1.00 62.69 411 THR A N 1
ATOM 3235 C CA . THR A 1 411 ? -2.666 -34.823 -97.466 1.00 62.69 411 THR A CA 1
ATOM 3236 C C . THR A 1 411 ? -1.697 -34.541 -98.614 1.00 62.69 411 THR A C 1
ATOM 3238 O O . THR A 1 411 ? -2.143 -34.181 -99.707 1.00 62.69 411 THR A O 1
ATOM 3241 N N . GLY A 1 412 ? -0.383 -34.652 -98.385 1.00 64.69 412 GLY A N 1
ATOM 3242 C CA . GLY A 1 412 ? 0.659 -34.313 -99.362 1.00 64.69 412 GLY A CA 1
ATOM 3243 C C . GLY A 1 412 ? 0.742 -32.821 -99.719 1.00 64.69 412 GLY A C 1
ATOM 3244 O O . GLY A 1 412 ? 1.449 -32.455 -100.657 1.00 64.69 412 GLY A O 1
ATOM 3245 N N . LYS A 1 413 ? 0.016 -31.950 -99.005 1.00 66.81 413 LYS A N 1
ATOM 3246 C CA . LYS A 1 413 ? -0.046 -30.501 -99.244 1.00 66.81 413 LYS A CA 1
ATOM 3247 C C . LYS A 1 413 ? 0.630 -29.755 -98.100 1.00 66.81 413 LYS A C 1
ATOM 3249 O O . LYS A 1 413 ? 0.391 -30.046 -96.933 1.00 66.81 413 LYS A O 1
ATOM 3254 N N . MET A 1 414 ? 1.481 -28.791 -98.436 1.00 62.06 414 MET A N 1
ATOM 3255 C CA . MET A 1 414 ? 2.207 -27.991 -97.447 1.00 62.06 414 MET A CA 1
ATOM 3256 C C . MET A 1 414 ? 1.282 -26.945 -96.813 1.00 62.06 414 MET A C 1
ATOM 3258 O O . MET A 1 414 ? 0.552 -26.251 -97.521 1.00 62.06 414 MET A O 1
ATOM 3262 N N . SER A 1 415 ? 1.335 -26.828 -95.485 1.00 65.56 415 SER A N 1
ATOM 3263 C CA . SER A 1 415 ? 0.607 -25.808 -94.719 1.00 65.56 415 SER A CA 1
ATOM 3264 C C . SER A 1 415 ? 1.057 -24.387 -95.113 1.00 65.56 415 SER A C 1
ATOM 3266 O O . SER A 1 415 ? 2.245 -24.207 -95.402 1.00 65.56 415 SER A O 1
ATOM 3268 N N . PRO A 1 416 ? 0.181 -23.359 -95.104 1.00 69.00 416 PRO A N 1
ATOM 3269 C CA . PRO A 1 416 ? 0.555 -21.989 -95.469 1.00 69.00 416 PRO A CA 1
ATOM 3270 C C . PRO A 1 416 ? 1.754 -21.435 -94.687 1.00 69.00 416 PRO A C 1
ATOM 3272 O O . PRO A 1 416 ? 2.592 -20.762 -95.276 1.00 69.00 416 PRO A O 1
ATOM 3275 N N . ALA A 1 417 ? 1.901 -21.782 -93.403 1.00 69.56 417 ALA A N 1
ATOM 3276 C CA . ALA A 1 417 ? 3.059 -21.377 -92.601 1.00 69.56 417 ALA A CA 1
ATOM 3277 C C . ALA A 1 417 ? 4.367 -22.039 -93.080 1.00 69.56 417 ALA A C 1
ATOM 3279 O O . ALA A 1 417 ? 5.403 -21.385 -93.167 1.00 69.56 417 ALA A O 1
ATOM 3280 N N . MET A 1 418 ? 4.321 -23.318 -93.480 1.00 66.12 418 MET A N 1
ATOM 3281 C CA . MET A 1 418 ? 5.466 -23.983 -94.119 1.00 66.12 418 MET A CA 1
ATOM 3282 C C . MET A 1 418 ? 5.766 -23.398 -95.505 1.00 66.12 418 MET A C 1
ATOM 3284 O O . MET A 1 418 ? 6.919 -23.397 -95.930 1.00 66.12 418 MET A O 1
ATOM 3288 N N . MET A 1 419 ? 4.748 -22.908 -96.217 1.00 64.50 419 MET A N 1
ATOM 3289 C CA . MET A 1 419 ? 4.917 -22.233 -97.504 1.00 64.50 419 MET A CA 1
ATOM 3290 C C . MET A 1 419 ? 5.588 -20.865 -97.330 1.00 64.50 419 MET A C 1
ATOM 3292 O O . MET A 1 419 ? 6.526 -20.570 -98.063 1.00 64.50 419 MET A O 1
ATOM 3296 N N . GLU A 1 420 ? 5.199 -20.090 -96.313 1.00 76.56 420 GLU A N 1
ATOM 3297 C CA . GLU A 1 420 ? 5.870 -18.842 -95.928 1.00 76.56 420 GLU A CA 1
ATOM 3298 C C . GLU A 1 420 ? 7.326 -19.083 -95.493 1.00 76.56 420 GLU A C 1
ATOM 3300 O O . GLU A 1 420 ? 8.223 -18.371 -95.945 1.00 76.56 420 GLU A O 1
ATOM 3305 N N . ASP A 1 421 ? 7.603 -20.123 -94.701 1.00 74.62 421 ASP A N 1
ATOM 3306 C CA . ASP A 1 421 ? 8.976 -20.516 -94.348 1.00 74.62 421 ASP A CA 1
ATOM 3307 C C . ASP A 1 421 ? 9.808 -20.874 -95.591 1.00 74.62 421 ASP A C 1
ATOM 3309 O O . ASP A 1 421 ? 10.957 -20.441 -95.718 1.00 74.62 421 ASP A O 1
ATOM 3313 N N . TRP A 1 422 ? 9.247 -21.630 -96.541 1.00 64.75 422 TRP A N 1
ATOM 3314 C CA . TRP A 1 422 ? 9.928 -21.964 -97.798 1.00 64.75 422 TRP A CA 1
ATOM 3315 C C . TRP A 1 422 ? 10.114 -20.751 -98.713 1.00 64.75 422 TRP A C 1
ATOM 3317 O O . TRP A 1 422 ? 11.187 -20.609 -99.303 1.00 64.75 422 TRP A O 1
ATOM 3327 N N . GLU A 1 423 ? 9.138 -19.847 -98.793 1.00 74.69 423 GLU A N 1
ATOM 3328 C CA . GLU A 1 423 ? 9.278 -18.572 -99.495 1.00 74.69 423 GLU A CA 1
ATOM 3329 C C . GLU A 1 423 ? 10.357 -17.698 -98.860 1.00 74.69 423 GLU A C 1
ATOM 3331 O O . GLU A 1 423 ? 11.212 -17.184 -99.575 1.00 74.69 423 GLU A O 1
ATOM 3336 N N . ASN A 1 424 ? 10.387 -17.562 -97.535 1.00 76.62 424 ASN A N 1
ATOM 3337 C CA . ASN A 1 424 ? 11.413 -16.795 -96.833 1.00 76.62 424 ASN A CA 1
ATOM 3338 C C . ASN A 1 424 ? 12.805 -17.412 -97.026 1.00 76.62 424 ASN A C 1
ATOM 3340 O O . ASN A 1 424 ? 13.772 -16.688 -97.266 1.00 76.62 424 ASN A O 1
ATOM 3344 N N . LYS A 1 425 ? 12.919 -18.745 -97.038 1.00 74.44 425 LYS A N 1
ATOM 3345 C CA . LYS A 1 425 ? 14.174 -19.461 -97.327 1.00 74.44 425 LYS A CA 1
ATOM 3346 C C . LYS A 1 425 ? 14.606 -19.316 -98.791 1.00 74.44 425 LYS A C 1
ATOM 3348 O O . LYS A 1 425 ? 15.800 -19.182 -99.063 1.00 74.44 425 LYS A O 1
ATOM 3353 N N . ALA A 1 426 ? 13.659 -19.277 -99.729 1.00 69.69 426 ALA A N 1
ATOM 3354 C CA . ALA A 1 426 ? 13.915 -18.996 -101.140 1.00 69.69 426 ALA A CA 1
ATOM 3355 C C . ALA A 1 426 ? 14.329 -17.531 -101.365 1.00 69.69 426 ALA A C 1
ATOM 3357 O O . ALA A 1 426 ? 15.332 -17.281 -102.029 1.00 69.69 426 ALA A O 1
ATOM 3358 N N . ARG A 1 427 ? 13.629 -16.568 -100.752 1.00 73.00 427 ARG A N 1
ATOM 3359 C CA . ARG A 1 427 ? 13.959 -15.132 -100.763 1.00 73.00 427 ARG A CA 1
ATOM 3360 C C . ARG A 1 427 ? 15.337 -14.879 -100.147 1.00 73.00 427 ARG A C 1
ATOM 3362 O O . ARG A 1 427 ? 16.130 -14.160 -100.744 1.00 73.00 427 ARG A O 1
ATOM 3369 N N . ALA A 1 428 ? 15.669 -15.528 -99.029 1.00 74.56 428 ALA A N 1
ATOM 3370 C CA . ALA A 1 428 ? 16.999 -15.468 -98.418 1.00 74.56 428 ALA A CA 1
ATOM 3371 C C . ALA A 1 428 ? 18.089 -16.064 -99.327 1.00 74.56 428 ALA A C 1
ATOM 3373 O O . ALA A 1 428 ? 19.171 -15.492 -99.441 1.00 74.56 428 ALA A O 1
ATOM 3374 N N . LYS A 1 429 ? 17.802 -17.168 -100.034 1.00 71.31 429 LYS A N 1
ATOM 3375 C CA . LYS A 1 429 ? 18.728 -17.733 -101.028 1.00 71.31 429 LYS A CA 1
ATOM 3376 C C . LYS A 1 429 ? 18.929 -16.794 -102.224 1.00 71.31 429 LYS A C 1
ATOM 3378 O O . LYS A 1 429 ? 20.064 -16.592 -102.632 1.00 71.31 429 LYS A O 1
ATOM 3383 N N . VAL A 1 430 ? 17.861 -16.186 -102.746 1.00 69.31 430 VAL A N 1
ATOM 3384 C CA . VAL A 1 430 ? 17.926 -15.182 -103.827 1.00 69.31 430 VAL A CA 1
ATOM 3385 C C . VAL A 1 430 ? 18.663 -13.915 -103.375 1.00 69.31 430 VAL A C 1
ATOM 3387 O O . VAL A 1 430 ? 19.412 -13.339 -104.159 1.00 69.31 430 VAL A O 1
ATOM 3390 N N . ALA A 1 431 ? 18.509 -13.501 -102.114 1.00 71.56 431 ALA A N 1
ATOM 3391 C CA . ALA A 1 431 ? 19.275 -12.402 -101.534 1.00 71.56 431 ALA A CA 1
ATOM 3392 C C . ALA A 1 431 ? 20.773 -12.741 -101.465 1.00 71.56 431 ALA A C 1
ATOM 3394 O O . ALA A 1 431 ? 21.577 -11.973 -101.978 1.00 71.56 431 ALA A O 1
ATOM 3395 N N . ALA A 1 432 ? 21.149 -13.915 -100.947 1.00 70.12 432 ALA A N 1
ATOM 3396 C CA . ALA A 1 432 ? 22.547 -14.355 -100.902 1.00 70.12 432 ALA A CA 1
ATOM 3397 C C . ALA A 1 432 ? 23.184 -14.492 -102.303 1.00 70.12 432 ALA A C 1
ATOM 3399 O O . ALA A 1 432 ? 24.340 -14.118 -102.497 1.00 70.12 432 ALA A O 1
ATOM 3400 N N . ASP A 1 433 ? 22.426 -14.978 -103.291 1.00 61.41 433 ASP A N 1
ATOM 3401 C CA . ASP A 1 433 ? 22.870 -15.090 -104.688 1.00 61.41 433 ASP A CA 1
ATOM 3402 C C . ASP A 1 433 ? 23.044 -13.701 -105.341 1.00 61.41 433 ASP A C 1
ATOM 3404 O O . ASP A 1 433 ? 24.005 -13.452 -106.072 1.00 61.41 433 ASP A O 1
ATOM 3408 N N . ARG A 1 434 ? 22.170 -12.741 -104.997 1.00 55.91 434 ARG A N 1
ATOM 3409 C CA . ARG A 1 434 ? 22.308 -11.321 -105.362 1.00 55.91 434 ARG A CA 1
ATOM 3410 C C . ARG A 1 434 ? 23.536 -10.680 -104.705 1.00 55.91 434 ARG A C 1
ATOM 3412 O O . ARG A 1 434 ? 24.263 -9.970 -105.396 1.00 55.91 434 ARG A O 1
ATOM 3419 N N . GLU A 1 435 ? 23.789 -10.952 -103.426 1.00 54.88 435 GLU A N 1
ATOM 3420 C CA . GLU A 1 435 ? 24.972 -10.500 -102.679 1.00 54.88 435 GLU A CA 1
ATOM 3421 C C . GLU A 1 435 ? 26.262 -10.974 -103.373 1.00 54.88 435 GLU A C 1
ATOM 3423 O O . GLU A 1 435 ? 27.126 -10.170 -103.729 1.00 54.88 435 GLU A O 1
ATOM 3428 N N . ALA A 1 436 ? 26.350 -12.275 -103.676 1.00 57.88 436 ALA A N 1
ATOM 3429 C CA . ALA A 1 436 ? 27.484 -12.871 -104.384 1.00 57.88 436 ALA A CA 1
ATOM 3430 C C . ALA A 1 436 ? 27.691 -12.259 -105.782 1.00 57.88 436 ALA A C 1
ATOM 3432 O O . ALA A 1 436 ? 28.824 -12.020 -106.208 1.00 57.88 436 ALA A O 1
ATOM 3433 N N . ARG A 1 437 ? 26.596 -11.948 -106.487 1.00 53.81 437 ARG A N 1
ATOM 3434 C CA . ARG A 1 437 ? 26.631 -11.330 -107.818 1.00 53.81 437 ARG A CA 1
ATOM 3435 C C . ARG A 1 437 ? 27.059 -9.858 -107.786 1.00 53.81 437 ARG A C 1
ATOM 3437 O O . ARG A 1 437 ? 27.712 -9.419 -108.731 1.00 53.81 437 ARG A O 1
ATOM 3444 N N . ILE A 1 438 ? 26.785 -9.125 -106.703 1.00 55.75 438 ILE A N 1
ATOM 3445 C CA . ILE A 1 438 ? 27.282 -7.753 -106.485 1.00 55.75 438 ILE A CA 1
ATOM 3446 C C . ILE A 1 438 ? 28.810 -7.746 -106.298 1.00 55.75 438 ILE A C 1
ATOM 3448 O O . ILE A 1 438 ? 29.490 -6.929 -106.914 1.00 55.75 438 ILE A O 1
ATOM 3452 N N . VAL A 1 439 ? 29.373 -8.708 -105.555 1.00 55.59 439 VAL A N 1
ATOM 3453 C CA . VAL A 1 439 ? 30.833 -8.830 -105.317 1.00 55.59 439 VAL A CA 1
ATOM 3454 C C . VAL A 1 439 ? 31.650 -9.071 -106.606 1.00 55.59 439 VAL A C 1
ATOM 3456 O O . VAL A 1 439 ? 32.863 -8.835 -106.630 1.00 55.59 439 VAL A O 1
ATOM 3459 N N . SER A 1 440 ? 30.998 -9.513 -107.689 1.00 47.09 440 SER A N 1
ATOM 3460 C CA . SER A 1 440 ? 31.626 -9.765 -108.996 1.00 47.09 440 SER A CA 1
ATOM 3461 C C . SER A 1 440 ? 31.649 -8.565 -109.958 1.00 47.09 440 SER A C 1
ATOM 3463 O O . SER A 1 440 ? 32.290 -8.646 -111.006 1.00 47.09 440 SER A O 1
ATOM 3465 N N . TYR A 1 441 ? 30.985 -7.450 -109.632 1.00 48.56 441 TYR A N 1
ATOM 3466 C CA . TYR A 1 441 ? 30.887 -6.292 -110.527 1.00 48.56 441 TYR A CA 1
ATOM 3467 C C . TYR A 1 441 ? 32.051 -5.309 -110.305 1.00 48.56 441 TYR A C 1
ATOM 3469 O O . TYR A 1 441 ? 32.184 -4.748 -109.223 1.00 48.56 441 TYR A O 1
ATOM 3477 N N . GLY A 1 442 ? 32.884 -5.089 -111.332 1.00 56.81 442 GLY A N 1
ATOM 3478 C CA . GLY A 1 442 ? 33.950 -4.068 -111.336 1.00 56.81 442 GLY A CA 1
ATOM 3479 C C . GLY A 1 442 ? 35.387 -4.568 -111.548 1.00 56.81 442 GLY A C 1
ATOM 3480 O O . GLY A 1 442 ? 36.264 -3.758 -111.829 1.00 56.81 442 GLY A O 1
ATOM 3481 N N . ARG A 1 443 ? 35.652 -5.881 -111.475 1.00 57.53 443 ARG A N 1
ATOM 3482 C CA . ARG A 1 443 ? 37.020 -6.423 -111.623 1.00 57.53 443 ARG A CA 1
ATOM 3483 C C . ARG A 1 443 ? 37.352 -6.804 -113.066 1.00 57.53 443 ARG A C 1
ATOM 3485 O O . ARG A 1 443 ? 36.560 -7.470 -113.735 1.00 57.53 443 ARG A O 1
ATOM 3492 N N . VAL A 1 444 ? 38.555 -6.459 -113.519 1.00 58.78 444 VAL A N 1
ATOM 3493 C CA . VAL A 1 444 ? 39.016 -6.691 -114.897 1.00 58.78 444 VAL A CA 1
ATOM 3494 C C . VAL A 1 444 ? 39.942 -7.913 -114.954 1.00 58.78 444 VAL A C 1
ATOM 3496 O O . VAL A 1 444 ? 40.766 -8.148 -114.068 1.00 58.78 444 VAL A O 1
ATOM 3499 N N . HIS A 1 445 ? 39.800 -8.724 -116.005 1.00 52.47 445 HIS A N 1
ATOM 3500 C CA . HIS A 1 445 ? 40.667 -9.880 -116.246 1.00 52.47 445 HIS A CA 1
ATOM 3501 C C . HIS A 1 445 ? 41.967 -9.452 -116.932 1.00 52.47 445 HIS A C 1
ATOM 3503 O O . HIS A 1 445 ? 41.967 -9.102 -118.113 1.00 52.47 445 HIS A O 1
ATOM 3509 N N . VAL A 1 446 ? 43.091 -9.543 -116.219 1.00 58.72 446 VAL A N 1
ATOM 3510 C CA . VAL A 1 446 ? 44.419 -9.286 -116.788 1.00 58.72 446 VAL A CA 1
ATOM 3511 C C . VAL A 1 446 ? 44.986 -10.589 -117.369 1.00 58.72 446 VAL A C 1
ATOM 3513 O O . VAL A 1 446 ? 44.861 -11.667 -116.777 1.00 58.72 446 VAL A O 1
ATOM 3516 N N . ARG A 1 447 ? 45.603 -10.515 -118.560 1.00 44.66 447 ARG A N 1
ATOM 3517 C CA . ARG A 1 447 ? 46.171 -11.679 -119.271 1.00 44.66 447 ARG A CA 1
ATOM 3518 C C . ARG A 1 447 ? 47.203 -12.388 -118.381 1.00 44.66 447 ARG A C 1
ATOM 3520 O O . ARG A 1 447 ? 48.286 -11.864 -118.153 1.00 44.66 447 ARG A O 1
ATOM 3527 N N . GLY A 1 448 ? 46.858 -13.589 -117.915 1.00 56.12 448 GLY A N 1
ATOM 3528 C CA . GLY A 1 448 ? 47.635 -14.348 -116.925 1.00 56.12 448 GLY A CA 1
ATOM 3529 C C . GLY A 1 448 ? 46.796 -15.007 -115.823 1.00 56.12 448 GLY A C 1
ATOM 3530 O O . GLY A 1 448 ? 47.357 -15.667 -114.959 1.00 56.12 448 GLY A O 1
ATOM 3531 N N . GLY A 1 449 ? 45.466 -14.843 -115.836 1.00 56.22 449 GLY A N 1
ATOM 3532 C CA . GLY A 1 449 ? 44.562 -15.495 -114.875 1.00 56.22 449 GLY A CA 1
ATOM 3533 C C . GLY A 1 449 ? 44.444 -14.770 -113.531 1.00 56.22 449 GLY A C 1
ATOM 3534 O O . GLY A 1 449 ? 43.841 -15.300 -112.602 1.00 56.22 449 GLY A O 1
ATOM 3535 N N . LYS A 1 450 ? 44.996 -13.555 -113.425 1.00 58.66 450 LYS A N 1
ATOM 3536 C CA . LYS A 1 450 ? 44.868 -12.699 -112.245 1.00 58.66 450 LYS A CA 1
ATOM 3537 C C . LYS A 1 450 ? 43.756 -11.674 -112.479 1.00 58.66 450 LYS A C 1
ATOM 3539 O O . LYS A 1 450 ? 43.762 -10.956 -113.478 1.00 58.66 450 LYS A O 1
ATOM 3544 N N . ILE A 1 451 ? 42.796 -11.644 -111.562 1.00 62.31 451 ILE A N 1
ATOM 3545 C CA . ILE A 1 451 ? 41.673 -10.703 -111.552 1.00 62.31 451 ILE A CA 1
ATOM 3546 C C . ILE A 1 451 ? 42.058 -9.563 -110.609 1.00 62.31 451 ILE A C 1
ATOM 3548 O O . ILE A 1 451 ? 42.389 -9.830 -109.454 1.00 62.31 451 ILE A O 1
ATOM 3552 N N . MET A 1 452 ? 42.048 -8.326 -111.105 1.00 61.94 452 MET A N 1
ATOM 3553 C CA . MET A 1 452 ? 42.476 -7.128 -110.368 1.00 61.94 452 MET A CA 1
ATOM 3554 C C . MET A 1 452 ? 41.427 -6.021 -110.497 1.00 61.94 452 MET A C 1
ATOM 3556 O O . MET A 1 452 ? 40.566 -6.066 -111.385 1.00 61.94 452 MET A O 1
ATOM 3560 N N . ASP A 1 453 ? 41.457 -5.067 -109.573 1.00 68.56 453 ASP A N 1
ATOM 3561 C CA . ASP A 1 453 ? 40.553 -3.918 -109.594 1.00 68.56 453 ASP A CA 1
ATOM 3562 C C . ASP A 1 453 ? 41.037 -2.846 -110.586 1.00 68.56 453 ASP A C 1
ATOM 3564 O O . ASP A 1 453 ? 42.237 -2.708 -110.833 1.00 68.56 453 ASP A O 1
ATOM 3568 N N . GLN A 1 454 ? 40.115 -2.065 -111.154 1.00 61.41 454 GLN A N 1
ATOM 3569 C CA . GLN A 1 454 ? 40.469 -0.979 -112.075 1.00 61.41 454 GLN A CA 1
ATOM 3570 C C . GLN A 1 454 ? 41.388 0.060 -111.403 1.00 61.41 454 GLN A C 1
ATOM 3572 O O . GLN A 1 454 ? 42.343 0.527 -112.022 1.00 61.41 454 GLN A O 1
ATOM 3577 N N . SER A 1 455 ? 41.176 0.346 -110.114 1.00 66.75 455 SER A N 1
ATOM 3578 C CA . SER A 1 455 ? 42.026 1.267 -109.345 1.00 66.75 455 SER A CA 1
ATOM 3579 C C . SER A 1 455 ? 43.469 0.767 -109.169 1.00 66.75 455 SER A C 1
ATOM 3581 O O . SER A 1 455 ? 44.403 1.570 -109.177 1.00 66.75 455 SER A O 1
ATOM 3583 N N . GLU A 1 456 ? 43.681 -0.552 -109.086 1.00 66.56 456 GLU A N 1
ATOM 3584 C CA . GLU A 1 456 ? 45.020 -1.157 -109.043 1.00 66.56 456 GLU A CA 1
ATOM 3585 C C . GLU A 1 456 ? 45.733 -1.040 -110.400 1.00 66.56 456 GLU A C 1
ATOM 3587 O O . GLU A 1 456 ? 46.941 -0.796 -110.450 1.00 66.56 456 GLU A O 1
ATOM 3592 N N . ILE A 1 457 ? 44.991 -1.187 -111.504 1.00 63.69 457 ILE A N 1
ATOM 3593 C CA . ILE A 1 457 ? 45.517 -1.047 -112.870 1.00 63.69 457 ILE A CA 1
ATOM 3594 C C . ILE A 1 457 ? 45.977 0.395 -113.113 1.00 63.69 457 ILE A C 1
ATOM 3596 O O . ILE A 1 457 ? 47.105 0.607 -113.567 1.00 63.69 457 ILE A O 1
ATOM 3600 N N . ASP A 1 458 ? 45.145 1.377 -112.763 1.00 66.12 458 ASP A N 1
ATOM 3601 C CA . ASP A 1 458 ? 45.440 2.794 -112.992 1.00 66.12 458 ASP A CA 1
ATOM 3602 C C . ASP A 1 458 ? 46.602 3.288 -112.110 1.00 66.12 458 ASP A C 1
ATOM 3604 O O . ASP A 1 458 ? 47.468 4.027 -112.585 1.00 66.12 458 ASP A O 1
ATOM 3608 N N . ALA A 1 459 ? 46.711 2.802 -110.867 1.00 74.19 459 ALA A N 1
ATOM 3609 C CA . ALA A 1 459 ? 47.857 3.077 -109.997 1.00 74.19 459 ALA A CA 1
ATOM 3610 C C . ALA A 1 459 ? 49.180 2.514 -110.560 1.00 74.19 459 ALA A C 1
ATOM 3612 O O . ALA A 1 459 ? 50.207 3.197 -110.544 1.00 74.19 459 ALA A O 1
ATOM 3613 N N . VAL A 1 460 ? 49.164 1.288 -111.103 1.00 70.12 460 VAL A N 1
ATOM 3614 C CA . VAL A 1 460 ? 50.342 0.667 -111.738 1.00 70.12 460 VAL A CA 1
ATOM 3615 C C . VAL A 1 460 ? 50.701 1.349 -113.063 1.00 70.12 460 VAL A C 1
ATOM 3617 O O . VAL A 1 460 ? 51.885 1.453 -113.390 1.00 70.12 460 VAL A O 1
ATOM 3620 N N . ALA A 1 461 ? 49.718 1.848 -113.816 1.00 65.94 461 ALA A N 1
ATOM 3621 C CA . ALA A 1 461 ? 49.956 2.638 -115.023 1.00 65.94 461 ALA A CA 1
ATOM 3622 C C . ALA A 1 461 ? 50.605 3.993 -114.690 1.00 65.94 461 ALA A C 1
ATOM 3624 O O . ALA A 1 461 ? 51.643 4.331 -115.267 1.00 65.94 461 ALA A O 1
ATOM 3625 N N . ALA A 1 462 ? 50.057 4.726 -113.714 1.00 67.94 462 ALA A N 1
ATOM 3626 C CA . ALA A 1 462 ? 50.595 6.005 -113.254 1.00 67.94 462 ALA A CA 1
ATOM 3627 C C . ALA A 1 462 ? 52.049 5.868 -112.773 1.00 67.94 462 ALA A C 1
ATOM 3629 O O . ALA A 1 462 ? 52.935 6.543 -113.296 1.00 67.94 462 ALA A O 1
ATOM 3630 N N . ALA A 1 463 ? 52.325 4.914 -111.875 1.00 72.62 463 ALA A N 1
ATOM 3631 C CA . ALA A 1 463 ? 53.665 4.663 -111.332 1.00 72.62 463 ALA A CA 1
ATOM 3632 C C . ALA A 1 463 ? 54.731 4.320 -112.395 1.00 72.62 463 ALA A C 1
ATOM 3634 O O . ALA A 1 463 ? 55.927 4.397 -112.116 1.00 72.62 463 ALA A O 1
ATOM 3635 N N . ARG A 1 464 ? 54.316 3.931 -113.609 1.00 73.12 464 ARG A N 1
ATOM 3636 C CA . ARG A 1 464 ? 55.206 3.529 -114.706 1.00 73.12 464 ARG A CA 1
ATOM 3637 C C . ARG A 1 464 ? 55.376 4.589 -115.797 1.00 73.12 464 ARG A C 1
ATOM 3639 O O . ARG A 1 464 ? 56.346 4.510 -116.542 1.00 73.12 464 ARG A O 1
ATOM 3646 N N . ILE A 1 465 ? 54.455 5.549 -115.894 1.00 72.88 465 ILE A N 1
ATOM 3647 C CA . ILE A 1 465 ? 54.497 6.657 -116.865 1.00 72.88 465 ILE A CA 1
ATOM 3648 C C . ILE A 1 465 ? 55.041 7.940 -116.219 1.00 72.88 465 ILE A C 1
ATOM 3650 O O . ILE A 1 465 ? 55.725 8.713 -116.888 1.00 72.88 465 ILE A O 1
ATOM 3654 N N . GLN A 1 466 ? 54.797 8.145 -114.919 1.00 74.06 466 GLN A N 1
ATOM 3655 C CA . GLN A 1 466 ? 55.184 9.367 -114.212 1.00 74.06 466 GLN A CA 1
ATOM 3656 C C . GLN A 1 466 ? 56.679 9.728 -114.334 1.00 74.06 466 GLN A C 1
ATOM 3658 O O . GLN A 1 466 ? 56.947 10.874 -114.685 1.00 74.06 466 GLN A O 1
ATOM 3663 N N . PRO A 1 467 ? 57.654 8.798 -114.192 1.00 76.44 467 PRO A N 1
ATOM 3664 C CA . PRO A 1 467 ? 59.075 9.151 -114.305 1.00 76.44 467 PRO A CA 1
ATOM 3665 C C . PRO A 1 467 ? 59.443 9.780 -115.657 1.00 76.44 467 PRO A C 1
ATOM 3667 O O . PRO A 1 467 ? 60.253 10.698 -115.718 1.00 76.44 467 PRO A O 1
ATOM 3670 N N . THR A 1 468 ? 58.810 9.331 -116.745 1.00 73.12 468 THR A N 1
ATOM 3671 C CA . THR A 1 468 ? 59.044 9.864 -118.096 1.00 73.12 468 THR A CA 1
ATOM 3672 C C . THR A 1 468 ? 58.364 11.221 -118.305 1.00 73.12 468 THR A C 1
ATOM 3674 O O . THR A 1 468 ? 58.873 12.051 -119.056 1.00 73.12 468 THR A O 1
ATOM 3677 N N . LEU A 1 469 ? 57.235 11.485 -117.636 1.00 70.38 469 LEU A N 1
ATOM 3678 C CA . LEU A 1 469 ? 56.620 12.818 -117.620 1.00 70.38 469 LEU A CA 1
ATOM 3679 C C . LEU A 1 469 ? 57.482 13.813 -116.836 1.00 70.38 469 LEU A C 1
ATOM 3681 O O . LEU A 1 469 ? 57.676 14.941 -117.294 1.00 70.38 469 LEU A O 1
ATOM 3685 N N . ASP A 1 470 ? 58.033 13.381 -115.703 1.00 74.44 470 ASP A N 1
ATOM 3686 C CA . ASP A 1 470 ? 58.905 14.200 -114.866 1.00 74.44 470 ASP A CA 1
ATOM 3687 C C . ASP A 1 470 ? 60.204 14.553 -115.624 1.00 74.44 470 ASP A C 1
ATOM 3689 O O . ASP A 1 470 ? 60.550 15.731 -115.705 1.00 74.44 470 ASP A O 1
ATOM 3693 N N . GLU A 1 471 ? 60.854 13.589 -116.297 1.00 74.06 471 GLU A N 1
ATOM 3694 C CA . GLU A 1 471 ? 62.019 13.827 -117.178 1.00 74.06 471 GLU A CA 1
ATOM 3695 C C . GLU A 1 471 ? 61.740 14.843 -118.305 1.00 74.06 471 GLU A C 1
ATOM 3697 O O . GLU A 1 471 ? 62.580 15.701 -118.598 1.00 74.06 471 GLU A O 1
ATOM 3702 N N . ILE A 1 472 ? 60.562 14.777 -118.940 1.00 73.38 472 ILE A N 1
ATOM 3703 C CA . ILE A 1 472 ? 60.156 15.727 -119.991 1.00 73.38 472 ILE A CA 1
ATOM 3704 C C . ILE A 1 472 ? 59.963 17.133 -119.408 1.00 73.38 472 ILE A C 1
ATOM 3706 O O . ILE A 1 472 ? 60.403 18.119 -120.008 1.00 73.38 472 ILE A O 1
ATOM 3710 N N . ASN A 1 473 ? 59.333 17.237 -118.237 1.00 72.88 473 ASN A N 1
ATOM 3711 C CA . ASN A 1 473 ? 59.100 18.513 -117.565 1.00 72.88 473 ASN A CA 1
ATOM 3712 C C . ASN A 1 473 ? 60.444 19.185 -117.214 1.00 72.88 473 ASN A C 1
ATOM 3714 O O . ASN A 1 473 ? 60.698 20.330 -117.603 1.00 72.88 473 ASN A O 1
ATOM 3718 N N . ASP A 1 474 ? 61.356 18.412 -116.623 1.00 74.25 474 ASP A N 1
ATOM 3719 C CA . ASP A 1 474 ? 62.718 18.802 -116.247 1.00 74.25 474 ASP A CA 1
ATOM 3720 C C . ASP A 1 474 ? 63.555 19.270 -117.464 1.00 74.25 474 ASP A C 1
ATOM 3722 O O . ASP A 1 474 ? 64.317 20.243 -117.394 1.00 74.25 474 ASP A O 1
ATOM 3726 N N . ALA A 1 475 ? 63.365 18.636 -118.629 1.00 70.19 475 ALA A N 1
ATOM 3727 C CA . ALA A 1 475 ? 63.963 19.068 -119.894 1.00 70.19 475 ALA A CA 1
ATOM 3728 C C . ALA A 1 475 ? 63.403 20.418 -120.389 1.00 70.19 475 ALA A C 1
ATOM 3730 O O . ALA A 1 475 ? 64.176 21.278 -120.833 1.00 70.19 475 ALA A O 1
ATOM 3731 N N . THR A 1 476 ? 62.088 20.649 -120.279 1.00 68.62 476 THR A N 1
ATOM 3732 C CA . THR A 1 476 ? 61.485 21.938 -120.671 1.00 68.62 476 THR A CA 1
ATOM 3733 C C . THR A 1 476 ? 61.875 23.093 -119.746 1.00 68.62 476 THR A C 1
ATOM 3735 O O . THR A 1 476 ? 62.074 24.212 -120.228 1.00 68.62 476 THR A O 1
ATOM 3738 N N . GLU A 1 477 ? 62.086 22.851 -118.449 1.00 67.06 477 GLU A N 1
ATOM 3739 C CA . GLU A 1 477 ? 62.621 23.875 -117.540 1.00 67.06 477 GLU A CA 1
ATOM 3740 C C . GLU A 1 477 ? 64.073 24.238 -117.881 1.00 67.06 477 GLU A C 1
ATOM 3742 O O . GLU A 1 477 ? 64.412 25.421 -117.980 1.00 67.06 477 GLU A O 1
ATOM 3747 N N . LYS A 1 478 ? 64.919 23.245 -118.191 1.00 67.50 478 LYS A N 1
ATOM 3748 C CA . LYS A 1 478 ? 66.305 23.467 -118.650 1.00 67.50 478 LYS A CA 1
ATOM 3749 C C . LYS A 1 478 ? 66.381 24.233 -119.979 1.00 67.50 478 LYS A C 1
ATOM 3751 O O . LYS A 1 478 ? 67.328 24.994 -120.190 1.00 67.50 478 LYS A O 1
ATOM 3756 N N . GLN A 1 479 ? 65.384 24.099 -120.857 1.00 61.28 479 GLN A N 1
ATOM 3757 C CA . GLN A 1 479 ? 65.259 24.940 -122.056 1.00 61.28 479 GLN A CA 1
ATOM 3758 C C . GLN A 1 479 ? 64.780 26.364 -121.731 1.00 61.28 479 GLN A C 1
ATOM 3760 O O . GLN A 1 479 ? 65.361 27.319 -122.247 1.00 61.28 479 GLN A O 1
ATOM 3765 N N . ARG A 1 480 ? 63.804 26.543 -120.827 1.00 59.78 480 ARG A N 1
ATOM 3766 C CA . ARG A 1 480 ? 63.369 27.878 -120.361 1.00 59.78 480 ARG A CA 1
ATOM 3767 C C . ARG A 1 480 ? 64.496 28.655 -119.674 1.00 59.78 480 ARG A C 1
ATOM 3769 O O . ARG A 1 480 ? 64.645 29.848 -119.927 1.00 59.78 480 ARG A O 1
ATOM 3776 N N . ALA A 1 481 ? 65.327 27.989 -118.871 1.00 60.34 481 ALA A N 1
ATOM 3777 C CA . ALA A 1 481 ? 66.484 28.598 -118.212 1.00 60.34 481 ALA A CA 1
ATOM 3778 C C . ALA A 1 481 ? 67.521 29.148 -119.213 1.00 60.34 481 ALA A C 1
ATOM 3780 O O . ALA A 1 481 ? 68.095 30.213 -118.988 1.00 60.34 481 ALA A O 1
ATOM 3781 N N . ARG A 1 482 ? 67.717 28.475 -120.356 1.00 59.38 482 ARG A N 1
ATOM 3782 C CA . ARG A 1 482 ? 68.612 28.934 -121.436 1.00 59.38 482 ARG A CA 1
ATOM 3783 C C . ARG A 1 482 ? 68.066 30.117 -122.249 1.00 59.38 482 ARG A C 1
ATOM 3785 O O . ARG A 1 482 ? 68.831 30.729 -122.984 1.00 59.38 482 ARG A O 1
ATOM 3792 N N . GLY A 1 483 ? 66.790 30.476 -122.095 1.00 58.88 483 GLY A N 1
ATOM 3793 C CA . GLY A 1 483 ? 66.154 31.613 -122.776 1.00 58.88 483 GLY A CA 1
ATOM 3794 C C . GLY A 1 483 ? 66.251 32.963 -122.049 1.00 58.88 483 GLY A C 1
ATOM 3795 O O . GLY A 1 483 ? 65.578 33.905 -122.454 1.00 58.88 483 GLY A O 1
ATOM 3796 N N . ARG A 1 484 ? 67.026 33.068 -120.958 1.00 56.69 484 ARG A N 1
ATOM 3797 C CA . ARG A 1 484 ? 67.132 34.274 -120.103 1.00 56.69 484 ARG A CA 1
ATOM 3798 C C . ARG A 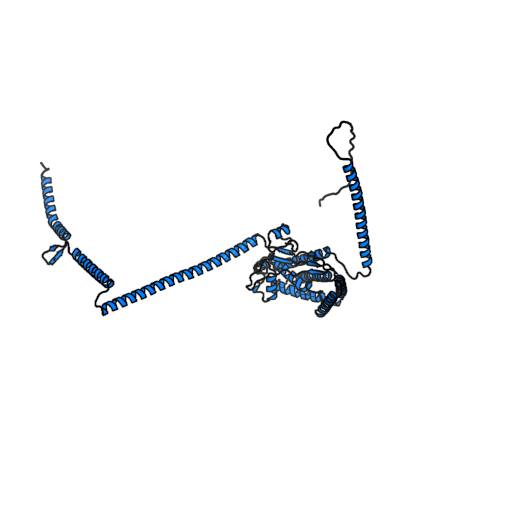1 484 ? 68.562 34.816 -119.948 1.00 56.69 484 ARG A C 1
ATOM 3800 O O . ARG A 1 484 ? 68.877 35.457 -118.950 1.00 56.69 484 ARG A O 1
ATOM 3807 N N . GLY A 1 485 ? 69.424 34.540 -120.925 1.00 53.81 485 GLY A N 1
ATOM 3808 C CA . GLY A 1 485 ? 70.849 34.880 -120.893 1.00 53.81 485 GLY A CA 1
ATOM 3809 C C . GLY A 1 485 ? 71.374 35.498 -122.186 1.00 53.81 485 GLY A C 1
ATOM 3810 O O . GLY A 1 485 ? 72.402 35.038 -122.675 1.00 53.81 485 GLY A O 1
ATOM 3811 N N . ASN A 1 486 ? 70.662 36.485 -122.744 1.00 40.06 486 ASN A N 1
ATOM 3812 C CA . ASN A 1 486 ? 71.149 37.395 -123.787 1.00 40.06 486 ASN A CA 1
ATOM 3813 C C . ASN A 1 486 ? 70.316 38.685 -123.798 1.00 40.06 486 ASN A C 1
ATOM 3815 O O . ASN A 1 486 ? 69.100 38.569 -123.524 1.00 40.06 486 ASN A O 1
#

Secondary structure (DSSP, 8-state):
--------------------------------HHHHHHHHHHHHHHHHHHHHHHHHHHHHHHHHHHHHHHGGGG--S----HHHHHHHHHHHHHHHHHHHHHHHHHTTTSPPPPGGG---HHHHHHHHTT-SS---HHHHHHSTTHHHHHHHHHHHHHHIIIIITSSSTT--HHHHHHHHHHHHHHHTTS-HHHHHHHHHHHHHHHHT-HHHHHHHHHHHHHHHHHHHHHHHHHSPPPTTSHHHHHHHHHHHHHHHHHHHHHHHTSSSEEEEPPPP---B-TTS-BS-PPBP-TTTEE--SSS--S-HHHHHHTTPBEEEEEE--EEEE-TT-PPPEEEEPEEEEE--HHHHHHHHHHHHHHHHHHHHHHHHHHHHHHHHHHHHHHHHHHHHHHHHHHHHHHHHHHHHHHHS---HHHHHHHHHHHHHHHHHHHHHHHHTTTEEEETTTEEEEHHHHHHHHHHHHHHHHHHHHHHHHHHHHHTS--

Foldseek 3Di:
DDDDDDDDDDDDDDDDDDDDDDDDDDDDDDDDPVNVVVVVVVVVVVVVVVVVVVVVVVVVVVVVVVVVVVPPPDCLFDDDDLVVLQVLLVVLLVLLLVLLLVQLVLQVVWQWDALVRQPDPVLNVLLQQFFQAPDRSSVLSRDSVSVSLSLLQSLQLLLCVLAQVQLAALDDPVSRVVLVVVLVVCVVPDALLVSLQVQLNVLSVQCPDPNSVVSNLVSLVVSLCVSLVSVCSGGPGDPPCSVVSSVSSSVSSVSSNVSSSSQRNHSWHKHFDRWHGFDADPVRHTPDFAFQDLQQEDQDPPDDPDHSVVRNVVRWTFGGFSHTWIWIAHSNRDDIDTSHHTYTHTDDPVVVVVVVVVVVVVVVVVVVVVVVVVVVVVVVVVVVVVVVVVVVVVVVVVVVVVVQVVCCVVPVDHDVVVVVVVVVVVVVVVVVVVVVVVVPPAWDDDPPRDIHHPVVVVVVVCVVCVVVVVVVVVVVVVVVVVVPDD

InterPro domains:
  IPR024527 Eisosome protein 1 [PF12757] (385-482)
  IPR053268 Woronin body anchoring protein [PTHR40641] (35-348)

Sequence (486 aa):
MRASLRANSGANTLVLEASPTTEANNNERYATPQADTALVDRDAENERLQRELSAAKEQITALQSQILVANQGESFLTVRDDDYFESACQRLYSQAQEWVARFSKASDNTRCRLSANIHDEKVQDRLDNAILDGSDVDILLADRVERRNVFLSVVMAMIWEYVFTRYLFGLDREQRQKLKSLEKTLQETAPAGAVAQWRAITLTFLSKRAAFQQQCAQDTEAVLHAIDSTVTRVLPVSSVNVYQFQRALRDMLRSAVSLSIEMRTQRAEYTMLPPLQPEYDANGDLVGKVLFNASLMSGGSGETTSDNYELERKGTVVKMVLFPLVVKRGDDNSEEIVIYPAQVQLVASNTVAQVDAKKRTQDRQNLMDAGNTVAQVDAKRAQDRQNLMMVAERKVKARMLSMDDQVFKETGKMSPAMMEDWENKARAKVAADREARIVSYGRVHVRGGKIMDQSEIDAVAAARIQPTLDEINDATEKQRARGRGN

pLDDT: mean 78.34, std 17.82, range [28.48, 98.12]